Protein 2YG5 (pdb70)

B-factor: mean 17.53, std 7.72, range [2.0, 57.74]

Sequence (450 aa):
PTLQRDVAIVGAGPSGLAAATALRKAGLSVAVIEARDRVGGRTWTDTIDGAVLEIGGQWVSPDQTALISLLDELGLKTFERYREGESVYISSAGERTRYTGDSFPTNETTKKEMDRLIDEMDDLAAQIGAEEPWAHPLARDLDTVSFKQWLINQSDDAEARDNIGLFIAGGMLTKPAHSFSALQAVLMAASAGSFSHLVDEDFILDKRVIGGMQQVSIRMAEALGDDVFLNAPVRTVKWNESGATVLADGDIRVEASRVILAVPPNLYSRISYDPPLPRRQHQMHQHQSLGLVIKVHAVYETPFWREDGLSGTGFGASEVVQEVYDNTNHEDDRGTLVAFVSDEKADAMFELSAEERKATILASLARYLGPKAEEPVVYYESDWGSEEWTRGCCYAASFDLGGLHRYGADSRTPVGPIHFSCSDIAAEGYQHVDGAVRMGQRTAADIIARS

Solvent-accessible surface area: 17267 Å² total; per-residue (Å²): 95,85,19,122,62,59,0,0,0,9,9,0,13,14,5,0,0,3,0,0,31,25,0,95,152,52,64,24,44,0,0,0,1,9,22,28,105,36,12,0,10,48,4,63,35,58,80,34,117,58,4,73,5,9,2,9,31,5,37,3,1,64,34,4,80,17,0,76,72,9,4,103,99,31,51,9,140,51,29,98,4,52,69,122,42,58,12,0,4,4,19,55,98,51,118,99,47,87,24,98,58,134,47,24,42,15,82,99,88,4,52,141,36,12,71,107,0,26,86,60,1,34,76,16,5,91,106,13,26,9,84,93,0,46,63,46,126,68,4,157,106,15,0,72,31,18,0,111,80,18,5,73,95,52,6,142,23,58,28,0,56,63,1,0,9,4,12,0,9,4,8,16,1,1,21,25,23,97,36,0,0,1,0,5,0,1,10,0,0,15,3,6,51,20,0,44,53,6,26,50,31,52,34,8,17,14,75,8,3,66,53,6,1,13,45,1,1,52,78,3,12,120,81,8,49,138,21,25,38,74,93,1,14,8,95,26,0,85,39,87,157,91,9,7,19,0,45,7,54,66,130,15,84,0,60,10,48,51,0,0,0,10,20,14,2,41,9,5,102,85,12,71,29,78,64,89,9,60,194,92,11,94,74,4,23,134,49,15,51,22,7,42,5,0,14,1,1,0,1,8,111,62,22,10,0,76,124,72,37,3,3,0,2,0,4,0,20,64,19,39,0,13,13,0,4,2,6,16,31,80,160,48,117,55,0,4,1,0,0,4,0,2,25,98,68,0,75,47,18,72,154,50,72,68,150,101,30,82,59,35,0,8,28,0,1,21,126,0,6,19,106,110,0,73,135,26,72,10,43,55,28,1,61,12,31,89,63,91,53,1,112,0,7,65,1,0,2,12,56,69,14,2,7,45,140,2,1,70,40,12,52,66,29,12,40,4,0,3,7,0,4,7,5,10,4,6,98,4,13,12,45,18,1,0,6,0,44,6,0,71,101,8,1,61,51,1,58,85,124,97

Organism: Rhodococcus erythropolis (NCBI:txid1833)

InterPro domains:
  IPR001613 Flavin amine oxidase [PR00757] (7-26)
  IPR001613 Flavin amine oxidase [PR00757] (294-313)
  IPR001613 Flavin amine oxidase [PR00757] (377-396)
  IPR001613 Flavin amine oxidase [PR00757] (398-420)
  IPR001613 Flavin amine oxidase [PR00757] (429-446)
  IPR002937 Amine oxidase [PF01593] (16-448)
  IPR036188 FAD/NAD(P)-binding domain superfamily [G3DSA:3.50.50.60] (7-447)
  IPR036188 FAD/NAD(P)-binding domain superfamily [SSF51905] (6-449)
  IPR050703 Flavin Monoamine Oxidase [PTHR43563] (6-449)

Nearest PDB structures (foldseek):
  2yg5-assembly1_A-2  TM=1.002E+00  e=3.804E-103  Rhodococcus erythropolis
  2yg7-assembly2_B  TM=1.001E+00  e=3.278E-97  Rhodococcus erythropolis
  2yg4-assembly1_A  TM=1.001E+00  e=4.752E-96  Rhodococcus erythropolis
  2yg6-assembly1_A  TM=1.001E+00  e=9.695E-96  Rhodococcus erythropolis
  8p84-assembly1_A  TM=9.495E-01  e=1.027E-51  Thermoanaerobacterales bacterium

CATH classification: 3.50.50.60 (+2 more: 3.90.660.10, 1.10.405.10)

Secondary structure (DSSP, 8-state):
-EEEEEEEEE--SHHHHHHHHHHHHTT--EEEE-SSSSS-TT--EEEETTEEEE-S---B-TT-HHHHHHHHHTT--EEEPP--SEEEEE-TTS-EEEE-SSS-S--HHHHHHHHHHHHHHHHHHHHH-SS-GGGSTTHHHHHSSBHHHHHHHH-S-HHHHHHHHIIIIIIII-S-TTSSBHHHHHHHHHHTT-HHHHH-HHHHT-EEETT-THHHHHHHHHHHGGGEE-S--EEEEEEETTEEEEEETTTEEEEEEEEEE-S-GGGGGGSEEESPPPHHHHHHGGGEEE--EEEEEEEESS-GGGGGTEEEEEE-TTSSS-EEEE-PPTT-SSEEEEEEEEHHHHHHHHHS-HHHHHHHHHHHHHHHH-GGGG--SEEEE--TTT-TTT-SSS-EEE-TTHHHHHGGGTT--BTTEEE--GGG-STTTTSHHHHHHHHHHHHHHHHHH-

Radius of gyration: 21.84 Å; Cα contacts (8 Å, |Δi|>4): 1021; chains: 1; bounding box: 65×52×55 Å

Foldseek 3Di:
DEAEWAEEEEALALLSLLLCLLLVVVPGGYFYEHAAQAHHQQFDWDQFPNRTDGLGDWFDFPVLVLVVVLCVVLVWDKDWFFAFFWFWEQFPVGDIDTHDDQFDPDPPVLRVLLVVVQVVLQVLLVQQAQPASLPDPCNQVQQQAFLLRVLVVRDPDPRSSLLLCVLQCQNAQLADRRKGTRSSSSLRQNLQVGSSQSSDCCGGRTIGIQVGPSVSSVSSVVVNPPSYHYNWNWAEWEDDLQWIWIATPPRYIYTHRFYEHAAALLCPVNHHYVVDFDPLSVVLSVQKDGWAKKWKKFKAQALVLVVVRYQQWYAYSNAQWGTKGFPQRDPDRITMMITMGGHPSRVVLVVDPPVVSLQRVLVRSCSGRNDVSNVGPDIDINDQLVPVRRNHDDGMDGTRNSCSVRLVPPQDARNRYGYAYLCNFGNSRSHSSRSSVRSNVRSVVSVVVD

Structure (mmCIF, N/CA/C/O backbone):
data_2YG5
#
_entry.id   2YG5
#
_cell.length_a   102.003
_cell.length_b   102.003
_cell.length_c   130.361
_cell.angle_alpha   90.00
_cell.angle_beta   90.00
_cell.angle_gamma   90.00
#
_symmetry.space_group_name_H-M   'P 41 2 2'
#
loop_
_entity.id
_entity.type
_entity.pdbx_description
1 polymer 'PUTRESCINE OXIDASE'
2 non-polymer 'FLAVIN-ADENINE DINUCLEOTIDE'
3 non-polymer 'SULFATE ION'
4 non-polymer GLYCEROL
5 water water
#
loop_
_atom_site.group_PDB
_atom_site.id
_atom_site.type_symbol
_atom_site.label_atom_id
_atom_site.label_alt_id
_atom_site.label_comp_id
_atom_site.label_asym_id
_atom_site.label_entity_id
_atom_site.label_seq_id
_atom_site.pdbx_PDB_ins_code
_atom_site.Cartn_x
_atom_site.Cartn_y
_atom_site.Cartn_z
_atom_site.occupancy
_atom_site.B_iso_or_equiv
_atom_site.auth_seq_id
_atom_site.auth_comp_id
_atom_site.auth_asym_id
_atom_site.auth_atom_id
_atom_site.pdbx_PDB_model_num
ATOM 1 N N . PRO A 1 2 ? -17.078 42.268 23.305 1.00 34.14 2 PRO A N 1
ATOM 2 C CA . PRO A 1 2 ? -17.379 40.856 23.474 1.00 33.89 2 PRO A CA 1
ATOM 3 C C . PRO A 1 2 ? -16.584 40.277 24.629 1.00 34.36 2 PRO A C 1
ATOM 4 O O . PRO A 1 2 ? -15.679 40.959 25.129 1.00 34.42 2 PRO A O 1
ATOM 8 N N . THR A 1 3 ? -16.927 39.036 25.010 1.00 33.31 3 THR A N 1
ATOM 9 C CA . THR A 1 3 ? -16.045 38.160 25.763 1.00 33.07 3 THR A CA 1
ATOM 10 C C . THR A 1 3 ? -15.895 36.851 24.971 1.00 32.94 3 THR A C 1
AT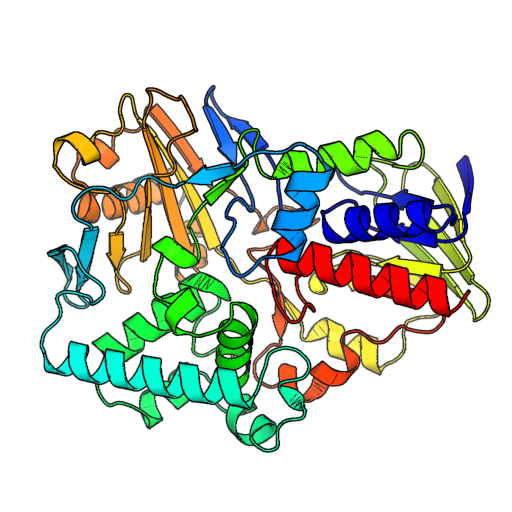OM 11 O O . THR A 1 3 ? -16.833 36.407 24.311 1.00 33.98 3 THR A O 1
ATOM 15 N N . LEU A 1 4 ? -14.718 36.238 24.977 1.00 31.40 4 LEU A N 1
ATOM 16 C CA . LEU A 1 4 ? -14.506 35.039 24.191 1.00 30.66 4 LEU A CA 1
ATOM 17 C C . LEU A 1 4 ? -13.563 34.117 24.933 1.00 30.32 4 LEU A C 1
ATOM 18 O O . LEU A 1 4 ? -12.855 34.571 25.828 1.00 30.39 4 LEU A O 1
ATOM 23 N N . GLN A 1 5 ? -13.531 32.845 24.576 1.00 29.16 5 GLN A N 1
ATOM 24 C CA . GLN A 1 5 ? -12.665 31.902 25.241 1.00 30.74 5 GLN A CA 1
ATOM 25 C C . GLN A 1 5 ? -11.687 31.368 24.202 1.00 31.38 5 GLN A C 1
ATOM 26 O O . GLN A 1 5 ? -12.115 30.974 23.091 1.00 31.45 5 GLN A O 1
ATOM 32 N N . ARG A 1 6 ? -10.390 31.363 24.522 1.00 27.79 6 ARG A N 1
ATOM 33 C CA . ARG A 1 6 ? -9.422 30.704 23.645 1.00 27.90 6 ARG A CA 1
ATOM 34 C C . ARG A 1 6 ? -8.382 29.864 24.414 1.00 27.14 6 ARG A C 1
ATOM 35 O O . ARG A 1 6 ? -8.290 29.978 25.635 1.00 26.73 6 ARG A O 1
ATOM 43 N N . ASP A 1 7 ? -7.620 29.032 23.714 1.00 25.92 7 ASP A N 1
ATOM 44 C CA . ASP A 1 7 ? -6.477 28.349 24.353 1.00 26.39 7 ASP A CA 1
ATOM 45 C C . ASP A 1 7 ? -5.369 29.379 24.793 1.00 25.84 7 ASP A C 1
ATOM 46 O O . ASP A 1 7 ? -4.822 29.294 25.934 1.00 25.06 7 ASP A O 1
ATOM 51 N N . VAL A 1 8 ? -5.104 30.388 23.946 1.00 25.18 8 VAL A N 1
ATOM 52 C CA . VAL A 1 8 ? -3.964 31.331 24.130 1.00 22.51 8 VAL A CA 1
ATOM 53 C C . VAL A 1 8 ? -4.482 32.709 23.745 1.00 21.96 8 VAL A C 1
ATOM 54 O O . VAL A 1 8 ? -5.028 32.869 22.617 1.00 21.32 8 VAL A O 1
ATOM 58 N N . ALA A 1 9 ? -4.414 33.686 24.671 1.00 19.23 9 ALA A N 1
ATOM 59 C CA . ALA A 1 9 ? -4.546 35.079 24.329 1.00 18.56 9 ALA A CA 1
ATOM 60 C C . ALA A 1 9 ? -3.122 35.630 23.986 1.00 20.20 9 ALA A C 1
ATOM 61 O O . ALA A 1 9 ? -2.133 35.322 24.706 1.00 19.64 9 ALA A O 1
ATOM 63 N N . ILE A 1 10 ? -2.987 36.336 22.866 1.00 19.94 10 ILE A N 1
ATOM 64 C CA . ILE A 1 10 ? -1.681 36.912 22.463 1.00 19.90 10 ILE A CA 1
ATOM 65 C C . ILE A 1 10 ? -1.796 38.410 22.477 1.00 19.85 10 ILE A C 1
ATOM 66 O O . ILE A 1 10 ? -2.546 38.984 21.693 1.00 21.96 10 ILE A O 1
ATOM 71 N N . VAL A 1 11 ? -1.028 39.090 23.348 1.00 17.06 11 VAL A N 1
ATOM 72 C CA . VAL A 1 11 ? -1.027 40.523 23.358 1.00 15.05 11 VAL A CA 1
ATOM 73 C C . VAL A 1 11 ? 0.041 41.075 22.333 1.00 17.02 11 VAL A C 1
ATOM 74 O O . VAL A 1 11 ? 1.271 40.828 22.516 1.00 15.99 11 VAL A O 1
ATOM 78 N N . GLY A 1 12 ? -0.395 41.860 21.330 1.00 15.80 12 GLY A N 1
ATOM 79 C CA . GLY A 1 12 ? 0.539 42.423 20.298 1.00 14.75 12 GLY A CA 1
ATOM 80 C C . GLY A 1 12 ? 0.508 41.615 19.029 1.00 16.56 12 GLY A C 1
ATOM 81 O O . GLY A 1 12 ? 0.760 40.368 19.008 1.00 15.60 12 GLY A O 1
ATOM 82 N N . ALA A 1 13 ? 0.219 42.332 17.919 1.00 17.84 13 ALA A N 1
ATOM 83 C CA . ALA A 1 13 ? 0.305 41.650 16.614 1.00 17.87 13 ALA A CA 1
ATOM 84 C C . ALA A 1 13 ? 1.530 42.231 15.806 1.00 19.27 13 ALA A C 1
ATOM 85 O O . ALA A 1 13 ? 1.345 42.645 14.614 1.00 18.68 13 ALA A O 1
ATOM 87 N N . GLY A 1 14 ? 2.751 42.227 16.396 1.00 17.17 14 GLY A N 1
ATOM 88 C CA . GLY A 1 14 ? 3.958 42.373 15.580 1.00 15.00 14 GLY A CA 1
ATOM 89 C C . GLY A 1 14 ? 4.293 41.000 15.080 1.00 13.47 14 GLY A C 1
ATOM 90 O O . GLY A 1 14 ? 3.568 40.050 15.356 1.00 15.90 14 GLY A O 1
ATOM 91 N N . PRO A 1 15 ? 5.450 40.819 14.395 1.00 14.53 15 PRO A N 1
ATOM 92 C CA . PRO A 1 15 ? 5.749 39.512 13.898 1.00 13.38 15 PRO A CA 1
ATOM 93 C C . PRO A 1 15 ? 5.947 38.420 14.975 1.00 15.33 15 PRO A C 1
ATOM 94 O O . PRO A 1 15 ? 5.756 37.228 14.680 1.00 14.53 15 PRO A O 1
ATOM 98 N N . SER A 1 16 ? 6.365 38.779 16.201 1.00 13.92 16 SER A N 1
ATOM 99 C CA . SER A 1 16 ? 6.566 37.632 17.143 1.00 14.07 16 SER A CA 1
ATOM 100 C C . SER A 1 16 ? 5.165 37.017 17.549 1.00 12.79 16 SER A C 1
ATOM 101 O O . SER A 1 16 ? 4.955 35.780 17.532 1.00 14.84 16 SER A O 1
ATOM 104 N N . GLY A 1 17 ? 4.265 37.884 17.913 1.00 13.92 17 GLY A N 1
ATOM 105 C CA . GLY A 1 17 ? 2.912 37.503 18.354 1.00 16.76 17 GLY A CA 1
ATOM 106 C C . GLY A 1 17 ? 2.190 36.749 17.238 1.00 17.37 17 GLY A C 1
ATOM 107 O O . GLY A 1 17 ? 1.564 35.719 17.497 1.00 16.46 17 GLY A O 1
ATOM 108 N N . LEU A 1 18 ? 2.282 37.270 15.996 1.00 16.66 18 LEU A N 1
ATOM 109 C CA . LEU A 1 18 ? 1.677 36.563 14.824 1.00 15.29 18 LEU A CA 1
ATOM 110 C C . LEU A 1 18 ? 2.349 35.269 14.515 1.00 16.97 18 LEU A C 1
ATOM 111 O O . LEU A 1 18 ? 1.643 34.336 14.147 1.00 19.60 18 LEU A O 1
ATOM 116 N N . ALA A 1 19 ? 3.696 35.151 14.630 1.00 16.15 19 ALA A N 1
ATOM 117 C CA . ALA A 1 19 ? 4.346 33.863 14.434 1.00 15.66 19 ALA A CA 1
ATOM 118 C C . ALA A 1 19 ? 3.883 32.828 15.433 1.00 15.76 19 ALA A C 1
ATOM 119 O O . ALA A 1 19 ? 3.730 31.619 15.091 1.00 14.02 19 ALA A O 1
ATOM 121 N N . ALA A 1 20 ? 3.759 33.269 16.678 1.00 15.24 20 ALA A N 1
ATOM 122 C CA . ALA A 1 20 ? 3.239 32.388 17.748 1.00 16.63 20 ALA A CA 1
ATOM 123 C C . ALA A 1 20 ? 1.784 31.953 17.430 1.00 16.13 20 ALA A C 1
ATOM 124 O O . ALA A 1 20 ? 1.497 30.802 17.483 1.00 17.80 20 ALA A O 1
ATOM 126 N N . ALA A 1 21 ? 0.898 32.920 17.198 1.00 17.03 21 ALA A N 1
ATOM 127 C CA . ALA A 1 21 ? -0.493 32.611 16.709 1.00 16.44 21 ALA A CA 1
ATOM 128 C C . ALA A 1 21 ? -0.506 31.590 15.566 1.00 18.82 21 ALA A C 1
ATOM 129 O O . ALA A 1 21 ? -1.191 30.564 15.662 1.00 18.99 21 ALA A O 1
ATOM 131 N N . THR A 1 22 ? 0.351 31.766 14.545 1.00 19.49 22 THR A N 1
ATOM 132 C CA . THR A 1 22 ? 0.409 30.852 13.413 1.00 20.32 22 THR A CA 1
ATOM 133 C C . THR A 1 22 ? 0.758 29.501 13.803 1.00 22.69 22 THR A C 1
ATOM 134 O O . THR A 1 22 ? 0.108 28.523 13.369 1.00 24.62 22 THR A O 1
ATOM 138 N N . ALA A 1 23 ? 1.806 29.372 14.626 1.00 22.39 23 ALA A N 1
ATOM 139 C CA . ALA A 1 23 ? 2.207 28.055 15.017 1.00 21.59 23 ALA A CA 1
ATOM 140 C C . ALA A 1 23 ? 1.126 27.379 15.909 1.00 21.49 23 ALA A C 1
ATOM 141 O O . ALA A 1 23 ? 0.967 26.131 15.866 1.00 23.31 23 ALA A O 1
ATOM 143 N N . LEU A 1 24 ? 0.505 28.166 16.771 1.00 22.24 24 LEU A N 1
ATOM 144 C CA . LEU A 1 24 ? -0.500 27.603 17.721 1.00 23.27 24 LEU A CA 1
ATOM 145 C C . LEU A 1 24 ? -1.672 26.974 16.951 1.00 25.25 24 LEU A C 1
ATOM 146 O O . LEU A 1 24 ? -1.942 25.769 17.134 1.00 25.42 24 LEU A O 1
ATOM 151 N N . ARG A 1 25 ? -2.266 27.752 16.034 1.00 26.54 25 ARG A N 1
ATOM 152 C CA . ARG A 1 25 ? -3.248 27.223 15.026 1.00 27.54 25 ARG A CA 1
ATOM 153 C C . ARG A 1 25 ? -2.839 25.993 14.302 1.00 27.67 25 ARG A C 1
ATOM 154 O O . ARG A 1 25 ? -3.644 25.054 14.203 1.00 27.39 25 ARG A O 1
ATOM 162 N N . LYS A 1 26 ? -1.622 25.965 13.753 1.00 27.04 26 LYS A N 1
ATOM 163 C CA . LYS A 1 26 ? -1.136 24.758 13.107 1.00 28.59 26 LYS A CA 1
ATOM 164 C C . LYS A 1 26 ? -1.256 23.523 14.032 1.00 29.13 26 LYS A C 1
ATOM 165 O O . LYS A 1 26 ? -1.462 22.398 13.561 1.00 29.36 26 LYS A O 1
ATOM 171 N N . ALA A 1 27 ? -1.071 23.689 15.340 1.00 28.95 27 ALA A N 1
ATOM 172 C CA . ALA A 1 27 ? -1.114 22.482 16.185 1.00 30.38 27 ALA A CA 1
ATOM 173 C C . ALA A 1 27 ? -2.495 22.276 16.800 1.00 30.31 27 ALA A C 1
ATOM 174 O O . ALA A 1 27 ? -2.638 21.397 17.654 1.00 30.46 27 ALA A O 1
ATOM 176 N N . GLY A 1 28 ? -3.473 23.099 16.375 1.00 29.36 28 GLY A N 1
ATOM 177 C CA . GLY A 1 28 ? -4.874 22.929 16.750 1.00 30.72 28 GLY A CA 1
ATOM 178 C C . GLY A 1 28 ? -5.296 23.666 18.004 1.00 30.57 28 GLY A C 1
ATOM 179 O O . GLY A 1 28 ? -6.291 23.305 18.636 1.00 30.57 28 GLY A O 1
ATOM 180 N N . LEU A 1 29 ? -4.549 24.699 18.388 1.00 29.17 29 LEU A N 1
ATOM 181 C CA . LEU A 1 29 ? -4.958 25.532 19.494 1.00 27.71 29 LEU A CA 1
ATOM 182 C C . LEU A 1 29 ? -5.652 26.786 19.003 1.00 26.54 29 LEU A C 1
ATOM 183 O O . LEU A 1 29 ? -5.265 27.322 17.986 1.00 27.42 29 LEU A O 1
ATOM 188 N N . SER A 1 30 ? -6.654 27.281 19.723 1.00 25.21 30 SER A N 1
ATOM 189 C CA . SER A 1 30 ? -7.309 28.529 19.394 1.00 24.63 30 SER A CA 1
ATOM 190 C C . SER A 1 30 ? -6.636 29.768 20.033 1.00 25.55 30 SER A C 1
ATOM 191 O O . SER A 1 30 ? -6.031 29.646 21.115 1.00 23.63 30 SER A O 1
ATOM 194 N N . VAL A 1 31 ? -6.747 30.921 19.359 1.00 23.00 31 VAL A N 1
ATOM 195 C CA . VAL A 1 31 ? -6.076 32.151 19.772 1.00 23.11 31 VAL A CA 1
ATOM 196 C C . VAL A 1 31 ? -6.961 33.354 19.551 1.00 22.79 31 VAL A C 1
ATOM 197 O O . VAL A 1 31 ? -7.937 33.328 18.720 1.00 23.52 31 VAL A O 1
ATOM 201 N N . ALA A 1 32 ? -6.683 34.403 20.309 1.00 20.67 32 ALA A N 1
ATOM 202 C CA . ALA A 1 32 ? -7.087 35.755 19.959 1.00 19.91 32 ALA A CA 1
ATOM 203 C C . ALA A 1 32 ? -5.795 36.524 19.957 1.00 20.41 32 ALA A C 1
ATOM 204 O O . ALA A 1 32 ? -4.888 36.197 20.782 1.00 23.44 32 ALA A O 1
ATOM 206 N N . VAL A 1 33 ? -5.672 37.512 19.075 1.00 19.67 33 VAL A N 1
ATOM 207 C CA . VAL A 1 33 ? -4.496 38.414 19.013 1.00 17.88 33 VAL A CA 1
ATOM 208 C C . VAL A 1 33 ? -5.010 39.794 19.197 1.00 18.67 33 VAL A C 1
ATOM 209 O O . VAL A 1 33 ? -5.799 40.316 18.378 1.00 20.12 33 VAL A O 1
ATOM 213 N N . ILE A 1 34 ? -4.597 40.442 20.267 1.00 16.50 34 ILE A N 1
ATOM 214 C CA . ILE A 1 34 ? -5.183 41.656 20.628 1.00 16.37 34 ILE A CA 1
ATOM 215 C C . ILE A 1 34 ? -4.115 42.679 20.471 1.00 18.10 34 ILE A C 1
ATOM 216 O O . ILE A 1 34 ? -3.118 42.604 21.204 1.00 18.02 34 ILE A O 1
ATOM 221 N N . GLU A 1 35 ? -4.361 43.658 19.607 1.00 16.12 35 GLU A N 1
ATOM 222 C CA . GLU A 1 35 ? -3.372 44.600 19.123 1.00 16.83 35 GLU A CA 1
ATOM 223 C C . GLU A 1 35 ? -3.838 46.023 19.385 1.00 16.25 35 GLU A C 1
ATOM 224 O O . GLU A 1 35 ? -5.006 46.443 19.053 1.00 19.28 35 GLU A O 1
ATOM 230 N N . ALA A 1 36 ? -2.947 46.846 19.928 1.00 14.96 36 ALA A N 1
ATOM 231 C CA . ALA A 1 36 ? -3.328 48.211 20.252 1.00 13.18 36 ALA A CA 1
ATOM 232 C C . ALA A 1 36 ? -3.583 49.218 19.104 1.00 16.67 36 ALA A C 1
ATOM 233 O O . ALA A 1 36 ? -4.358 50.228 19.265 1.00 16.29 36 ALA A O 1
ATOM 235 N N . ARG A 1 37 ? -2.766 49.103 18.056 1.00 16.79 37 ARG A N 1
ATOM 236 C CA . ARG A 1 37 ? -2.790 50.089 16.968 1.00 17.57 37 ARG A CA 1
ATOM 237 C C . ARG A 1 37 ? -3.909 49.707 15.958 1.00 18.71 37 ARG A C 1
ATOM 238 O O . ARG A 1 37 ? -4.502 48.588 16.013 1.00 17.09 37 ARG A O 1
ATOM 246 N N . ASP A 1 38 ? -4.107 50.601 14.991 1.00 19.60 38 ASP A N 1
ATOM 247 C CA . ASP A 1 38 ? -5.085 50.311 13.903 1.00 20.65 38 ASP A CA 1
ATOM 248 C C . ASP A 1 38 ? -4.537 49.388 12.825 1.00 21.74 38 ASP A C 1
ATOM 249 O O . ASP A 1 38 ? -5.142 49.253 11.784 1.00 22.17 38 ASP A O 1
ATOM 254 N N . ARG A 1 39 ? -3.367 48.745 13.046 1.00 21.14 39 ARG A N 1
ATOM 255 C CA . ARG A 1 39 ? -2.757 47.854 12.038 1.00 18.39 39 ARG A CA 1
ATOM 256 C C . ARG A 1 39 ? -1.865 46.781 12.749 1.00 18.09 39 ARG A C 1
ATOM 257 O O . ARG A 1 39 ? -1.524 46.962 13.944 1.00 16.82 39 ARG A O 1
ATOM 265 N N . VAL A 1 40 ? -1.500 45.705 12.055 1.00 17.05 40 VAL A N 1
ATOM 266 C CA . VAL A 1 40 ? -0.550 44.732 12.538 1.00 15.23 40 VAL A CA 1
ATOM 267 C C . VAL A 1 40 ? 0.877 45.203 12.009 1.00 17.82 40 VAL A C 1
ATOM 268 O O . VAL A 1 40 ? 1.007 46.189 11.182 1.00 15.30 40 VAL A O 1
ATOM 272 N N . GLY A 1 41 ? 1.885 44.463 12.462 1.00 15.47 41 GLY A N 1
ATOM 273 C CA . GLY A 1 41 ? 3.256 44.691 12.040 1.00 17.01 41 GLY A CA 1
ATOM 274 C C . GLY A 1 41 ? 4.170 45.240 13.101 1.00 16.14 41 GLY A C 1
ATOM 275 O O . GLY A 1 41 ? 5.319 44.879 13.046 1.00 17.70 41 GLY A O 1
ATOM 276 N N . GLY A 1 42 ? 3.651 46.112 13.991 1.00 15.50 42 GLY A N 1
ATOM 277 C CA . GLY A 1 42 ? 4.409 46.673 15.125 1.00 14.04 42 GLY A CA 1
ATOM 278 C C . GLY A 1 42 ? 5.602 47.503 14.597 1.00 15.38 42 GLY A C 1
ATOM 279 O O . GLY A 1 42 ? 5.415 48.562 13.969 1.00 13.33 42 GLY A O 1
ATOM 280 N N . ARG A 1 43 ? 6.815 47.049 14.902 1.00 14.63 43 ARG A N 1
ATOM 281 C CA . ARG A 1 43 ? 8.005 47.799 14.451 1.00 15.95 43 ARG A CA 1
ATOM 282 C C . ARG A 1 43 ? 8.304 47.587 12.908 1.00 16.70 43 ARG A C 1
ATOM 283 O O . ARG A 1 43 ? 9.340 48.044 12.425 1.00 16.23 43 ARG A O 1
ATOM 291 N N . THR A 1 44 ? 7.448 46.856 12.184 1.00 15.17 44 THR A N 1
ATOM 292 C CA . THR A 1 44 ? 7.514 46.733 10.694 1.00 16.35 44 THR A CA 1
ATOM 293 C C . THR A 1 44 ? 6.262 47.481 10.186 1.00 18.07 44 THR A C 1
ATOM 294 O O . THR A 1 44 ? 5.175 47.336 10.747 1.00 16.67 44 THR A O 1
ATOM 298 N N . TRP A 1 45 ? 6.445 48.353 9.194 1.00 18.08 45 TRP A N 1
ATOM 299 C CA . TRP A 1 45 ? 5.367 49.213 8.777 1.00 16.93 45 TRP A CA 1
ATOM 300 C C . TRP A 1 45 ? 5.744 49.786 7.398 1.00 17.95 45 TRP A C 1
ATOM 301 O O . TRP A 1 45 ? 6.750 50.474 7.285 1.00 16.29 45 TRP A O 1
ATOM 312 N N . THR A 1 46 ? 4.948 49.464 6.362 1.00 16.68 46 THR A N 1
ATOM 313 C CA . THR A 1 46 ? 5.121 50.086 5.016 1.00 16.67 46 THR A CA 1
ATOM 314 C C . THR A 1 46 ? 3.998 51.120 4.835 1.00 16.05 46 THR A C 1
ATOM 315 O O . THR A 1 46 ? 2.851 50.796 5.089 1.00 16.45 46 THR A O 1
ATOM 319 N N . ASP A 1 47 ? 4.323 52.342 4.424 1.00 17.11 47 ASP A N 1
ATOM 320 C CA . ASP A 1 47 ? 3.330 53.349 4.175 1.00 18.53 47 ASP A CA 1
ATOM 321 C C . ASP A 1 47 ? 3.776 54.219 3.001 1.00 21.11 47 ASP A C 1
ATOM 322 O O . ASP A 1 47 ? 4.928 54.145 2.582 1.00 18.84 47 ASP A O 1
ATOM 327 N N . THR A 1 48 ? 2.846 55.022 2.463 1.00 21.81 48 THR A N 1
ATOM 328 C CA . THR A 1 48 ? 3.107 55.844 1.292 1.00 21.92 48 THR A CA 1
ATOM 329 C C . THR A 1 48 ? 3.165 57.218 1.816 1.00 21.98 48 THR A C 1
ATOM 330 O O . THR A 1 48 ? 2.154 57.751 2.335 1.00 24.24 48 THR A O 1
ATOM 334 N N . ILE A 1 49 ? 4.321 57.829 1.737 1.00 20.34 49 ILE A N 1
ATOM 335 C CA . ILE A 1 49 ? 4.506 59.135 2.325 1.00 22.36 49 ILE A CA 1
ATOM 336 C C . ILE A 1 49 ? 4.811 60.101 1.187 1.00 23.95 49 ILE A C 1
ATOM 337 O O . ILE A 1 49 ? 5.719 59.854 0.360 1.00 23.02 49 ILE A O 1
ATOM 342 N N . ASP A 1 50 ? 4.060 61.209 1.145 1.00 24.03 50 ASP A N 1
ATOM 343 C CA . ASP A 1 50 ? 4.096 62.111 0.000 1.00 25.41 50 ASP A CA 1
ATOM 344 C C . ASP A 1 50 ? 4.242 61.421 -1.400 1.00 24.16 50 ASP A C 1
ATOM 345 O O . ASP A 1 50 ? 5.045 61.875 -2.247 1.00 24.11 50 ASP A O 1
ATOM 350 N N . GLY A 1 51 ? 3.555 60.306 -1.621 1.00 22.39 51 GLY A N 1
ATOM 351 C CA . GLY A 1 51 ? 3.638 59.593 -2.896 1.00 23.31 51 GLY A CA 1
ATOM 352 C C . GLY A 1 51 ? 4.785 58.613 -3.084 1.00 22.87 51 GLY A C 1
ATOM 353 O O . GLY A 1 51 ? 4.937 58.008 -4.149 1.00 24.13 51 GLY A O 1
ATOM 354 N N . ALA A 1 52 ? 5.563 58.383 -2.021 1.00 21.59 52 ALA A N 1
ATOM 355 C CA . ALA A 1 52 ? 6.671 57.426 -2.048 1.00 19.26 52 ALA A CA 1
ATOM 356 C C . ALA A 1 52 ? 6.424 56.283 -1.087 1.00 17.87 52 ALA A C 1
ATOM 357 O O . ALA A 1 52 ? 6.126 56.576 0.066 1.00 19.26 52 ALA A O 1
ATOM 359 N N . VAL A 1 53 ? 6.509 55.021 -1.530 1.00 16.40 53 VAL A N 1
ATOM 360 C CA . VAL A 1 53 ? 6.307 53.870 -0.653 1.00 16.81 53 VAL A CA 1
ATOM 361 C C . VAL A 1 53 ? 7.605 53.701 0.183 1.00 18.08 53 VAL A C 1
ATOM 362 O O . VAL A 1 53 ? 8.720 53.468 -0.398 1.00 16.04 53 VAL A O 1
ATOM 366 N N . LEU A 1 54 ? 7.484 53.856 1.507 1.00 16.69 54 LEU A N 1
ATOM 367 C CA . LEU A 1 54 ? 8.641 53.666 2.427 1.00 15.92 54 LEU A CA 1
ATOM 368 C C . LEU A 1 54 ? 8.450 52.543 3.447 1.00 16.52 54 LEU A C 1
ATOM 369 O O . LEU A 1 54 ? 7.293 52.303 3.923 1.00 16.90 54 LEU A O 1
ATOM 374 N N . GLU A 1 55 ? 9.569 51.885 3.813 1.00 14.82 55 GLU A N 1
ATOM 375 C CA . GLU A 1 55 ? 9.549 50.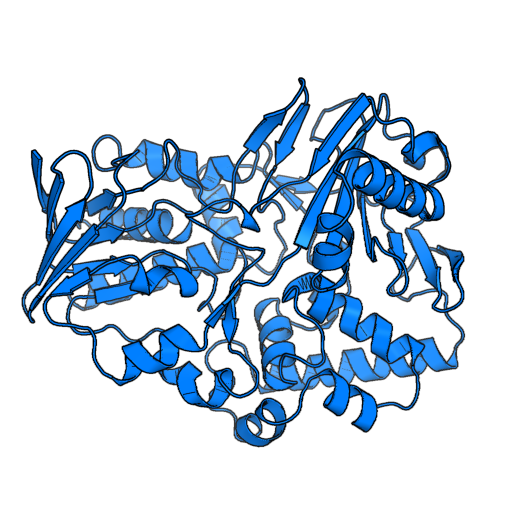875 4.924 1.00 13.32 55 GLU A CA 1
ATOM 376 C C . GLU A 1 55 ? 9.994 51.636 6.156 1.00 13.86 55 GLU A C 1
ATOM 377 O O . GLU A 1 55 ? 11.185 52.007 6.288 1.00 14.86 55 GLU A O 1
ATOM 383 N N . ILE A 1 56 ? 9.021 51.998 6.979 1.00 11.22 56 ILE A N 1
ATOM 384 C CA . ILE A 1 56 ? 9.212 52.949 8.065 1.00 14.12 56 ILE A CA 1
ATOM 385 C C . ILE A 1 56 ? 10.023 52.236 9.199 1.00 12.06 56 ILE A C 1
ATOM 386 O O . ILE A 1 56 ? 10.708 52.920 9.943 1.00 15.94 56 ILE A O 1
ATOM 391 N N . GLY A 1 57 ? 9.943 50.912 9.247 1.00 13.66 57 GLY A N 1
ATOM 392 C CA . GLY A 1 57 ? 10.480 50.053 10.346 1.00 13.51 57 GLY A CA 1
ATOM 393 C C . GLY A 1 57 ? 11.464 49.089 9.776 1.00 15.95 57 GLY A C 1
ATOM 394 O O . GLY A 1 57 ? 12.179 49.409 8.786 1.00 14.90 57 GLY A O 1
ATOM 395 N N . GLY A 1 58 ? 11.448 47.867 10.288 1.00 13.20 58 GLY A N 1
ATOM 396 C CA . GLY A 1 58 ? 12.393 46.894 9.808 1.00 15.41 58 GLY A CA 1
ATOM 397 C C . GLY A 1 58 ? 12.148 46.437 8.385 1.00 15.82 58 GLY A C 1
ATOM 398 O O . GLY A 1 58 ? 11.007 46.400 7.952 1.00 17.58 58 GLY A O 1
ATOM 399 N N . GLN A 1 59 ? 13.220 46.034 7.703 1.00 15.73 59 GLN A N 1
ATOM 400 C CA . GLN A 1 59 ? 13.177 45.756 6.274 1.00 14.33 59 GLN A CA 1
ATOM 401 C C . GLN A 1 59 ? 14.163 44.713 5.767 1.00 16.29 59 GLN A C 1
ATOM 402 O O . GLN A 1 59 ? 13.898 44.037 4.756 1.00 15.30 59 GLN A O 1
ATOM 408 N N . TRP A 1 60 ? 15.316 44.567 6.423 1.00 15.72 60 TRP A N 1
ATOM 409 C CA . TRP A 1 60 ? 16.379 43.767 5.844 1.00 14.87 60 TRP A CA 1
ATOM 410 C C . TRP A 1 60 ? 16.348 42.324 6.312 1.00 16.67 60 TRP A C 1
ATOM 411 O O . TRP A 1 60 ? 15.913 42.051 7.458 1.00 16.59 60 TRP A O 1
ATOM 422 N N . VAL A 1 61 ? 16.744 41.440 5.378 1.00 15.27 61 VAL A N 1
ATOM 423 C CA . VAL A 1 61 ? 16.928 40.029 5.556 1.00 16.42 61 VAL A CA 1
ATOM 424 C C . VAL A 1 61 ? 18.375 39.639 5.268 1.00 17.59 61 VAL A C 1
ATOM 425 O O . VAL A 1 61 ? 18.917 39.937 4.155 1.00 15.97 61 VAL A O 1
ATOM 429 N N . SER A 1 62 ? 19.007 38.873 6.200 1.00 16.57 62 SER A N 1
ATOM 430 C CA . SER A 1 62 ? 20.311 38.364 5.931 1.00 16.51 62 SER A CA 1
ATOM 431 C C . SER A 1 62 ? 20.313 36.855 5.809 1.00 16.84 62 SER A C 1
ATOM 432 O O . SER A 1 62 ? 19.380 36.198 6.264 1.00 18.25 62 SER A O 1
ATOM 435 N N . PRO A 1 63 ? 21.398 36.307 5.280 1.00 15.31 63 PRO A N 1
ATOM 436 C CA . PRO A 1 63 ? 21.445 34.918 5.046 1.00 16.48 63 PRO A CA 1
ATOM 437 C C . PRO A 1 63 ? 21.399 34.074 6.342 1.00 18.42 63 PRO A C 1
ATOM 438 O O . PRO A 1 63 ? 21.069 32.903 6.262 1.00 16.20 63 PRO A O 1
ATOM 442 N N . ASP A 1 64 ? 21.707 34.640 7.524 1.00 19.36 64 ASP A N 1
ATOM 443 C CA . ASP A 1 64 ? 21.750 33.786 8.758 1.00 22.07 64 ASP A CA 1
ATOM 444 C C . ASP A 1 64 ? 20.313 33.571 9.225 1.00 21.66 64 ASP A C 1
ATOM 445 O O . ASP A 1 64 ? 20.037 32.663 10.019 1.00 22.99 64 ASP A O 1
ATOM 450 N N . GLN A 1 65 ? 19.395 34.403 8.705 1.00 21.35 65 GLN A N 1
ATOM 451 C CA . GLN A 1 65 ? 18.032 34.540 9.240 1.00 19.16 65 GLN A CA 1
ATOM 452 C C . GLN A 1 65 ? 17.106 33.477 8.664 1.00 19.05 65 GLN A C 1
ATOM 453 O O . GLN A 1 65 ? 16.093 33.785 7.991 1.00 18.89 65 GLN A O 1
ATOM 459 N N . THR A 1 66 ? 17.466 32.232 8.939 1.00 18.86 66 THR A N 1
ATOM 460 C CA . THR A 1 66 ? 16.842 31.092 8.268 1.00 21.29 66 THR A CA 1
ATOM 461 C C . THR A 1 66 ? 15.359 30.890 8.680 1.00 22.07 66 THR A C 1
ATOM 462 O O . THR A 1 66 ? 14.606 30.307 7.919 1.00 22.76 66 THR A O 1
ATOM 466 N N . ALA A 1 67 ? 14.915 31.407 9.839 1.00 21.23 67 ALA A N 1
ATOM 467 C CA . ALA A 1 67 ? 13.554 31.133 10.246 1.00 20.33 67 ALA A CA 1
ATOM 468 C C . ALA A 1 67 ? 12.638 32.159 9.534 1.00 19.70 67 ALA A C 1
ATOM 469 O O . ALA A 1 67 ? 11.548 31.816 9.011 1.00 18.71 67 ALA A O 1
ATOM 471 N N . LEU A 1 68 ? 13.111 33.384 9.417 1.00 17.18 68 LEU A N 1
ATOM 472 C CA . LEU A 1 68 ? 12.405 34.368 8.569 1.00 17.28 68 LEU A CA 1
ATOM 473 C C . LEU A 1 68 ? 12.370 33.958 7.123 1.00 17.94 68 LEU A C 1
ATOM 474 O O . LEU A 1 68 ? 11.284 34.102 6.480 1.00 18.90 68 LEU A O 1
ATOM 479 N N . ILE A 1 69 ? 13.478 33.425 6.598 1.00 19.10 69 ILE A N 1
ATOM 480 C CA . ILE A 1 69 ? 13.539 33.014 5.168 1.00 19.19 69 ILE A CA 1
ATOM 481 C C . ILE A 1 69 ? 12.556 31.852 4.870 1.00 22.36 69 ILE A C 1
ATOM 482 O O . ILE A 1 69 ? 11.810 31.861 3.840 1.00 20.67 69 ILE A O 1
ATOM 487 N N . SER A 1 70 ? 12.537 30.852 5.760 1.00 22.02 70 SER A N 1
ATOM 488 C CA . SER A 1 70 ? 11.452 29.863 5.771 1.00 23.64 70 SER A CA 1
ATOM 489 C C . SER A 1 70 ? 10.062 30.439 5.801 1.00 23.14 70 SER A C 1
ATOM 490 O O . SER A 1 70 ? 9.171 29.967 5.057 1.00 25.97 70 SER A O 1
ATOM 493 N N . LEU A 1 71 ? 9.812 31.405 6.665 1.00 21.10 71 LEU A N 1
ATOM 494 C CA . LEU A 1 71 ? 8.503 31.943 6.784 1.00 20.64 71 LEU A CA 1
ATOM 495 C C . LEU A 1 71 ? 8.095 32.693 5.490 1.00 21.84 71 LEU A C 1
ATOM 496 O O . LEU A 1 71 ? 6.895 32.710 5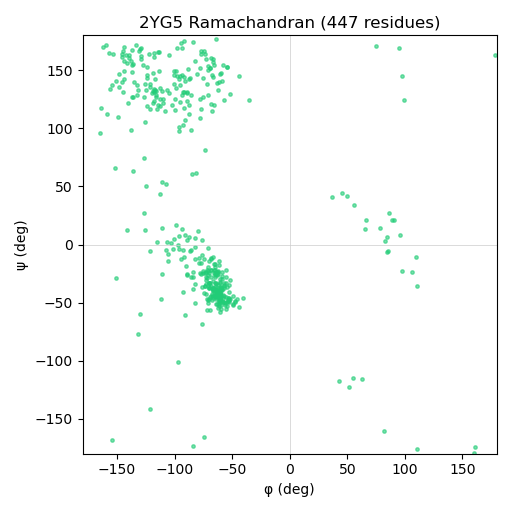.059 1.00 19.55 71 LEU A O 1
ATOM 501 N N . LEU A 1 72 ? 9.070 33.392 4.911 1.00 20.61 72 LEU A N 1
ATOM 502 C CA . LEU A 1 72 ? 8.785 34.228 3.723 1.00 22.02 72 LEU A CA 1
ATOM 503 C C . LEU A 1 72 ? 8.304 33.275 2.625 1.00 23.14 72 LEU A C 1
ATOM 504 O O . LEU A 1 72 ? 7.298 33.526 1.931 1.00 23.66 72 LEU A O 1
ATOM 509 N N . ASP A 1 73 ? 9.016 32.171 2.500 1.00 24.14 73 ASP A N 1
ATOM 510 C CA . ASP A 1 73 ? 8.642 31.119 1.594 1.00 26.84 73 ASP A CA 1
ATOM 511 C C . ASP A 1 73 ? 7.249 30.581 1.806 1.00 27.99 73 ASP A C 1
ATOM 512 O O . ASP A 1 73 ? 6.455 30.492 0.861 1.00 27.86 73 ASP A O 1
ATOM 517 N N . GLU A 1 74 ? 6.954 30.202 3.050 1.00 27.43 74 GLU A N 1
ATOM 518 C CA . GLU A 1 74 ? 5.656 29.707 3.415 1.00 26.89 74 GLU A CA 1
ATOM 519 C C . GLU A 1 74 ? 4.572 30.714 3.073 1.00 25.36 74 GLU A C 1
ATOM 520 O O . GLU A 1 74 ? 3.507 30.300 2.697 1.00 23.91 74 GLU A O 1
ATOM 526 N N . LEU A 1 75 ? 4.811 32.020 3.175 1.00 22.81 75 LEU A N 1
ATOM 527 C CA . LEU A 1 75 ? 3.808 33.020 2.865 1.00 22.46 75 LEU A CA 1
ATOM 528 C C . LEU A 1 75 ? 3.718 33.486 1.385 1.00 22.21 75 LEU A C 1
ATOM 529 O O . LEU A 1 75 ? 2.999 34.478 1.096 1.00 22.32 75 LEU A O 1
ATOM 534 N N . GLY A 1 76 ? 4.484 32.820 0.525 1.00 21.62 76 GLY A N 1
ATOM 535 C CA . GLY A 1 76 ? 4.700 33.216 -0.874 1.00 21.52 76 GLY A CA 1
ATOM 536 C C . GLY A 1 76 ? 5.444 34.515 -1.163 1.00 22.65 76 GLY A C 1
ATOM 537 O O . GLY A 1 76 ? 5.340 35.015 -2.276 1.00 22.76 76 GLY A O 1
ATOM 538 N N . LEU A 1 77 ? 6.243 35.039 -0.195 1.00 20.53 77 LEU A N 1
ATOM 539 C CA . LEU A 1 77 ? 6.897 36.320 -0.334 1.00 19.72 77 LEU A CA 1
ATOM 540 C C . LEU A 1 77 ? 8.225 36.120 -1.023 1.00 19.45 77 LEU A C 1
ATOM 541 O O . LEU A 1 77 ? 8.890 35.152 -0.787 1.00 19.05 77 LEU A O 1
ATOM 546 N N . LYS A 1 78 ? 8.624 37.042 -1.881 1.00 19.13 78 LYS A N 1
ATOM 547 C CA . LYS A 1 78 ? 9.922 36.889 -2.556 1.00 19.54 78 LYS A CA 1
ATOM 548 C C . LYS A 1 78 ? 10.851 38.012 -2.084 1.00 18.22 78 LYS A C 1
ATOM 549 O O . LYS A 1 78 ? 10.395 38.985 -1.542 1.00 17.80 78 LYS A O 1
ATOM 555 N N . THR A 1 79 ? 12.139 37.884 -2.339 1.00 17.60 79 THR A N 1
ATOM 556 C CA . THR A 1 79 ? 13.071 38.912 -1.880 1.00 18.36 79 THR A CA 1
ATOM 557 C C . THR A 1 79 ? 13.838 39.489 -3.099 1.00 18.38 79 THR A C 1
ATOM 558 O O . THR A 1 79 ? 13.908 38.849 -4.191 1.00 15.92 79 THR A O 1
ATOM 562 N N . PHE A 1 80 ? 14.448 40.639 -2.867 1.00 15.06 80 PHE A N 1
ATOM 563 C CA . PHE A 1 80 ? 15.424 41.250 -3.781 1.00 15.61 80 PHE A CA 1
ATOM 564 C C . PHE A 1 80 ? 16.630 41.844 -3.047 1.00 16.60 80 PHE A C 1
ATOM 565 O O . PHE A 1 80 ? 16.503 42.294 -1.898 1.00 17.36 80 PHE A O 1
ATOM 573 N N . GLU A 1 81 ? 17.741 42.006 -3.765 1.00 15.98 81 GLU A N 1
ATOM 574 C CA . GLU A 1 81 ? 18.963 42.439 -3.088 1.00 16.18 81 GLU A CA 1
ATOM 575 C C . GLU A 1 81 ? 19.210 43.913 -3.170 1.00 15.27 81 GLU A C 1
ATOM 576 O O . GLU A 1 81 ? 18.820 44.551 -4.163 1.00 15.16 81 GLU A O 1
ATOM 582 N N . ARG A 1 82 ? 19.732 44.525 -2.087 1.00 11.57 82 ARG A N 1
ATOM 583 C CA . ARG A 1 82 ? 20.096 45.971 -2.094 1.00 11.40 82 ARG A CA 1
ATOM 584 C C . ARG A 1 82 ? 21.156 46.172 -3.173 1.00 12.53 82 ARG A C 1
ATOM 585 O O . ARG A 1 82 ? 22.062 45.275 -3.374 1.00 13.59 82 ARG A O 1
ATOM 593 N N . TYR A 1 83 ? 21.139 47.317 -3.810 1.00 13.08 83 TYR A N 1
ATOM 594 C CA . TYR A 1 83 ? 22.109 47.579 -4.877 1.00 15.05 83 TYR A CA 1
ATOM 595 C C . TYR A 1 83 ? 23.507 47.795 -4.261 1.00 16.71 83 TYR A C 1
ATOM 596 O O . TYR A 1 83 ? 23.617 48.560 -3.289 1.00 15.50 83 TYR A O 1
ATOM 605 N N . ARG A 1 84 ? 24.532 47.225 -4.899 1.00 13.31 84 ARG A N 1
ATOM 606 C CA . ARG A 1 84 ? 25.882 47.224 -4.275 1.00 15.12 84 ARG A CA 1
ATOM 607 C C . ARG A 1 84 ? 27.000 47.452 -5.319 1.00 15.96 84 ARG A C 1
ATOM 608 O O . ARG A 1 84 ? 28.171 47.214 -5.044 1.00 17.85 84 ARG A O 1
ATOM 616 N N . GLU A 1 85 ? 26.628 47.871 -6.558 1.00 17.38 85 GLU A N 1
ATOM 617 C CA . GLU A 1 85 ? 27.658 48.002 -7.597 1.00 17.41 85 GLU A CA 1
ATOM 618 C C . GLU A 1 85 ? 28.393 49.299 -7.315 1.00 15.93 85 GLU A C 1
ATOM 619 O O . GLU A 1 85 ? 27.800 50.241 -6.798 1.00 15.65 85 GLU A O 1
ATOM 625 N N . GLY A 1 86 ? 29.663 49.329 -7.725 1.00 14.37 86 GLY A N 1
ATOM 626 C CA . GLY A 1 86 ? 30.490 50.499 -7.603 1.00 12.81 86 GLY A CA 1
ATOM 627 C C . GLY A 1 86 ? 31.136 50.722 -6.243 1.00 12.53 86 GLY A C 1
ATOM 628 O O . GLY A 1 86 ? 31.270 49.807 -5.446 1.00 11.53 86 GLY A O 1
ATOM 629 N N . GLU A 1 87 ? 31.539 51.962 -6.008 1.00 12.32 87 GLU A N 1
ATOM 630 C CA . GLU A 1 87 ? 32.405 52.271 -4.914 1.00 13.34 87 GLU A CA 1
ATOM 631 C C . GLU A 1 87 ? 31.648 52.720 -3.686 1.00 13.76 87 GLU A C 1
ATOM 632 O O . GLU A 1 87 ? 30.713 53.509 -3.795 1.00 13.64 87 GLU A O 1
ATOM 638 N N . SER A 1 88 ? 32.156 52.353 -2.509 1.00 12.66 88 SER A N 1
ATOM 639 C CA . SER A 1 88 ? 31.588 52.922 -1.263 1.00 10.42 88 SER A CA 1
ATOM 640 C C . SER A 1 88 ? 32.380 54.132 -0.861 1.00 11.31 88 SER A C 1
ATOM 641 O O . SER A 1 88 ? 33.509 54.345 -1.386 1.00 11.43 88 SER A O 1
ATOM 644 N N . VAL A 1 89 ? 31.843 54.871 0.103 1.00 8.24 89 VAL A N 1
ATOM 645 C CA . VAL A 1 89 ? 32.477 56.048 0.616 1.00 10.42 89 VAL A CA 1
ATOM 646 C C . VAL A 1 89 ? 32.798 55.894 2.120 1.00 11.89 89 VAL A C 1
ATOM 647 O O . VAL A 1 89 ? 31.886 55.511 2.933 1.00 12.24 89 VAL A O 1
ATOM 651 N N . TYR A 1 90 ? 34.037 56.241 2.490 1.00 11.14 90 TYR A N 1
ATOM 652 C CA . TYR A 1 90 ? 34.464 56.249 3.873 1.00 10.86 90 TYR A CA 1
ATOM 653 C C . TYR A 1 90 ? 34.806 57.686 4.283 1.00 12.27 90 TYR A C 1
ATOM 654 O O . TYR A 1 90 ? 35.541 58.380 3.543 1.00 11.44 90 TYR A O 1
ATOM 663 N N . ILE A 1 91 ? 34.303 58.154 5.425 1.00 9.48 91 ILE A N 1
ATOM 664 C CA . ILE A 1 91 ? 34.750 59.415 6.017 1.00 10.17 91 ILE A CA 1
ATOM 665 C C . ILE A 1 91 ? 35.535 59.143 7.294 1.00 12.58 91 ILE A C 1
ATOM 666 O O . ILE A 1 91 ? 35.034 58.405 8.215 1.00 12.04 91 ILE A O 1
ATOM 671 N N . SER A 1 92 ? 36.758 59.676 7.331 1.00 12.42 92 SER A N 1
ATOM 672 C CA . SER A 1 92 ? 37.723 59.347 8.367 1.00 16.42 92 SER A CA 1
ATOM 673 C C . SER A 1 92 ? 37.361 60.093 9.630 1.00 15.02 92 SER A C 1
ATOM 674 O O . SER A 1 92 ? 36.571 61.061 9.622 1.00 17.25 92 SER A O 1
ATOM 677 N N . SER A 1 93 ? 38.001 59.663 10.713 1.00 17.44 93 SER A N 1
ATOM 678 C CA . SER A 1 93 ? 37.997 60.411 11.982 1.00 20.60 93 SER A CA 1
ATOM 679 C C . SER A 1 93 ? 38.394 61.865 11.846 1.00 21.82 93 SER A C 1
ATOM 680 O O . SER A 1 93 ? 37.956 62.675 12.659 1.00 23.97 93 SER A O 1
ATOM 683 N N . ALA A 1 94 ? 39.256 62.176 10.868 1.00 21.88 94 ALA A N 1
ATOM 684 C CA . ALA A 1 94 ? 39.600 63.587 10.551 1.00 21.38 94 ALA A CA 1
ATOM 685 C C . ALA A 1 94 ? 38.647 64.253 9.595 1.00 20.82 94 ALA A C 1
ATOM 686 O O . ALA A 1 94 ? 38.844 65.397 9.330 1.00 20.32 94 ALA A O 1
ATOM 688 N N . GLY A 1 95 ? 37.659 63.558 9.041 1.00 18.81 95 GLY A N 1
ATOM 689 C CA . GLY A 1 95 ? 36.726 64.256 8.110 1.00 17.02 95 GLY A CA 1
ATOM 690 C C . GLY A 1 95 ? 37.064 64.128 6.641 1.00 16.41 95 GLY A C 1
ATOM 691 O O . GLY A 1 95 ? 36.376 64.720 5.790 1.00 19.82 95 GLY A O 1
ATOM 692 N N . GLU A 1 96 ? 38.026 63.298 6.306 1.00 14.53 96 GLU A N 1
ATOM 693 C CA . GLU A 1 96 ? 38.484 63.097 4.915 1.00 16.04 96 GLU A CA 1
ATOM 694 C C . GLU A 1 96 ? 37.661 61.985 4.240 1.00 13.47 96 GLU A C 1
ATOM 695 O O . GLU A 1 96 ? 37.451 60.905 4.827 1.00 12.05 96 GLU A O 1
ATOM 701 N N . ARG A 1 97 ? 37.157 62.277 3.053 1.00 12.58 97 ARG A N 1
ATOM 702 C CA . ARG A 1 97 ? 36.334 61.324 2.312 1.00 12.09 97 ARG A CA 1
ATOM 703 C C . ARG A 1 97 ? 37.183 60.467 1.364 1.00 13.02 97 ARG A C 1
ATOM 704 O O . ARG A 1 97 ? 38.025 61.029 0.647 1.00 14.45 97 ARG A O 1
ATOM 712 N N . THR A 1 98 ? 37.041 59.141 1.343 1.00 12.87 98 THR A N 1
ATOM 713 C CA . THR A 1 98 ? 37.757 58.337 0.367 1.00 14.88 98 THR A CA 1
ATOM 714 C C . THR A 1 98 ? 36.773 57.347 -0.277 1.00 16.34 98 THR A C 1
ATOM 715 O O . THR A 1 98 ? 36.042 56.613 0.456 1.00 14.74 98 THR A O 1
ATOM 719 N N . ARG A 1 99 ? 36.729 57.309 -1.611 1.00 14.86 99 ARG A N 1
ATOM 720 C CA . ARG A 1 99 ? 35.936 56.272 -2.250 1.00 17.69 99 ARG A CA 1
ATOM 721 C C . ARG A 1 99 ? 36.772 55.010 -2.243 1.00 18.62 99 ARG A C 1
ATOM 722 O O . ARG A 1 99 ? 38.002 55.112 -2.417 1.00 21.26 99 ARG A O 1
ATOM 730 N N . TYR A 1 100 ? 36.167 53.825 -2.114 1.00 18.07 100 TYR A N 1
ATOM 731 C CA . TYR A 1 100 ? 36.887 52.568 -2.011 1.00 17.70 100 TYR A CA 1
ATOM 732 C C . TYR A 1 100 ? 36.020 51.342 -2.446 1.00 20.76 100 TYR A C 1
ATOM 733 O O . TYR A 1 100 ? 34.798 51.426 -2.542 1.00 19.25 100 TYR A O 1
ATOM 742 N N . THR A 1 101 ? 36.659 50.193 -2.689 1.00 21.29 101 THR A N 1
ATOM 743 C CA . THR A 1 101 ? 35.941 48.927 -2.699 1.00 23.88 101 THR A CA 1
ATOM 744 C C . THR A 1 101 ? 36.697 47.976 -1.799 1.00 25.62 101 THR A C 1
ATOM 745 O O . THR A 1 101 ? 37.851 48.257 -1.378 1.00 24.61 101 THR A O 1
ATOM 749 N N . GLY A 1 102 ? 36.079 46.860 -1.507 1.00 25.81 102 GLY A N 1
ATOM 750 C CA . GLY A 1 102 ? 36.789 45.812 -0.822 1.00 27.94 102 GLY A CA 1
ATOM 751 C C . GLY A 1 102 ? 36.260 45.673 0.578 1.00 29.46 102 GLY A C 1
ATOM 752 O O . GLY A 1 102 ? 35.294 46.350 0.987 1.00 29.77 102 GLY A O 1
ATOM 753 N N . ASP A 1 103 ? 36.893 44.795 1.332 1.00 30.85 103 ASP A N 1
ATOM 754 C CA . ASP A 1 103 ? 36.326 44.448 2.611 1.00 32.12 103 ASP A CA 1
ATOM 755 C C . ASP A 1 103 ? 36.934 45.228 3.766 1.00 30.75 103 ASP A C 1
ATOM 756 O O . ASP A 1 103 ? 36.557 45.013 4.923 1.00 32.30 103 ASP A O 1
ATOM 761 N N . SER A 1 104 ? 37.886 46.102 3.490 1.00 25.17 104 SER A N 1
ATOM 762 C CA . SER A 1 104 ? 38.428 46.841 4.597 1.00 22.01 104 SER A CA 1
ATOM 763 C C . SER A 1 104 ? 38.281 48.361 4.328 1.00 19.97 104 SER A C 1
ATOM 764 O O . SER A 1 104 ? 38.180 48.788 3.157 1.00 19.13 104 SER A O 1
ATOM 767 N N . PHE A 1 105 ? 38.195 49.173 5.383 1.00 16.53 105 PHE A N 1
ATOM 768 C CA . PHE A 1 105 ? 38.110 50.619 5.165 1.00 15.31 105 PHE A CA 1
ATOM 769 C C . PHE A 1 105 ? 39.461 51.168 4.665 1.00 14.05 105 PHE A C 1
ATOM 770 O O . PHE A 1 105 ? 40.524 50.654 5.099 1.00 15.34 105 PHE A O 1
ATOM 778 N N . PRO A 1 106 ? 39.450 52.269 3.835 1.00 12.76 106 PRO A N 1
ATOM 779 C CA . PRO A 1 106 ? 40.734 52.829 3.346 1.00 11.65 106 PRO A CA 1
ATOM 780 C C . PRO A 1 106 ? 41.400 53.753 4.412 1.00 12.61 106 PRO A C 1
ATOM 781 O O . PRO A 1 106 ? 41.575 54.940 4.190 1.00 12.57 106 PRO A O 1
ATOM 785 N N . THR A 1 107 ? 41.742 53.193 5.572 1.00 11.79 107 THR A N 1
ATOM 786 C CA . THR A 1 107 ? 42.445 53.933 6.673 1.00 10.59 107 THR A CA 1
ATOM 787 C C . THR A 1 107 ? 43.963 53.696 6.514 1.00 9.58 107 THR A C 1
ATOM 788 O O . THR A 1 107 ? 44.367 52.871 5.722 1.00 9.59 107 THR A O 1
ATOM 792 N N . ASN A 1 108 ? 44.776 54.380 7.330 1.00 8.43 108 ASN A N 1
ATOM 793 C CA . ASN A 1 108 ? 46.139 54.100 7.516 1.00 9.41 108 ASN A CA 1
ATOM 794 C C . ASN A 1 108 ? 46.293 52.617 7.932 1.00 9.81 108 ASN A C 1
ATOM 795 O O . ASN A 1 108 ? 45.322 52.004 8.416 1.00 9.94 108 ASN A O 1
ATOM 800 N N . GLU A 1 109 ? 47.451 52.024 7.620 1.00 8.48 109 GLU A N 1
ATOM 801 C CA . GLU A 1 109 ? 47.711 50.567 7.834 1.00 11.01 109 GLU A CA 1
ATOM 802 C C . GLU A 1 109 ? 47.642 50.146 9.302 1.00 9.35 109 GLU A C 1
ATOM 803 O O . GLU A 1 109 ? 47.161 49.020 9.587 1.00 7.36 109 GLU A O 1
ATOM 809 N N . THR A 1 110 ? 48.123 51.013 10.234 1.00 8.95 110 THR A N 1
ATOM 810 C CA . THR A 1 110 ? 48.024 50.697 11.645 1.00 7.80 110 THR A CA 1
ATOM 811 C C . THR A 1 110 ? 46.583 50.481 12.060 1.00 8.81 110 THR A C 1
ATOM 812 O O . THR A 1 110 ? 46.315 49.481 12.736 1.00 8.91 110 THR A O 1
ATOM 816 N N . THR A 1 111 ? 45.690 51.403 11.703 1.00 8.07 111 THR A N 1
ATOM 817 C CA . THR A 1 111 ? 44.271 51.303 12.041 1.00 8.59 111 THR A CA 1
ATOM 818 C C . THR A 1 111 ? 43.723 50.044 11.350 1.00 8.61 111 THR A C 1
ATOM 819 O O . THR A 1 111 ? 42.967 49.247 11.976 1.00 8.98 111 THR A O 1
ATOM 823 N N . LYS A 1 112 ? 44.090 49.843 10.078 1.00 7.88 112 LYS A N 1
ATOM 824 C CA . LYS A 1 112 ? 43.545 48.682 9.326 1.00 11.26 112 LYS A CA 1
ATOM 825 C C . LYS A 1 112 ? 43.932 47.319 10.022 1.00 10.60 112 LYS A C 1
ATOM 826 O O . LYS A 1 112 ? 43.092 46.377 10.230 1.00 9.95 112 LYS A O 1
ATOM 832 N N . LYS A 1 113 ? 45.161 47.236 10.478 1.00 10.58 113 LYS A N 1
ATOM 833 C CA . LYS A 1 113 ? 45.672 46.005 11.207 1.00 10.60 113 LYS A CA 1
ATOM 834 C C . LYS A 1 113 ? 44.956 45.842 12.577 1.00 10.33 113 LYS A C 1
ATOM 835 O O . LYS A 1 113 ? 44.538 44.741 12.914 1.00 10.93 113 LYS A O 1
ATOM 841 N N . GLU A 1 114 ? 44.781 46.940 13.318 1.00 10.69 114 GLU A N 1
ATOM 842 C CA . GLU A 1 114 ? 44.054 46.908 14.623 1.00 9.83 114 GLU A CA 1
ATOM 843 C C . GLU A 1 114 ? 42.578 46.524 14.405 1.00 10.59 114 GLU A C 1
ATOM 844 O O . GLU A 1 114 ? 42.025 45.719 15.182 1.00 8.54 114 GLU A O 1
ATOM 850 N N . MET A 1 115 ? 41.927 47.124 13.403 1.00 9.19 115 MET A N 1
ATOM 851 C CA . MET A 1 115 ? 40.539 46.680 13.067 1.00 11.47 115 MET A CA 1
ATOM 852 C C . MET A 1 115 ? 40.450 45.167 12.822 1.00 11.49 115 MET A C 1
ATOM 853 O O . MET A 1 115 ? 39.579 44.466 13.425 1.00 11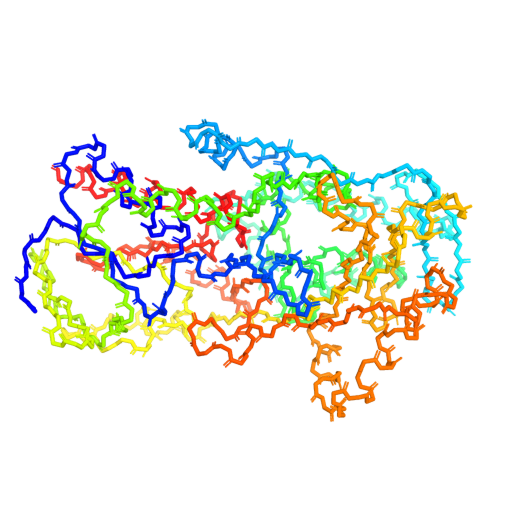.20 115 MET A O 1
ATOM 858 N N . ASP A 1 116 ? 41.369 44.609 12.009 1.00 11.41 116 ASP A N 1
ATOM 859 C CA . ASP A 1 116 ? 41.236 43.182 11.681 1.00 12.92 116 ASP A CA 1
ATOM 860 C C . ASP A 1 116 ? 41.404 42.321 12.955 1.00 13.65 116 ASP A C 1
ATOM 861 O O . ASP A 1 116 ? 40.689 41.344 13.176 1.00 12.10 116 ASP A O 1
ATOM 866 N N . ARG A 1 117 ? 42.333 42.736 13.807 1.00 11.35 117 ARG A N 1
ATOM 867 C CA . ARG A 1 117 ? 42.578 42.044 15.058 1.00 11.88 117 ARG A CA 1
ATOM 868 C C . ARG A 1 117 ? 41.327 42.052 15.994 1.00 11.39 117 ARG A C 1
ATOM 869 O O . ARG A 1 117 ? 40.952 40.978 16.558 1.00 11.84 117 ARG A O 1
ATOM 877 N N . LEU A 1 118 ? 40.735 43.253 16.176 1.00 10.25 118 LEU A N 1
ATOM 878 C CA . LEU A 1 118 ? 39.496 43.442 16.949 1.00 10.50 118 LEU A CA 1
ATOM 879 C C . LEU A 1 118 ? 38.340 42.586 16.413 1.00 10.42 118 LEU A C 1
ATOM 880 O O . LEU A 1 118 ? 37.611 41.951 17.232 1.00 10.21 118 LEU A O 1
ATOM 885 N N . ILE A 1 119 ? 38.195 42.576 15.082 1.00 11.40 119 ILE A N 1
ATOM 886 C CA . ILE A 1 119 ? 37.165 41.782 14.392 1.00 11.97 119 ILE A CA 1
ATOM 887 C C . ILE A 1 119 ? 37.399 40.292 14.750 1.00 11.44 119 ILE A C 1
ATOM 888 O O . ILE A 1 119 ? 36.463 39.661 15.197 1.00 11.68 119 ILE A O 1
ATOM 893 N N . ASP A 1 120 ? 38.623 39.761 14.580 1.00 11.58 120 ASP A N 1
ATOM 894 C CA . ASP A 1 120 ? 38.956 38.391 14.947 1.00 12.26 120 ASP A CA 1
ATOM 895 C C . ASP A 1 120 ? 38.681 38.003 16.398 1.00 12.28 120 ASP A C 1
ATOM 896 O O . ASP A 1 120 ? 38.132 36.930 16.654 1.00 11.38 120 ASP A O 1
ATOM 901 N N . GLU A 1 121 ? 39.069 38.876 17.333 1.00 10.93 121 GLU A N 1
ATOM 902 C CA . GLU A 1 121 ? 38.817 38.627 18.743 1.00 10.92 121 GLU A CA 1
ATOM 903 C C . GLU A 1 121 ? 37.318 38.564 19.031 1.00 11.56 121 GLU A C 1
ATOM 904 O O . GLU A 1 121 ? 36.892 37.728 19.850 1.00 10.85 121 GLU A O 1
ATOM 910 N N . MET A 1 122 ? 36.549 39.469 18.443 1.00 9.82 122 MET A N 1
ATOM 911 C CA . MET A 1 122 ? 35.086 39.477 18.605 1.00 11.24 122 MET A CA 1
ATOM 912 C C . MET A 1 122 ? 34.469 38.217 18.008 1.00 10.82 122 MET A C 1
ATOM 913 O O . MET A 1 122 ? 33.596 37.617 18.659 1.00 9.33 122 MET A O 1
ATOM 918 N N . ASP A 1 123 ? 34.908 37.798 16.806 1.00 11.12 123 ASP A N 1
ATOM 919 C CA . ASP A 1 123 ? 34.495 36.535 16.231 1.00 10.50 123 ASP A CA 1
ATOM 920 C C . ASP A 1 123 ? 34.782 35.389 17.198 1.00 10.25 123 ASP A C 1
ATOM 921 O O . ASP A 1 123 ? 33.900 34.574 17.406 1.00 10.96 123 ASP A O 1
ATOM 926 N N . ASP A 1 124 ? 36.009 35.304 17.760 1.00 11.32 124 ASP A N 1
ATOM 927 C CA . ASP A 1 124 ? 36.341 34.212 18.695 1.00 10.89 124 ASP A CA 1
ATOM 928 C C . ASP A 1 124 ? 35.402 34.208 19.914 1.00 11.01 124 ASP A C 1
ATOM 929 O O . ASP A 1 124 ? 34.868 33.153 20.287 1.00 9.73 124 ASP A O 1
ATOM 934 N N . LEU A 1 125 ? 35.206 35.398 20.549 1.00 11.24 125 LEU A N 1
ATOM 935 C CA . LEU A 1 125 ? 34.316 35.472 21.722 1.00 8.72 125 LEU A CA 1
ATOM 936 C C . LEU A 1 125 ? 32.903 35.061 21.354 1.00 10.78 125 LEU A C 1
ATOM 937 O O . LEU A 1 125 ? 32.226 34.325 22.120 1.00 9.76 125 LEU A O 1
ATOM 942 N N . ALA A 1 126 ? 32.419 35.575 20.247 1.00 8.22 126 ALA A N 1
ATOM 943 C CA . ALA A 1 126 ? 31.061 35.217 19.807 1.00 9.49 126 ALA A CA 1
ATOM 944 C C . ALA A 1 126 ? 30.873 33.725 19.598 1.00 10.33 126 ALA A C 1
ATOM 945 O O . ALA A 1 126 ? 29.828 33.172 20.057 1.00 8.79 126 ALA A O 1
ATOM 947 N N . ALA A 1 127 ? 31.802 33.090 18.923 1.00 9.49 127 ALA A N 1
ATOM 948 C CA . ALA A 1 127 ? 31.786 31.644 18.706 1.00 13.73 127 ALA A CA 1
ATOM 949 C C . ALA A 1 127 ? 31.819 30.853 20.053 1.00 14.39 127 ALA A C 1
ATOM 950 O O . ALA A 1 127 ? 31.122 29.862 20.205 1.00 13.58 127 ALA A O 1
ATOM 952 N N . GLN A 1 128 ? 32.570 31.335 21.043 1.00 12.64 128 GLN A N 1
ATOM 953 C CA . GLN A 1 128 ? 32.731 30.596 22.306 1.00 13.57 128 GLN A CA 1
ATOM 954 C C . GLN A 1 128 ? 31.551 30.861 23.212 1.00 11.59 128 GLN A C 1
ATOM 955 O O . GLN A 1 128 ? 31.095 29.994 23.896 1.00 9.80 128 GLN A O 1
ATOM 961 N N . ILE A 1 129 ? 31.005 32.051 23.162 1.00 9.15 129 ILE A N 1
ATOM 962 C CA . ILE A 1 129 ? 30.003 32.461 24.135 1.00 11.39 129 ILE A CA 1
ATOM 963 C C . ILE A 1 129 ? 28.505 32.179 23.633 1.00 12.59 129 ILE A C 1
ATOM 964 O O . ILE A 1 129 ? 27.617 31.762 24.413 1.00 11.10 129 ILE A O 1
ATOM 969 N N . GLY A 1 130 ? 28.257 32.451 22.349 1.00 12.34 130 GLY A N 1
ATOM 970 C CA . GLY A 1 130 ? 26.920 32.168 21.788 1.00 12.19 130 GLY A CA 1
ATOM 971 C C . GLY A 1 130 ? 25.859 33.140 22.204 1.00 12.64 130 GLY A C 1
ATOM 972 O O . GLY A 1 130 ? 26.048 34.064 23.057 1.00 13.04 130 GLY A O 1
ATOM 973 N N . ALA A 1 131 ? 24.702 33.006 21.548 1.00 11.75 131 ALA A N 1
ATOM 974 C CA . ALA A 1 131 ? 23.596 33.929 21.780 1.00 12.57 131 ALA A CA 1
ATOM 975 C C . ALA A 1 131 ? 22.444 33.323 22.620 1.00 12.25 131 ALA A C 1
ATOM 976 O O . ALA A 1 131 ? 21.635 34.077 23.106 1.00 13.82 131 ALA A O 1
ATOM 978 N N . GLU A 1 132 ? 22.436 31.991 22.782 1.00 13.13 132 GLU A N 1
ATOM 979 C CA . GLU A 1 132 ? 21.406 31.253 23.571 1.00 13.49 132 GLU A CA 1
ATOM 980 C C . GLU A 1 132 ? 21.441 31.670 25.055 1.00 14.71 132 GLU A C 1
ATOM 981 O O . GLU A 1 132 ? 20.413 32.023 25.651 1.00 14.16 132 GLU A O 1
ATOM 987 N N . GLU A 1 133 ? 22.637 31.627 25.665 1.00 15.61 133 GLU A N 1
ATOM 988 C CA . GLU A 1 133 ? 22.749 31.951 27.121 1.00 13.23 133 GLU A CA 1
ATOM 989 C C . GLU A 1 133 ? 24.164 32.516 27.395 1.00 13.50 133 GLU A C 1
ATOM 990 O O . GLU A 1 133 ? 24.960 31.871 28.089 1.00 13.84 133 GLU A O 1
ATOM 996 N N . PRO A 1 134 ? 24.474 33.692 26.842 1.00 13.99 134 PRO A N 1
ATOM 997 C CA . PRO A 1 134 ? 25.836 34.268 27.012 1.00 13.21 134 PRO A CA 1
ATOM 998 C C . PRO A 1 134 ? 26.139 34.464 28.536 1.00 13.51 134 PRO A C 1
ATOM 999 O O . PRO A 1 134 ? 27.300 34.368 28.937 1.00 12.80 134 PRO A O 1
ATOM 1003 N N . TRP A 1 135 ? 25.088 34.659 29.363 1.00 10.87 135 TRP A N 1
ATOM 1004 C CA . TRP A 1 135 ? 25.283 34.821 30.848 1.00 12.99 135 TRP A CA 1
ATOM 1005 C C . TRP A 1 135 ? 25.829 33.538 31.558 1.00 12.39 135 TRP A C 1
ATOM 1006 O O . TRP A 1 135 ? 26.339 33.628 32.668 1.00 10.60 135 TRP A O 1
ATOM 1017 N N . ALA A 1 136 ? 25.750 32.362 30.921 1.00 12.04 136 ALA A N 1
ATOM 1018 C CA . ALA A 1 136 ? 26.173 31.130 31.559 1.00 12.65 136 ALA A CA 1
ATOM 1019 C C . ALA A 1 136 ? 27.617 30.805 31.279 1.00 12.51 136 ALA A C 1
ATOM 1020 O O . ALA A 1 136 ? 28.135 29.941 31.906 1.00 11.33 136 ALA A O 1
ATOM 1022 N N . HIS A 1 137 ? 28.274 31.500 30.349 1.00 12.26 137 HIS A N 1
ATOM 1023 C CA . HIS A 1 137 ? 29.652 31.289 30.078 1.00 11.51 137 HIS A CA 1
ATOM 1024 C C . HIS A 1 137 ? 30.515 31.721 31.290 1.00 11.08 137 HIS A C 1
ATOM 1025 O O . HIS A 1 137 ? 30.210 32.669 31.957 1.00 12.85 137 HIS A O 1
ATOM 1032 N N . PRO A 1 138 ? 31.592 31.011 31.560 1.00 11.86 138 PRO A N 1
ATOM 1033 C CA . PRO A 1 138 ? 32.397 31.454 32.735 1.00 12.19 138 PRO A CA 1
ATOM 1034 C C . PRO A 1 138 ? 33.036 32.837 32.538 1.00 13.61 138 PRO A C 1
ATOM 1035 O O . PRO A 1 138 ? 33.276 33.516 33.528 1.00 15.36 138 PRO A O 1
ATOM 1039 N N . LEU A 1 139 ? 33.270 33.296 31.304 1.00 12.40 139 LEU A N 1
ATOM 1040 C CA . LEU A 1 139 ? 33.644 34.740 31.086 1.00 15.22 139 LEU A CA 1
ATOM 1041 C C . LEU A 1 139 ? 32.563 35.819 31.288 1.00 14.31 139 LEU A C 1
ATOM 1042 O O . LEU A 1 139 ? 32.856 36.988 31.163 1.00 13.96 139 LEU A O 1
ATOM 1047 N N . ALA A 1 140 ? 31.327 35.428 31.594 1.00 14.65 140 ALA A N 1
ATOM 1048 C CA . ALA A 1 140 ? 30.164 36.327 31.568 1.00 15.05 140 ALA A CA 1
ATOM 1049 C C . ALA A 1 140 ? 30.367 37.441 32.566 1.00 16.15 140 ALA A C 1
ATOM 1050 O O . ALA A 1 140 ? 30.251 38.585 32.187 1.00 14.44 140 ALA A O 1
ATOM 1052 N N . ARG A 1 141 ? 30.699 37.134 33.828 1.00 13.75 141 ARG A N 1
ATOM 1053 C CA . ARG A 1 141 ? 30.765 38.237 34.767 1.00 14.27 141 ARG A CA 1
ATOM 1054 C C . ARG A 1 141 ? 31.852 39.273 34.347 1.00 12.88 141 ARG A C 1
ATOM 1055 O O . ARG A 1 141 ? 31.598 40.461 34.386 1.00 12.40 141 ARG A O 1
ATOM 1063 N N . ASP A 1 142 ? 33.077 38.820 34.030 1.00 10.48 142 ASP A N 1
ATOM 1064 C CA . ASP A 1 142 ? 34.182 39.771 33.620 1.00 10.21 142 ASP A CA 1
ATOM 1065 C C . ASP A 1 142 ? 33.704 40.672 32.454 1.00 11.33 142 ASP A C 1
ATOM 1066 O O . ASP A 1 142 ? 33.919 41.895 32.454 1.00 11.31 142 ASP A O 1
ATOM 1071 N N . LEU A 1 143 ? 33.064 40.061 31.455 1.00 9.57 143 LEU A N 1
ATOM 1072 C CA . LEU A 1 143 ? 32.708 40.818 30.210 1.00 7.60 143 LEU A CA 1
ATOM 1073 C C . LEU A 1 143 ? 31.490 41.697 30.414 1.00 8.21 143 LEU A C 1
ATOM 1074 O O . LEU A 1 143 ? 31.305 42.669 29.704 1.00 5.45 143 LEU A O 1
ATOM 1079 N N . ASP A 1 144 ? 30.631 41.336 31.377 1.00 5.87 144 ASP A N 1
ATOM 1080 C CA . ASP A 1 144 ? 29.426 42.076 31.568 1.00 6.70 144 ASP A CA 1
ATOM 1081 C C . ASP A 1 144 ? 29.557 43.159 32.584 1.00 7.11 144 ASP A C 1
ATOM 1082 O O . ASP A 1 144 ? 28.629 43.913 32.775 1.00 7.89 144 ASP A O 1
ATOM 1087 N N . THR A 1 145 ? 30.710 43.294 33.275 1.00 6.29 145 THR A N 1
ATOM 1088 C CA . THR A 1 145 ? 30.848 44.371 34.222 1.00 7.25 145 THR A CA 1
ATOM 1089 C C . THR A 1 145 ? 31.891 45.426 33.709 1.00 9.30 145 THR A C 1
ATOM 1090 O O . THR A 1 145 ? 32.330 46.271 34.478 1.00 10.89 145 THR A O 1
ATOM 1094 N N . VAL A 1 146 ? 32.251 45.361 32.439 1.00 8.12 146 VAL A N 1
ATOM 1095 C CA . VAL A 1 146 ? 33.074 46.401 31.800 1.00 7.96 146 VAL A CA 1
ATOM 1096 C C . VAL A 1 146 ? 32.263 46.942 30.615 1.00 6.61 146 VAL A C 1
ATOM 1097 O O . VAL A 1 146 ? 31.686 46.133 29.881 1.00 7.74 146 VAL A O 1
ATOM 1101 N N . SER A 1 147 ? 32.207 48.273 30.423 1.00 6.42 147 SER A N 1
ATOM 1102 C CA . SER A 1 147 ? 31.538 48.797 29.242 1.00 7.74 147 SER A CA 1
ATOM 1103 C C . SER A 1 147 ? 32.323 48.384 27.945 1.00 9.16 147 SER A C 1
ATOM 1104 O O . SER A 1 147 ? 33.550 48.056 27.969 1.00 7.57 147 SER A O 1
ATOM 1107 N N . PHE A 1 148 ? 31.597 48.314 26.828 1.00 6.63 148 PHE A N 1
ATOM 1108 C CA . PHE A 1 148 ? 32.312 47.999 25.551 1.00 8.75 148 PHE A CA 1
ATOM 1109 C C . PHE A 1 148 ? 33.405 49.105 25.254 1.00 6.38 148 PHE A C 1
ATOM 1110 O O . PHE A 1 148 ? 34.487 48.767 24.768 1.00 7.62 148 PHE A O 1
ATOM 1118 N N . LYS A 1 149 ? 33.138 50.368 25.567 1.00 5.54 149 LYS A N 1
ATOM 1119 C CA . LYS A 1 149 ? 34.108 51.427 25.394 1.00 7.32 149 LYS A CA 1
ATOM 1120 C C . LYS A 1 149 ? 35.397 51.061 26.186 1.00 7.27 149 LYS A C 1
ATOM 1121 O O . LYS A 1 149 ? 36.477 51.164 25.655 1.00 8.74 149 LYS A O 1
ATOM 1127 N N . GLN A 1 150 ? 35.235 50.700 27.464 1.00 6.01 150 GLN A N 1
ATOM 1128 C CA . GLN A 1 150 ? 36.431 50.395 28.330 1.00 7.38 150 GLN A CA 1
ATOM 1129 C C . GLN A 1 150 ? 37.119 49.122 27.812 1.00 7.29 150 GLN A C 1
ATOM 1130 O O . GLN A 1 150 ? 38.349 49.077 27.698 1.00 7.57 150 GLN A O 1
ATOM 1136 N N . TRP A 1 151 ? 36.325 48.115 27.402 1.00 5.36 151 TRP A N 1
ATOM 1137 C CA . TRP A 1 151 ? 36.901 46.874 26.898 1.00 5.37 151 TRP A CA 1
ATOM 1138 C C . TRP A 1 151 ? 37.741 47.190 25.646 1.00 6.31 151 TRP A C 1
ATOM 1139 O O . TRP A 1 151 ? 38.894 46.687 25.481 1.00 5.57 151 TRP A O 1
ATOM 1150 N N . LEU A 1 152 ? 37.201 48.005 24.731 1.00 4.17 152 LEU A N 1
ATOM 1151 C CA . LEU A 1 152 ? 37.992 48.387 23.516 1.00 5.10 152 LEU A CA 1
ATOM 1152 C C . LEU A 1 152 ? 39.282 49.093 23.825 1.00 4.84 152 LEU A C 1
ATOM 1153 O O . LEU A 1 152 ? 40.356 48.798 23.191 1.00 7.20 152 LEU A O 1
ATOM 1158 N N . ILE A 1 153 ? 39.223 50.032 24.780 1.00 4.72 153 ILE A N 1
ATOM 1159 C CA . ILE A 1 153 ? 40.425 50.733 25.237 1.00 6.61 153 ILE A CA 1
ATOM 1160 C C . ILE A 1 153 ? 41.454 49.739 25.806 1.00 7.03 153 ILE A C 1
ATOM 1161 O O . ILE A 1 153 ? 42.665 49.888 25.569 1.00 6.99 153 ILE A O 1
ATOM 1166 N N . ASN A 1 154 ? 40.988 48.731 26.525 1.00 6.08 154 ASN A N 1
ATOM 1167 C CA . ASN A 1 154 ? 41.897 47.729 27.070 1.00 7.60 154 ASN A CA 1
ATOM 1168 C C . ASN A 1 154 ? 42.499 46.885 25.983 1.00 9.59 154 ASN A C 1
ATOM 1169 O O . ASN A 1 154 ? 43.595 46.322 26.207 1.00 10.13 154 ASN A O 1
ATOM 1174 N N . GLN A 1 155 ? 41.790 46.714 24.863 1.00 8.07 155 GLN A N 1
ATOM 1175 C CA . GLN A 1 155 ? 42.336 45.898 23.756 1.00 8.18 155 GLN A CA 1
ATOM 1176 C C . GLN A 1 155 ? 43.228 46.618 22.802 1.00 8.60 155 GLN A C 1
ATOM 1177 O O . GLN A 1 155 ? 44.108 45.941 22.211 1.00 8.01 155 GLN A O 1
ATOM 1183 N N . SER A 1 156 ? 43.064 47.951 22.614 1.00 8.14 156 SER A N 1
ATOM 1184 C CA . SER A 1 156 ? 43.726 48.611 21.442 1.00 7.89 156 SER A CA 1
ATOM 1185 C C . SER A 1 156 ? 43.946 50.089 21.769 1.00 9.07 156 SER A C 1
ATOM 1186 O O . SER A 1 156 ? 43.021 50.758 22.289 1.00 7.86 156 SER A O 1
ATOM 1189 N N . ASP A 1 157 ? 45.119 50.614 21.429 1.00 7.23 157 ASP A N 1
ATOM 1190 C CA . ASP A 1 157 ? 45.413 52.050 21.521 1.00 8.29 157 ASP A CA 1
ATOM 1191 C C . ASP A 1 157 ? 44.901 52.871 20.316 1.00 7.75 157 ASP A C 1
ATOM 1192 O O . ASP A 1 157 ? 45.108 54.101 20.269 1.00 10.27 157 ASP A O 1
ATOM 1197 N N . ASP A 1 158 ? 44.293 52.198 19.308 1.00 7.40 158 ASP A N 1
ATOM 1198 C CA . ASP A 1 158 ? 43.985 52.868 18.054 1.00 8.61 158 ASP A CA 1
ATOM 1199 C C . ASP A 1 158 ? 42.597 53.464 18.096 1.00 8.50 158 ASP A C 1
ATOM 1200 O O . ASP A 1 158 ? 41.627 52.715 17.957 1.00 9.05 158 ASP A O 1
ATOM 1205 N N . ALA A 1 159 ? 42.506 54.806 18.197 1.00 8.43 159 ALA A N 1
ATOM 1206 C CA . ALA A 1 159 ? 41.203 55.453 18.328 1.00 10.20 159 ALA A CA 1
ATOM 1207 C C . ALA A 1 159 ? 40.285 55.213 17.107 1.00 8.61 159 ALA A C 1
ATOM 1208 O O . ALA A 1 159 ? 39.091 54.957 17.262 1.00 7.67 159 ALA A O 1
ATOM 1210 N N . GLU A 1 160 ? 40.825 55.354 15.927 1.00 9.25 160 GLU A N 1
ATOM 1211 C CA . GLU A 1 160 ? 40.010 55.118 14.726 1.00 9.10 160 GLU A CA 1
ATOM 1212 C C . GLU A 1 160 ? 39.445 53.677 14.599 1.00 9.97 160 GLU A C 1
ATOM 1213 O O . GLU A 1 160 ? 38.237 53.484 14.322 1.00 9.40 160 GLU A O 1
ATOM 1219 N N . ALA A 1 161 ? 40.254 52.661 14.915 1.00 7.34 161 ALA A N 1
ATOM 1220 C CA . ALA A 1 161 ? 39.755 51.286 14.877 1.00 8.06 161 ALA A CA 1
ATOM 1221 C C . ALA A 1 161 ? 38.643 51.121 15.928 1.00 8.04 161 ALA A C 1
ATOM 1222 O O . ALA A 1 161 ? 37.630 50.478 15.663 1.00 8.56 161 ALA A O 1
ATOM 1224 N N . ARG A 1 162 ? 38.883 51.638 17.120 1.00 9.37 162 ARG A N 1
ATOM 1225 C CA . ARG A 1 162 ? 37.861 51.470 18.209 1.00 10.43 162 ARG A CA 1
ATOM 1226 C C . ARG A 1 162 ? 36.554 52.163 17.769 1.00 10.90 162 ARG A C 1
ATOM 1227 O O . ARG A 1 162 ? 35.489 51.675 18.068 1.00 9.49 162 ARG A O 1
ATOM 1235 N N . ASP A 1 163 ? 36.642 53.351 17.167 1.00 10.29 163 ASP A N 1
ATOM 1236 C CA . ASP A 1 163 ? 35.441 54.076 16.788 1.00 12.04 163 ASP A CA 1
ATOM 1237 C C . ASP A 1 163 ? 34.703 53.296 15.706 1.00 12.99 163 ASP A C 1
ATOM 1238 O O . ASP A 1 163 ? 33.477 53.309 15.681 1.00 11.28 163 ASP A O 1
ATOM 1243 N N . ASN A 1 164 ? 35.456 52.671 14.786 1.00 10.10 164 ASN A N 1
ATOM 1244 C CA . ASN A 1 164 ? 34.821 51.919 13.715 1.00 10.37 164 ASN A CA 1
ATOM 1245 C C . ASN A 1 164 ? 34.222 50.603 14.171 1.00 9.87 164 ASN A C 1
ATOM 1246 O O . ASN A 1 164 ? 33.192 50.193 13.642 1.00 11.89 164 ASN A O 1
ATOM 1251 N N . ILE A 1 165 ? 34.868 49.949 15.109 1.00 8.41 165 ILE A N 1
ATOM 1252 C CA . ILE A 1 165 ? 34.342 48.762 15.715 1.00 9.18 165 ILE A CA 1
ATOM 1253 C C . ILE A 1 165 ? 33.030 49.145 16.407 1.00 11.03 165 ILE A C 1
ATOM 1254 O O . ILE A 1 165 ? 32.045 48.427 16.197 1.00 10.81 165 ILE A O 1
ATOM 1259 N N . GLY A 1 166 ? 33.001 50.276 17.128 1.00 9.08 166 GLY A N 1
ATOM 1260 C CA . GLY A 1 166 ? 31.725 50.739 17.780 1.00 10.83 166 GLY A CA 1
ATOM 1261 C C . GLY A 1 166 ? 30.645 51.094 16.781 1.00 12.34 166 GLY A C 1
ATOM 1262 O O . GLY A 1 166 ? 29.412 50.856 16.996 1.00 13.59 166 GLY A O 1
ATOM 1263 N N . LEU A 1 167 ? 31.070 51.612 15.643 1.00 12.51 167 LEU A N 1
ATOM 1264 C CA . LEU A 1 167 ? 30.094 51.963 14.611 1.00 12.58 167 LEU A CA 1
ATOM 1265 C C . LEU A 1 167 ? 29.158 50.773 14.282 1.00 13.79 167 LEU A C 1
ATOM 1266 O O . LEU A 1 167 ? 27.942 50.993 14.160 1.00 13.40 167 LEU A O 1
ATOM 1271 N N . PHE A 1 168 ? 29.709 49.567 14.100 1.00 10.41 168 PHE A N 1
ATOM 1272 C CA . PHE A 1 168 ? 28.961 48.396 13.754 1.00 12.79 168 PHE A CA 1
ATOM 1273 C C . PHE A 1 168 ? 28.066 47.856 14.914 1.00 13.85 168 PHE A C 1
ATOM 1274 O O . PHE A 1 168 ? 27.071 47.159 14.636 1.00 14.90 168 PHE A O 1
ATOM 1282 N N . ILE A 1 169 ? 28.385 48.169 16.180 1.00 12.90 169 ILE A N 1
ATOM 1283 C CA . ILE A 1 169 ? 27.636 47.560 17.330 1.00 13.03 169 ILE A CA 1
ATOM 1284 C C . ILE A 1 169 ? 26.814 48.565 18.064 1.00 13.27 169 ILE A C 1
ATOM 1285 O O . ILE A 1 169 ? 25.627 48.291 18.335 1.00 14.91 169 ILE A O 1
ATOM 1290 N N . ALA A 1 170 ? 27.403 49.729 18.386 1.00 10.71 170 ALA A N 1
ATOM 1291 C CA . ALA A 1 170 ? 26.735 50.726 19.134 1.00 11.30 170 ALA A CA 1
ATOM 1292 C C . ALA A 1 170 ? 25.712 51.489 18.273 1.00 13.58 170 ALA A C 1
ATOM 1293 O O . ALA A 1 170 ? 24.496 51.366 18.536 1.00 15.18 170 ALA A O 1
ATOM 1295 N N . GLY A 1 171 ? 26.160 52.285 17.305 1.00 12.08 171 GLY A N 1
ATOM 1296 C CA . GLY A 1 171 ? 25.221 53.006 16.410 1.00 9.45 171 GLY A CA 1
AT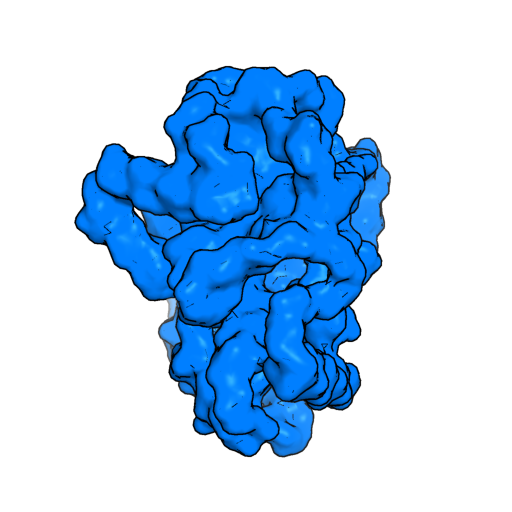OM 1297 C C . GLY A 1 171 ? 24.581 52.039 15.450 1.00 9.65 171 GLY A C 1
ATOM 1298 O O . GLY A 1 171 ? 23.442 52.244 15.017 1.00 9.35 171 GLY A O 1
ATOM 1299 N N . GLY A 1 172 ? 25.254 50.937 15.108 1.00 7.55 172 GLY A N 1
ATOM 1300 C CA . GLY A 1 172 ? 24.786 50.099 14.032 1.00 7.51 172 GLY A CA 1
ATOM 1301 C C . GLY A 1 172 ? 23.724 49.082 14.464 1.00 12.25 172 GLY A C 1
ATOM 1302 O O . GLY A 1 172 ? 22.898 48.624 13.638 1.00 10.40 172 GLY A O 1
ATOM 1303 N N . MET A 1 173 ? 23.770 48.672 15.736 1.00 10.32 173 MET A N 1
ATOM 1304 C CA . MET A 1 173 ? 22.869 47.593 16.172 1.00 10.09 173 MET A CA 1
ATOM 1305 C C . MET A 1 173 ? 22.093 47.947 17.478 1.00 10.61 173 MET A C 1
ATOM 1306 O O . MET A 1 173 ? 20.839 47.942 17.525 1.00 9.88 173 MET A O 1
ATOM 1311 N N . LEU A 1 174 ? 22.808 48.212 18.573 1.00 8.69 174 LEU A N 1
ATOM 1312 C CA . LEU A 1 174 ? 22.139 48.307 19.882 1.00 10.46 174 LEU A CA 1
ATOM 1313 C C . LEU A 1 174 ? 21.556 49.699 20.020 1.00 7.25 174 LEU A C 1
ATOM 1314 O O . LEU A 1 174 ? 20.704 50.014 20.933 1.00 8.75 174 LEU A O 1
ATOM 1319 N N . THR A 1 175 ? 21.994 50.562 19.102 1.00 6.98 175 THR A N 1
ATOM 1320 C CA . THR A 1 175 ? 21.620 52.005 19.065 1.00 8.22 175 THR A CA 1
ATOM 1321 C C . THR A 1 175 ? 21.672 52.729 20.429 1.00 9.47 175 THR A C 1
ATOM 1322 O O . THR A 1 175 ? 20.754 53.487 20.843 1.00 10.53 175 THR A O 1
ATOM 1326 N N . LYS A 1 176 ? 22.761 52.448 21.149 1.00 7.83 176 LYS A N 1
ATOM 1327 C CA . LYS A 1 176 ? 23.112 53.095 22.477 1.00 9.16 176 LYS A CA 1
ATOM 1328 C C . LYS A 1 176 ? 24.616 53.388 22.391 1.00 7.77 176 LYS A C 1
ATOM 1329 O O . LYS A 1 176 ? 25.274 52.697 21.670 1.00 9.54 176 LYS A O 1
ATOM 1335 N N . PRO A 1 177 ? 25.119 54.354 23.122 1.00 7.99 177 PRO A N 1
ATOM 1336 C CA . PRO A 1 177 ? 26.528 54.652 23.145 1.00 7.32 177 PRO A CA 1
ATOM 1337 C C . PRO A 1 177 ? 27.369 53.520 23.798 1.00 7.58 177 PRO A C 1
ATOM 1338 O O . PRO A 1 177 ? 26.898 52.792 24.676 1.00 7.96 177 PRO A O 1
ATOM 1342 N N . ALA A 1 178 ? 28.582 53.322 23.288 1.00 7.03 178 ALA A N 1
ATOM 1343 C CA . ALA A 1 178 ? 29.389 52.232 23.753 1.00 8.33 178 ALA A CA 1
ATOM 1344 C C . ALA A 1 178 ? 29.746 52.319 25.234 1.00 7.18 178 ALA A C 1
ATOM 1345 O O . ALA A 1 178 ? 30.164 51.295 25.754 1.00 8.53 178 ALA A O 1
ATOM 1347 N N . HIS A 1 179 ? 29.721 53.497 25.858 1.00 8.27 179 HIS A N 1
ATOM 1348 C CA . HIS A 1 179 ? 29.926 53.557 27.309 1.00 10.21 179 HIS A CA 1
ATOM 1349 C C . HIS A 1 179 ? 28.774 52.943 28.117 1.00 9.78 179 HIS A C 1
ATOM 1350 O O . HIS A 1 179 ? 28.927 52.727 29.315 1.00 8.63 179 HIS A O 1
ATOM 1357 N N . SER A 1 180 ? 27.658 52.670 27.435 1.00 6.82 180 SER A N 1
ATOM 1358 C CA . SER A 1 180 ? 26.397 52.369 28.213 1.00 7.81 180 SER A CA 1
ATOM 1359 C C . SER A 1 180 ? 25.985 50.944 28.182 1.00 9.29 180 SER A C 1
ATOM 1360 O O . SER A 1 180 ? 24.973 50.584 28.783 1.00 9.53 180 SER A O 1
ATOM 1363 N N . PHE A 1 181 ? 26.697 50.102 27.410 1.00 9.22 181 PHE A N 1
ATOM 1364 C CA . PHE A 1 181 ? 26.421 48.719 27.400 1.00 9.69 181 PHE A CA 1
ATOM 1365 C C . PHE A 1 181 ? 27.742 47.925 27.593 1.00 8.86 181 PHE A C 1
ATOM 1366 O O . PHE A 1 181 ? 28.829 48.475 27.393 1.00 9.89 181 PHE A O 1
ATOM 1374 N N . SER A 1 182 ? 27.671 46.621 27.884 1.00 9.56 182 SER A N 1
ATOM 1375 C CA . SER A 1 182 ? 28.894 45.922 28.325 1.00 8.63 182 SER A CA 1
ATOM 1376 C C . SER A 1 182 ? 29.543 45.183 27.126 1.00 8.71 182 SER A C 1
ATOM 1377 O O . SER A 1 182 ? 28.963 45.030 26.009 1.00 8.25 182 SER A O 1
ATOM 1380 N N . ALA A 1 183 ? 30.751 44.711 27.330 1.00 4.89 183 ALA A N 1
ATOM 1381 C CA . ALA A 1 183 ? 31.390 43.902 26.287 1.00 4.89 183 ALA A CA 1
ATOM 1382 C C . ALA A 1 183 ? 30.608 42.589 26.041 1.00 6.52 183 ALA A C 1
ATOM 1383 O O . ALA A 1 183 ? 30.527 42.114 24.868 1.00 6.46 183 ALA A O 1
ATOM 1385 N N . LEU A 1 184 ? 29.996 41.998 27.118 1.00 5.11 184 LEU A N 1
ATOM 1386 C CA . LEU A 1 184 ? 29.239 40.793 26.902 1.00 6.41 184 LEU A CA 1
ATOM 1387 C C . LEU A 1 184 ? 27.992 41.086 25.982 1.00 5.73 184 LEU A C 1
ATOM 1388 O O . LEU A 1 184 ? 27.684 40.211 25.145 1.00 8.41 184 LEU A O 1
ATOM 1393 N N . GLN A 1 185 ? 27.344 42.242 26.157 1.00 7.93 185 GLN A N 1
ATOM 1394 C CA . GLN A 1 185 ? 26.185 42.658 25.285 1.00 9.26 185 GLN A CA 1
ATOM 1395 C C . GLN A 1 185 ? 26.645 42.812 23.820 1.00 10.63 185 GLN A C 1
ATOM 1396 O O . GLN A 1 185 ? 25.897 42.416 22.894 1.00 11.63 185 GLN A O 1
ATOM 1402 N N . ALA A 1 186 ? 27.874 43.360 23.596 1.00 8.93 186 ALA A N 1
ATOM 1403 C CA . ALA A 1 186 ? 28.437 43.382 22.206 1.00 9.62 186 ALA A CA 1
ATOM 1404 C C . ALA A 1 186 ? 28.654 41.990 21.684 1.00 10.33 186 ALA A C 1
ATOM 1405 O O . ALA A 1 186 ? 28.378 41.661 20.479 1.00 9.45 186 ALA A O 1
ATOM 1407 N N . VAL A 1 187 ? 29.157 41.088 22.568 1.00 8.74 187 VAL A N 1
ATOM 1408 C CA . VAL A 1 187 ? 29.442 39.736 22.105 1.00 7.80 187 VAL A CA 1
ATOM 1409 C C . VAL A 1 187 ? 28.123 39.021 21.739 1.00 8.82 187 VAL A C 1
ATOM 1410 O O . VAL A 1 187 ? 28.060 38.288 20.688 1.00 7.16 187 VAL A O 1
ATOM 1414 N N . LEU A 1 188 ? 27.069 39.270 22.567 1.00 7.81 188 LEU A N 1
ATOM 1415 C CA . LEU A 1 188 ? 25.762 38.630 22.279 1.00 9.34 188 LEU A CA 1
ATOM 1416 C C . LEU A 1 188 ? 25.236 39.142 20.928 1.00 8.92 188 LEU A C 1
ATOM 1417 O O . LEU A 1 188 ? 24.692 38.345 20.099 1.00 10.36 188 LEU A O 1
ATOM 1422 N N . MET A 1 189 ? 25.405 40.420 20.701 1.00 9.02 189 MET A N 1
ATOM 1423 C CA . MET A 1 189 ? 24.894 41.058 19.407 1.00 10.46 189 MET A CA 1
ATOM 1424 C C . MET A 1 189 ? 25.587 40.387 18.193 1.00 11.27 189 MET A C 1
ATOM 1425 O O . MET A 1 189 ? 24.942 39.908 17.240 1.00 12.38 189 MET A O 1
ATOM 1430 N N . ALA A 1 190 ? 26.903 40.244 18.271 1.00 8.70 190 ALA A N 1
ATOM 1431 C CA . ALA A 1 190 ? 27.646 39.529 17.245 1.00 7.68 190 ALA A CA 1
ATOM 1432 C C . ALA A 1 190 ? 27.222 38.071 17.088 1.00 7.93 190 ALA A C 1
ATOM 1433 O O . ALA A 1 190 ? 27.024 37.596 15.968 1.00 9.63 190 ALA A O 1
ATOM 1435 N N . ALA A 1 191 ? 27.143 37.338 18.192 1.00 8.88 191 ALA A N 1
ATOM 1436 C CA . ALA A 1 191 ? 26.833 35.957 18.118 1.00 8.27 191 ALA A CA 1
ATOM 1437 C C . ALA A 1 191 ? 25.446 35.743 17.467 1.00 8.31 191 ALA A C 1
ATOM 1438 O O . ALA A 1 191 ? 25.258 34.732 16.815 1.00 10.46 191 ALA A O 1
ATOM 1440 N N . SER A 1 192 ? 24.536 36.607 17.782 1.00 9.55 192 SER A N 1
ATOM 1441 C CA . SER A 1 192 ? 23.091 36.551 17.330 1.00 11.85 192 SER A CA 1
ATOM 1442 C C . SER A 1 192 ? 22.970 36.668 15.812 1.00 12.62 192 SER A C 1
ATOM 1443 O O . SER A 1 192 ? 22.050 36.074 15.223 1.00 11.63 192 SER A O 1
ATOM 1446 N N . ALA A 1 193 ? 23.987 37.268 15.178 1.00 13.61 193 ALA A N 1
ATOM 1447 C CA . ALA A 1 193 ? 24.005 37.418 13.689 1.00 13.23 193 ALA A CA 1
ATOM 1448 C C . ALA A 1 193 ? 24.904 36.356 13.017 1.00 15.16 193 ALA A C 1
ATOM 1449 O O . ALA A 1 193 ? 25.105 36.375 11.802 1.00 15.34 193 ALA A O 1
ATOM 1451 N N . GLY A 1 194 ? 25.424 35.428 13.833 1.00 14.23 194 GLY A N 1
ATOM 1452 C CA . GLY A 1 194 ? 26.319 34.333 13.375 1.00 13.01 194 GLY A CA 1
ATOM 1453 C C . GLY A 1 194 ? 27.818 34.648 13.581 1.00 14.60 194 GLY A C 1
ATOM 1454 O O . GLY A 1 194 ? 28.631 33.780 13.578 1.00 17.48 194 GLY A O 1
ATOM 1455 N N . SER A 1 195 ? 28.201 35.918 13.677 1.00 12.97 195 SER A N 1
ATOM 1456 C CA . SER A 1 195 ? 29.631 36.339 13.900 1.00 12.39 195 SER A CA 1
ATOM 1457 C C . SER A 1 195 ? 29.660 37.867 13.913 1.00 11.94 195 SER A C 1
ATOM 1458 O O . SER A 1 195 ? 28.700 38.544 13.407 1.00 13.28 195 SER A O 1
ATOM 1461 N N . PHE A 1 196 ? 30.743 38.426 14.436 1.00 10.44 196 PHE A N 1
ATOM 1462 C CA . PHE A 1 196 ? 30.967 39.839 14.291 1.00 10.83 196 PHE A CA 1
ATOM 1463 C C . PHE A 1 196 ? 31.311 40.199 12.838 1.00 10.19 196 PHE A C 1
ATOM 1464 O O . PHE A 1 196 ? 30.872 41.263 12.321 1.00 12.41 196 PHE A O 1
ATOM 1472 N N . SER A 1 197 ? 31.995 39.300 12.131 1.00 11.71 197 SER A N 1
ATOM 1473 C CA . SER A 1 197 ? 32.324 39.645 10.720 1.00 12.81 197 SER A CA 1
ATOM 1474 C C . SER A 1 197 ? 30.971 39.861 9.940 1.00 13.82 197 SER A C 1
ATOM 1475 O O . SER A 1 197 ? 30.839 40.757 9.089 1.00 12.57 197 SER A O 1
ATOM 1478 N N . HIS A 1 198 ? 29.929 39.119 10.329 1.00 13.38 198 HIS A N 1
ATOM 1479 C CA . HIS A 1 198 ? 28.610 39.303 9.684 1.00 13.04 198 HIS A CA 1
ATOM 1480 C C . HIS A 1 198 ? 28.061 40.723 9.864 1.00 14.45 198 HIS A C 1
ATOM 1481 O O . HIS A 1 198 ? 27.450 41.233 8.917 1.00 16.01 198 HIS A O 1
ATOM 1488 N N . LEU A 1 199 ? 28.288 41.366 11.028 1.00 12.82 199 LEU A N 1
ATOM 1489 C CA . LEU A 1 199 ? 27.840 42.708 11.306 1.00 13.59 199 LEU A CA 1
ATOM 1490 C C . LEU A 1 199 ? 28.693 43.742 10.593 1.00 12.01 199 LEU A C 1
ATOM 1491 O O . LEU A 1 199 ? 28.195 44.862 10.311 1.00 13.67 199 LEU A O 1
ATOM 1496 N N . VAL A 1 200 ? 29.953 43.400 10.266 1.00 12.87 200 VAL A N 1
ATOM 1497 C CA . VAL A 1 200 ? 30.815 44.341 9.563 1.00 12.77 200 VAL A CA 1
ATOM 1498 C C . VAL A 1 200 ? 30.464 44.446 8.057 1.00 13.93 200 VAL A C 1
ATOM 1499 O O . VAL A 1 200 ? 30.556 45.521 7.460 1.00 12.80 200 VAL A O 1
ATOM 1503 N N . ASP A 1 201 ? 30.091 43.312 7.461 1.00 13.51 201 ASP A N 1
ATOM 1504 C CA . ASP A 1 201 ? 29.819 43.224 6.046 1.00 14.41 201 ASP A CA 1
ATOM 1505 C C . ASP A 1 201 ? 28.355 43.619 5.672 1.00 11.55 201 ASP A C 1
ATOM 1506 O O . ASP A 1 201 ? 27.447 42.797 5.863 1.00 9.12 201 ASP A O 1
ATOM 1511 N N . GLU A 1 202 ? 28.112 44.855 5.210 1.00 8.92 202 GLU A N 1
ATOM 1512 C CA . GLU A 1 202 ? 26.765 45.264 4.866 1.00 11.81 202 GLU A CA 1
ATOM 1513 C C . GLU A 1 202 ? 26.123 44.377 3.776 1.00 15.31 202 GLU A C 1
ATOM 1514 O O . GLU A 1 202 ? 24.881 44.309 3.693 1.00 15.20 202 GLU A O 1
ATOM 1520 N N . ASP A 1 203 ? 26.956 43.714 2.954 1.00 14.51 203 ASP A N 1
ATOM 1521 C CA . ASP A 1 203 ? 26.418 42.772 1.923 1.00 15.23 203 ASP A CA 1
ATOM 1522 C C . ASP A 1 203 ? 25.847 41.493 2.551 1.00 15.95 203 ASP A C 1
ATOM 1523 O O . ASP A 1 203 ? 25.017 40.754 1.909 1.00 15.86 203 ASP A O 1
ATOM 1528 N N . PHE A 1 204 ? 26.257 41.229 3.803 1.00 14.29 204 PHE A N 1
ATOM 1529 C CA . PHE A 1 204 ? 25.624 40.171 4.572 1.00 13.90 204 PHE A CA 1
ATOM 1530 C C . PHE A 1 204 ? 24.448 40.644 5.409 1.00 13.86 204 PHE A C 1
ATOM 1531 O O . PHE A 1 204 ? 23.285 40.274 5.151 1.00 12.22 204 PHE A O 1
ATOM 1539 N N . ILE A 1 205 ? 24.680 41.558 6.320 1.00 13.19 205 ILE A N 1
ATOM 1540 C CA . ILE A 1 205 ? 23.607 41.891 7.258 1.00 13.33 205 ILE A CA 1
ATOM 1541 C C . ILE A 1 205 ? 22.436 42.730 6.562 1.00 14.35 205 ILE A C 1
ATOM 1542 O O . ILE A 1 205 ? 21.288 42.630 6.981 1.00 12.34 205 ILE A O 1
ATOM 1547 N N . LEU A 1 206 ? 22.773 43.544 5.547 1.00 13.53 206 LEU A N 1
ATOM 1548 C CA . LEU A 1 206 ? 21.769 44.374 4.859 1.00 13.65 206 LEU A CA 1
ATOM 1549 C C . LEU A 1 206 ? 21.618 43.865 3.459 1.00 13.40 206 LEU A C 1
ATOM 1550 O O . LEU A 1 206 ? 21.624 44.662 2.490 1.00 14.39 206 LEU A O 1
ATOM 1555 N N . ASP A 1 207 ? 21.555 42.541 3.323 1.00 13.75 207 ASP A N 1
ATOM 1556 C CA . ASP A 1 207 ? 21.635 41.861 2.019 1.00 14.22 207 ASP A CA 1
ATOM 1557 C C . ASP A 1 207 ? 20.355 42.057 1.160 1.00 15.82 207 ASP A C 1
ATOM 1558 O O . ASP A 1 207 ? 20.414 42.550 -0.006 1.00 15.11 207 ASP A O 1
ATOM 1563 N N . LYS A 1 208 ? 19.214 41.672 1.725 1.00 14.21 208 LYS A N 1
ATOM 1564 C CA . LYS A 1 208 ? 17.993 41.649 0.891 1.00 13.40 208 LYS A CA 1
ATOM 1565 C C . LYS A 1 208 ? 16.857 42.354 1.562 1.00 14.06 208 LYS A C 1
ATOM 1566 O O . LYS A 1 208 ? 16.913 42.681 2.774 1.00 12.96 208 LYS A O 1
ATOM 1572 N N . ARG A 1 209 ? 15.789 42.598 0.764 1.00 12.45 209 ARG A N 1
ATOM 1573 C CA . ARG A 1 209 ? 14.581 43.177 1.287 1.00 12.69 209 ARG A CA 1
ATOM 1574 C C . ARG A 1 209 ? 13.374 42.326 0.732 1.00 11.98 209 ARG A C 1
ATOM 1575 O O . ARG A 1 209 ? 13.567 41.426 -0.085 1.00 11.99 209 ARG A O 1
ATOM 1583 N N . VAL A 1 210 ? 12.163 42.604 1.245 1.00 14.19 210 VAL A N 1
ATOM 1584 C CA . VAL A 1 210 ? 10.970 41.863 0.821 1.00 14.11 210 VAL A CA 1
ATOM 1585 C C . VAL A 1 210 ? 10.246 42.636 -0.309 1.00 13.39 210 VAL A C 1
ATOM 1586 O O . VAL A 1 210 ? 9.904 43.828 -0.173 1.00 14.48 210 VAL A O 1
ATOM 1590 N N . ILE A 1 211 ? 10.077 41.956 -1.442 1.00 15.55 211 ILE A N 1
ATOM 1591 C CA . ILE A 1 211 ? 9.233 42.525 -2.527 1.00 16.07 211 ILE A CA 1
ATOM 1592 C C . ILE A 1 211 ? 7.817 42.568 -1.954 1.00 15.65 211 ILE A C 1
ATOM 1593 O O . ILE A 1 211 ? 7.284 41.516 -1.511 1.00 19.03 211 ILE A O 1
ATOM 1598 N N . GLY A 1 212 ? 7.264 43.747 -1.882 1.00 16.26 212 GLY A N 1
ATOM 1599 C CA . GLY A 1 212 ? 6.035 43.932 -1.184 1.00 18.69 212 GLY A CA 1
ATOM 1600 C C . GLY A 1 212 ? 6.238 44.646 0.145 1.00 19.29 212 GLY A C 1
ATOM 1601 O O . GLY A 1 212 ? 5.333 45.288 0.658 1.00 16.80 212 GLY A O 1
ATOM 1602 N N . GLY A 1 213 ? 7.457 44.572 0.708 1.00 18.74 213 GLY A N 1
ATOM 1603 C CA . GLY A 1 213 ? 7.690 45.254 1.996 1.00 17.60 213 GLY A CA 1
ATOM 1604 C C . GLY A 1 213 ? 7.574 44.297 3.150 1.00 18.04 213 GLY A C 1
ATOM 1605 O O . GLY A 1 213 ? 6.868 43.256 3.063 1.00 17.73 213 GLY A O 1
ATOM 1606 N N . MET A 1 214 ? 8.403 44.527 4.176 1.00 15.14 214 MET A N 1
ATOM 1607 C CA . MET A 1 214 ? 8.492 43.551 5.278 1.00 14.08 214 MET A CA 1
ATOM 1608 C C . MET A 1 214 ? 7.160 43.442 6.052 1.00 14.36 214 MET A C 1
ATOM 1609 O O . MET A 1 214 ? 6.926 42.398 6.634 1.00 15.37 214 MET A O 1
ATOM 1614 N N . GLN A 1 215 ? 6.333 44.499 6.054 1.00 15.80 215 GLN A N 1
ATOM 1615 C CA . GLN A 1 215 ? 5.051 44.509 6.792 1.00 15.28 215 GLN A CA 1
ATOM 1616 C C . GLN A 1 215 ? 4.095 43.469 6.280 1.00 16.90 215 GLN A C 1
ATOM 1617 O O . GLN A 1 215 ? 3.248 42.941 7.051 1.00 16.10 215 GLN A O 1
ATOM 1623 N N . GLN A 1 216 ? 4.269 43.085 5.003 1.00 15.86 216 GLN A N 1
ATOM 1624 C CA . GLN A 1 216 ? 3.480 42.015 4.434 1.00 16.96 216 GLN A CA 1
ATOM 1625 C C . GLN A 1 216 ? 3.652 40.705 5.195 1.00 16.92 216 GLN A C 1
ATOM 1626 O O . GLN A 1 216 ? 2.739 39.870 5.236 1.00 16.10 216 GLN A O 1
ATOM 1632 N N . VAL A 1 217 ? 4.814 40.472 5.810 1.00 16.27 217 VAL A N 1
ATOM 1633 C CA . VAL A 1 217 ? 4.996 39.216 6.551 1.00 14.58 217 VAL A CA 1
ATOM 1634 C C . VAL A 1 217 ? 3.879 39.116 7.630 1.00 14.26 217 VAL A C 1
ATOM 1635 O O . VAL A 1 217 ? 3.259 38.038 7.818 1.00 15.29 217 VAL A O 1
ATOM 1639 N N . SER A 1 218 ? 3.715 40.187 8.381 1.00 14.05 218 SER A N 1
ATOM 1640 C CA . SER A 1 218 ? 2.727 40.217 9.502 1.00 15.70 218 SER A CA 1
ATOM 1641 C C . SER A 1 218 ? 1.291 40.267 8.903 1.00 16.55 218 SER A C 1
ATOM 1642 O O . SER A 1 218 ? 0.343 39.598 9.425 1.00 15.75 218 SER A O 1
ATOM 1645 N N . ILE A 1 219 ? 1.112 41.160 7.915 1.00 14.89 219 ILE A N 1
ATOM 1646 C CA . ILE A 1 219 ? -0.194 41.273 7.222 1.00 16.43 219 ILE A CA 1
ATOM 1647 C C . ILE A 1 219 ? -0.715 39.901 6.780 1.00 16.43 219 ILE A C 1
ATOM 1648 O O . ILE A 1 219 ? -1.917 39.539 7.101 1.00 19.02 219 ILE A O 1
ATOM 1653 N N . ARG A 1 220 ? 0.112 39.124 6.084 1.00 15.10 220 ARG A N 1
ATOM 1654 C CA . ARG A 1 220 ? -0.335 37.799 5.668 1.00 17.86 220 ARG A CA 1
ATOM 1655 C C . ARG A 1 220 ? -0.587 36.760 6.759 1.00 19.34 220 ARG A C 1
ATOM 1656 O O . ARG A 1 220 ? -1.440 35.849 6.619 1.00 17.30 220 ARG A O 1
ATOM 1664 N N . MET A 1 221 ? 0.154 36.830 7.863 1.00 18.37 221 MET A N 1
ATOM 1665 C CA . MET A 1 221 ? -0.142 35.894 8.940 1.00 18.28 221 MET A CA 1
ATOM 1666 C C . MET A 1 221 ? -1.460 36.371 9.582 1.00 17.95 221 MET A C 1
ATOM 1667 O O . MET A 1 221 ? -2.249 35.559 10.091 1.00 19.70 221 MET A O 1
ATOM 1672 N N . ALA A 1 222 ? -1.672 37.670 9.629 1.00 17.73 222 ALA A N 1
ATOM 1673 C CA . ALA A 1 222 ? -2.855 38.211 10.269 1.00 19.03 222 ALA A CA 1
ATOM 1674 C C . ALA A 1 222 ? -4.146 37.872 9.451 1.00 21.50 222 ALA A C 1
ATOM 1675 O O . ALA A 1 222 ? -5.188 37.514 10.037 1.00 20.55 222 ALA A O 1
ATOM 1677 N N . GLU A 1 223 ? -4.069 38.050 8.130 1.00 22.51 223 GLU A N 1
ATOM 1678 C CA . GLU A 1 223 ? -5.090 37.544 7.192 1.00 23.68 223 GLU A CA 1
ATOM 1679 C C . GLU A 1 223 ? -5.547 36.121 7.477 1.00 23.48 223 GLU A C 1
ATOM 1680 O O . GLU A 1 223 ? -6.769 35.894 7.565 1.00 22.47 223 GLU A O 1
ATOM 1686 N N . ALA A 1 224 ? -4.607 35.172 7.567 1.00 23.32 224 ALA A N 1
ATOM 1687 C CA . ALA A 1 224 ? -4.984 33.818 7.842 1.00 24.41 224 ALA A CA 1
ATOM 1688 C C . ALA A 1 224 ? -5.823 33.689 9.139 1.00 25.55 224 ALA A C 1
ATOM 1689 O O . ALA A 1 224 ? -6.590 32.743 9.275 1.00 27.27 224 ALA A O 1
ATOM 1691 N N . LEU A 1 225 ? -5.743 34.651 10.047 1.00 25.43 225 LEU A N 1
ATOM 1692 C CA . LEU A 1 225 ? -6.409 34.517 11.372 1.00 25.46 225 LEU A CA 1
ATOM 1693 C C . LEU A 1 225 ? -7.811 35.139 11.441 1.00 24.86 225 LEU A C 1
ATOM 1694 O O . LEU A 1 225 ? -8.554 34.951 12.436 1.00 23.08 225 LEU A O 1
ATOM 1699 N N . GLY A 1 226 ? -8.156 35.922 10.424 1.00 24.67 226 GLY A N 1
ATOM 1700 C CA . GLY A 1 226 ? -9.475 36.559 10.357 1.00 23.38 226 GLY A CA 1
ATOM 1701 C C . GLY A 1 226 ? -9.886 37.322 11.601 1.00 25.21 226 GLY A C 1
ATOM 1702 O O . GLY A 1 226 ? -9.174 38.265 12.101 1.00 23.20 226 GLY A O 1
ATOM 1703 N N . ASP A 1 227 ? -11.037 36.904 12.145 1.00 23.62 227 ASP A N 1
ATOM 1704 C CA . ASP A 1 227 ? -11.716 37.663 13.184 1.00 25.14 227 ASP A CA 1
ATOM 1705 C C . ASP A 1 227 ? -11.052 37.522 14.553 1.00 23.52 227 ASP A C 1
ATOM 1706 O O . ASP A 1 227 ? -11.440 38.220 15.506 1.00 23.26 227 ASP A O 1
ATOM 1711 N N . ASP A 1 228 ? -10.099 36.601 14.599 1.00 23.06 228 ASP A N 1
ATOM 1712 C CA . ASP A 1 228 ? -9.293 36.319 15.835 1.00 23.34 228 ASP A CA 1
ATOM 1713 C C . ASP A 1 228 ? -8.272 37.391 16.096 1.00 23.75 228 ASP A C 1
ATOM 1714 O O . ASP A 1 228 ? -7.664 37.444 17.195 1.00 25.91 228 ASP A O 1
ATOM 1719 N N . VAL A 1 229 ? -8.051 38.252 15.109 1.00 22.80 229 VAL A N 1
ATOM 1720 C CA . VAL A 1 229 ? -7.282 39.457 15.330 1.00 20.82 229 VAL A CA 1
ATOM 1721 C C . VAL A 1 229 ? -8.175 40.595 15.691 1.00 20.72 229 VAL A C 1
ATOM 1722 O O . VAL A 1 229 ? -9.166 40.891 14.967 1.00 21.73 229 VAL A O 1
ATOM 1726 N N . PHE A 1 230 ? -7.807 41.297 16.766 1.00 17.18 230 PHE A N 1
ATOM 1727 C CA . PHE A 1 230 ? -8.508 42.492 17.225 1.00 18.75 230 PHE A CA 1
ATOM 1728 C C . PHE A 1 230 ? -7.607 43.696 17.183 1.00 20.79 230 PHE A C 1
ATOM 1729 O O . PHE A 1 230 ? -6.586 43.670 17.863 1.00 21.37 230 PHE A O 1
ATOM 1737 N N . LEU A 1 231 ? -8.008 44.766 16.465 1.00 20.30 231 LEU A N 1
ATOM 1738 C CA . LEU A 1 231 ? -7.249 45.981 16.287 1.00 20.64 231 LEU A CA 1
ATOM 1739 C C . LEU A 1 231 ? -7.834 47.038 17.123 1.00 19.98 231 LEU A C 1
ATOM 1740 O O . LEU A 1 231 ? -8.945 46.899 17.600 1.00 20.77 231 LEU A O 1
ATOM 1745 N N . ASN A 1 232 ? -7.071 48.081 17.336 1.00 17.61 232 ASN A N 1
ATOM 1746 C CA . ASN A 1 232 ? -7.490 49.232 18.079 1.00 17.89 232 ASN A CA 1
ATOM 1747 C C . ASN A 1 232 ? -7.964 48.820 19.471 1.00 18.27 232 ASN A C 1
ATOM 1748 O O . ASN A 1 232 ? -8.815 49.492 20.045 1.00 17.80 232 ASN A O 1
ATOM 1753 N N . ALA A 1 233 ? -7.324 47.784 20.022 1.00 16.74 233 ALA A N 1
ATOM 1754 C CA . ALA A 1 233 ? -7.649 47.208 21.305 1.00 16.21 233 ALA A CA 1
ATOM 1755 C C . ALA A 1 233 ? -6.367 47.144 22.251 1.00 15.04 233 ALA A C 1
ATOM 1756 O O . ALA A 1 233 ? -5.829 46.067 22.441 1.00 16.17 233 ALA A O 1
ATOM 1758 N N . PRO A 1 234 ? -5.917 48.268 22.797 1.00 15.98 234 PRO A N 1
ATOM 1759 C CA . PRO A 1 234 ? -4.812 48.228 23.839 1.00 17.20 234 PRO A CA 1
ATOM 1760 C C . PRO A 1 234 ? -5.252 47.327 25.036 1.00 19.29 234 PRO A C 1
ATOM 1761 O O . PRO A 1 234 ? -6.376 47.514 25.576 1.00 19.25 234 PRO A O 1
ATOM 1765 N N . VAL A 1 235 ? -4.453 46.319 25.354 1.00 19.11 235 VAL A N 1
ATOM 1766 C CA . VAL A 1 235 ? -4.612 45.507 26.563 1.00 20.41 235 VAL A CA 1
ATOM 1767 C C . VAL A 1 235 ? -4.250 46.303 27.816 1.00 20.40 235 VAL A C 1
ATOM 1768 O O . VAL A 1 235 ? -3.168 46.954 27.881 1.00 21.59 235 VAL A O 1
ATOM 1772 N N . ARG A 1 236 ? -5.169 46.287 28.803 1.00 19.55 236 ARG A N 1
ATOM 1773 C CA . ARG A 1 236 ? -5.055 47.133 29.961 1.00 19.88 236 ARG A CA 1
ATOM 1774 C C . ARG A 1 236 ? -4.756 46.254 31.215 1.00 19.64 236 ARG A C 1
ATOM 1775 O O . ARG A 1 236 ? -4.160 46.745 32.191 1.00 19.98 236 ARG A O 1
ATOM 1783 N N . THR A 1 237 ? -5.162 44.989 31.166 1.00 18.24 237 THR A N 1
ATOM 1784 C CA . THR A 1 237 ? -5.256 44.176 32.397 1.00 17.17 237 THR A CA 1
ATOM 1785 C C . THR A 1 237 ? -5.162 42.725 32.105 1.00 17.40 237 THR A C 1
ATOM 1786 O O . THR A 1 237 ? -5.798 42.167 31.129 1.00 16.12 237 THR A O 1
ATOM 1790 N N . VAL A 1 238 ? -4.341 42.048 32.901 1.00 17.33 238 VAL A N 1
ATOM 1791 C CA . VAL A 1 238 ? -4.225 40.609 32.787 1.00 18.23 238 VAL A CA 1
ATOM 1792 C C . VAL A 1 238 ? -4.493 40.044 34.191 1.00 22.44 238 VAL A C 1
ATOM 1793 O O . VAL A 1 238 ? -3.662 40.214 35.102 1.00 20.38 238 VAL A O 1
ATOM 1797 N N . LYS A 1 239 ? -5.689 39.447 34.380 1.00 23.80 239 LYS A N 1
ATOM 1798 C CA . LYS A 1 239 ? -6.043 38.791 35.666 1.00 24.92 239 LYS A CA 1
ATOM 1799 C C . LYS A 1 239 ? -5.681 37.342 35.505 1.00 25.49 239 LYS A C 1
ATOM 1800 O O . LYS A 1 239 ? -6.090 36.694 34.525 1.00 25.46 239 LYS A O 1
ATOM 1806 N N . TRP A 1 240 ? -4.917 36.792 36.440 1.00 23.36 240 TRP A N 1
ATOM 1807 C CA . TRP A 1 240 ? -4.459 35.453 36.214 1.00 22.86 240 TRP A CA 1
ATOM 1808 C C . TRP A 1 240 ? -4.355 34.638 37.497 1.00 23.13 240 TRP A C 1
ATOM 1809 O O . TRP A 1 240 ? -4.327 35.192 38.560 1.00 22.87 240 TRP A O 1
ATOM 1820 N N . ASN A 1 241 ? -4.259 33.326 37.363 1.00 23.83 241 ASN A N 1
ATOM 1821 C CA . ASN A 1 241 ? -3.904 32.403 38.446 1.00 27.92 241 ASN A CA 1
ATOM 1822 C C . ASN A 1 241 ? -3.294 31.186 37.775 1.00 27.80 241 ASN A C 1
ATOM 1823 O O . ASN A 1 241 ? -3.061 31.272 36.596 1.00 27.38 241 ASN A O 1
ATOM 1828 N N . GLU A 1 242 ? -3.091 30.064 38.481 1.00 30.09 242 GLU A N 1
ATOM 1829 C CA . GLU A 1 242 ? -2.340 28.901 37.944 1.00 34.03 242 GLU A CA 1
ATOM 1830 C C . GLU A 1 242 ? -3.068 28.191 36.802 1.00 34.53 242 GLU A C 1
ATOM 1831 O O . GLU A 1 242 ? -2.510 27.312 36.147 1.00 34.91 242 GLU A O 1
ATOM 1837 N N . SER A 1 243 ? -4.342 28.531 36.622 1.00 34.00 243 SER A N 1
ATOM 1838 C CA . SER A 1 243 ? -5.162 27.762 35.719 1.00 35.11 243 SER A CA 1
ATOM 1839 C C . SER A 1 243 ? -5.391 28.536 34.427 1.00 33.82 243 SER A C 1
ATOM 1840 O O . SER A 1 243 ? -5.906 27.958 33.475 1.00 32.95 243 SER A O 1
ATOM 1843 N N . GLY A 1 244 ? -4.987 29.810 34.378 1.00 33.59 244 GLY A N 1
ATOM 1844 C CA . GLY A 1 244 ? -5.448 30.666 33.290 1.00 32.72 244 GLY A CA 1
ATOM 1845 C C . GLY A 1 244 ? -5.379 32.180 33.486 1.00 31.77 244 GLY A C 1
ATOM 1846 O O . GLY A 1 244 ? -4.985 32.698 34.546 1.00 31.63 244 GLY A O 1
ATOM 1847 N N . ALA A 1 245 ? -5.834 32.890 32.456 1.00 29.57 245 ALA A N 1
ATOM 1848 C CA . ALA A 1 245 ? -5.839 34.349 32.446 1.00 28.45 245 ALA A CA 1
ATOM 1849 C C . ALA A 1 245 ? -7.058 34.914 31.737 1.00 27.95 245 ALA A C 1
ATOM 1850 O O . ALA A 1 245 ? -7.587 34.299 30.796 1.00 27.91 245 ALA A O 1
ATOM 1852 N N . THR A 1 246 ? -7.477 36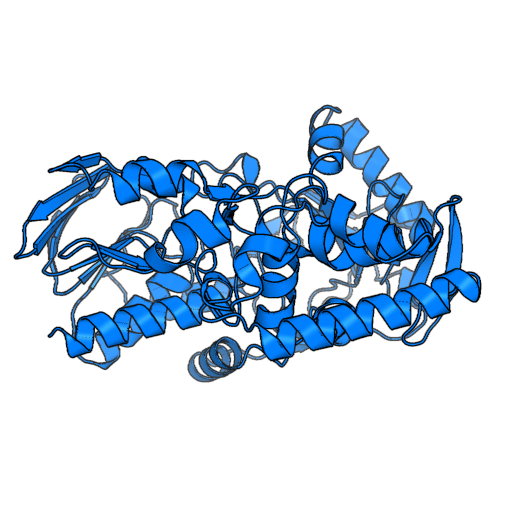.082 32.202 1.00 26.48 246 THR A N 1
ATOM 1853 C CA . THR A 1 246 ? -8.480 36.903 31.564 1.00 27.43 246 THR A CA 1
ATOM 1854 C C . THR A 1 246 ? -7.797 38.129 31.079 1.00 26.14 246 THR A C 1
ATOM 1855 O O . THR A 1 246 ? -7.290 38.873 31.879 1.00 27.25 246 THR A O 1
ATOM 1859 N N . VAL A 1 247 ? -7.809 38.377 29.775 1.00 24.87 247 VAL A N 1
ATOM 1860 C CA . VAL A 1 247 ? -7.215 39.619 29.243 1.00 23.24 247 VAL A CA 1
ATOM 1861 C C . VAL A 1 247 ? -8.286 40.659 28.953 1.00 23.05 247 VAL A C 1
ATOM 1862 O O . VAL A 1 247 ? -9.212 40.381 28.226 1.00 25.15 247 VAL A O 1
ATOM 1866 N N . LEU A 1 248 ? -8.179 41.845 29.508 1.00 22.62 248 LEU A N 1
ATOM 1867 C CA . LEU A 1 248 ? -9.068 42.947 29.198 1.00 23.59 248 LEU A CA 1
ATOM 1868 C C . LEU A 1 248 ? -8.408 44.045 28.333 1.00 24.32 248 LEU A C 1
ATOM 1869 O O . LEU A 1 248 ? -7.344 44.533 28.682 1.00 23.10 248 LEU A O 1
ATOM 1874 N N . ALA A 1 249 ? -9.112 44.493 27.274 1.00 22.64 249 ALA A N 1
ATOM 1875 C CA . ALA A 1 249 ? -8.632 45.491 26.338 1.00 22.23 249 ALA A CA 1
ATOM 1876 C C . ALA A 1 249 ? -9.749 46.480 26.066 1.00 24.03 249 ALA A C 1
ATOM 1877 O O . ALA A 1 249 ? -10.930 46.155 26.330 1.00 24.92 249 ALA A O 1
ATOM 1879 N N . ASP A 1 250 ? -9.377 47.701 25.669 1.00 23.40 250 ASP A N 1
ATOM 1880 C CA . ASP A 1 250 ? -10.256 48.717 25.158 1.00 24.25 250 ASP A CA 1
ATOM 1881 C C . ASP A 1 250 ? -11.283 48.151 24.138 1.00 24.50 250 ASP A C 1
ATOM 1882 O O . ASP A 1 250 ? -10.992 47.203 23.366 1.00 21.81 250 ASP A O 1
ATOM 1887 N N . GLY A 1 251 ? -12.474 48.746 24.196 1.00 26.90 251 GLY A N 1
ATOM 1888 C CA . GLY A 1 251 ? -13.655 48.364 23.380 1.00 27.63 251 GLY A CA 1
ATOM 1889 C C . GLY A 1 251 ? -14.391 47.259 24.115 1.00 28.25 251 GLY A C 1
ATOM 1890 O O . GLY A 1 251 ? -14.978 46.361 23.509 1.00 27.94 251 GLY A O 1
ATOM 1891 N N . ASP A 1 252 ? -14.250 47.263 25.435 1.00 28.53 252 ASP A N 1
ATOM 1892 C CA . ASP A 1 252 ? -14.851 46.246 26.283 1.00 29.07 252 ASP A CA 1
ATOM 1893 C C . ASP A 1 252 ? -14.598 44.805 25.849 1.00 28.12 252 ASP A C 1
ATOM 1894 O O . ASP A 1 252 ? -15.488 43.949 25.920 1.00 27.98 252 ASP A O 1
ATOM 1899 N N . ILE A 1 253 ? -13.360 44.506 25.424 1.00 26.60 253 ILE A N 1
ATOM 1900 C CA . ILE A 1 253 ? -12.960 43.157 25.076 1.00 25.27 253 ILE A CA 1
ATOM 1901 C C . ILE A 1 253 ? -12.460 42.316 26.273 1.00 25.29 253 ILE A C 1
ATOM 1902 O O . ILE A 1 253 ? -11.738 42.832 27.149 1.00 26.04 253 ILE A O 1
ATOM 1907 N N . ARG A 1 254 ? -12.776 41.033 26.269 1.00 24.31 254 ARG A N 1
ATOM 1908 C CA . ARG A 1 254 ? -12.509 40.206 27.397 1.00 25.44 254 ARG A CA 1
ATOM 1909 C C . ARG A 1 254 ? -12.246 38.834 26.886 1.00 24.51 254 ARG A C 1
ATOM 1910 O O . ARG A 1 254 ? -13.149 38.179 26.386 1.00 23.14 254 ARG A O 1
ATOM 1918 N N . VAL A 1 255 ? -10.983 38.385 26.967 1.00 22.54 255 VAL A N 1
ATOM 1919 C CA . VAL A 1 255 ? -10.621 37.070 26.482 1.00 21.80 255 VAL A CA 1
ATOM 1920 C C . VAL A 1 255 ? -10.237 36.214 27.655 1.00 23.74 255 VAL A C 1
ATOM 1921 O O . VAL A 1 255 ? -9.307 36.537 28.407 1.00 23.32 255 VAL A O 1
ATOM 1925 N N . GLU A 1 256 ? -10.885 35.078 27.774 1.00 25.25 256 GLU A N 1
ATOM 1926 C CA . GLU A 1 256 ? -10.590 34.108 28.802 1.00 27.01 256 GLU A CA 1
ATOM 1927 C C . GLU A 1 256 ? -9.787 33.020 28.153 1.00 27.14 256 GLU A C 1
ATOM 1928 O O . GLU A 1 256 ? -10.244 32.397 27.232 1.00 28.06 256 GLU A O 1
ATOM 1934 N N . ALA A 1 257 ? -8.560 32.784 28.623 1.00 26.38 257 ALA A N 1
ATOM 1935 C CA . ALA A 1 257 ? -7.692 31.831 27.957 1.00 26.26 257 ALA A CA 1
ATOM 1936 C C . ALA A 1 257 ? -6.938 30.996 28.975 1.00 25.55 257 ALA A C 1
ATOM 1937 O O . ALA A 1 257 ? -6.856 31.418 30.121 1.00 26.90 257 ALA A O 1
ATOM 1939 N N . SER A 1 258 ? -6.359 29.864 28.569 1.00 24.99 258 SER A N 1
ATOM 1940 C CA . SER A 1 258 ? -5.490 29.086 29.419 1.00 25.58 258 SER A CA 1
ATOM 1941 C C . SER A 1 258 ? -4.071 29.715 29.623 1.00 26.36 258 SER A C 1
ATOM 1942 O O . SER A 1 258 ? -3.557 29.656 30.737 1.00 25.48 258 SER A O 1
ATOM 1945 N N . ARG A 1 259 ? -3.467 30.251 28.547 1.00 24.68 259 ARG A N 1
ATOM 1946 C CA . ARG A 1 259 ? -2.159 30.957 28.605 1.00 24.51 259 ARG A CA 1
ATOM 1947 C C . ARG A 1 259 ? -2.222 32.320 27.919 1.00 24.71 259 ARG A C 1
ATOM 1948 O O . ARG A 1 259 ? -3.112 32.549 27.066 1.00 22.38 259 ARG A O 1
ATOM 1956 N N . VAL A 1 260 ? -1.274 33.231 28.257 1.00 22.07 260 VAL A N 1
ATOM 1957 C CA . VAL A 1 260 ? -1.199 34.584 27.657 1.00 22.19 260 VAL A CA 1
ATOM 1958 C C . VAL A 1 260 ? 0.243 34.669 27.118 1.00 21.70 260 VAL A C 1
ATOM 1959 O O . VAL A 1 260 ? 1.185 34.139 27.760 1.00 20.08 260 VAL A O 1
ATOM 1963 N N . ILE A 1 261 ? 0.415 35.222 25.923 1.00 19.47 261 ILE A N 1
ATOM 1964 C CA . ILE A 1 261 ? 1.790 35.585 25.402 1.00 17.87 261 ILE A CA 1
ATOM 1965 C C . ILE A 1 261 ? 1.824 37.069 25.392 1.00 17.79 261 ILE A C 1
ATOM 1966 O O . ILE A 1 261 ? 0.898 37.712 24.860 1.00 17.49 261 ILE A O 1
ATOM 1971 N N . LEU A 1 262 ? 2.785 37.663 26.106 1.00 15.43 262 LEU A N 1
ATOM 1972 C CA . LEU A 1 262 ? 2.967 39.083 26.054 1.00 14.98 262 LEU A CA 1
ATOM 1973 C C . LEU A 1 262 ? 4.027 39.249 24.929 1.00 18.24 262 LEU A C 1
ATOM 1974 O O . LEU A 1 262 ? 5.249 38.997 25.140 1.00 17.69 262 LEU A O 1
ATOM 1979 N N . ALA A 1 263 ? 3.571 39.664 23.745 1.00 17.64 263 ALA A N 1
ATOM 1980 C CA . ALA A 1 263 ? 4.439 39.663 22.533 1.00 14.86 263 ALA A CA 1
ATOM 1981 C C . ALA A 1 263 ? 4.773 41.115 22.234 1.00 15.77 263 ALA A C 1
ATOM 1982 O O . ALA A 1 263 ? 4.576 41.597 21.122 1.00 14.98 263 ALA A O 1
ATOM 1984 N N . VAL A 1 264 ? 5.264 41.818 23.255 1.00 13.73 264 VAL A N 1
ATOM 1985 C CA . VAL A 1 264 ? 5.577 43.256 23.228 1.00 13.52 264 VAL A CA 1
ATOM 1986 C C . VAL A 1 264 ? 7.017 43.424 23.718 1.00 13.23 264 VAL A C 1
ATOM 1987 O O . VAL A 1 264 ? 7.505 42.487 24.406 1.00 12.34 264 VAL A O 1
ATOM 1991 N N . PRO A 1 265 ? 7.690 44.506 23.297 1.00 14.43 265 PRO A N 1
ATOM 1992 C CA . PRO A 1 265 ? 9.090 44.711 23.774 1.00 14.99 265 PRO A CA 1
ATOM 1993 C C . PRO A 1 265 ? 9.043 44.976 25.292 1.00 15.01 265 PRO A C 1
ATOM 1994 O O . PRO A 1 265 ? 8.044 45.548 25.820 1.00 16.62 265 PRO A O 1
ATOM 1998 N N . PRO A 1 266 ? 10.182 44.721 25.992 1.00 14.80 266 PRO A N 1
ATOM 1999 C CA . PRO A 1 266 ? 10.065 44.629 27.472 1.00 13.02 266 PRO A CA 1
ATOM 2000 C C . PRO A 1 266 ? 9.842 45.944 28.202 1.00 12.42 266 PRO A C 1
ATOM 2001 O O . PRO A 1 266 ? 9.238 45.938 29.277 1.00 13.30 266 PRO A O 1
ATOM 2005 N N . ASN A 1 267 ? 10.229 47.107 27.627 1.00 9.69 267 ASN A N 1
ATOM 2006 C CA . ASN A 1 267 ? 9.932 48.365 28.202 1.00 10.43 267 ASN A CA 1
ATOM 2007 C C . ASN A 1 267 ? 8.410 48.639 28.313 1.00 10.27 267 ASN A C 1
ATOM 2008 O O . ASN A 1 267 ? 7.981 49.632 28.962 1.00 12.63 267 ASN A O 1
ATOM 2013 N N . LEU A 1 268 ? 7.614 47.860 27.624 1.00 12.30 268 LEU A N 1
ATOM 2014 C CA . LEU A 1 268 ? 6.159 48.104 27.626 1.00 12.89 268 LEU A CA 1
ATOM 2015 C C . LEU A 1 268 ? 5.396 47.110 28.536 1.00 13.71 268 LEU A C 1
ATOM 2016 O O . LEU A 1 268 ? 4.181 47.235 28.656 1.00 13.14 268 LEU A O 1
ATOM 2021 N N . TYR A 1 269 ? 6.069 46.193 29.210 1.00 14.41 269 TYR A N 1
ATOM 2022 C CA . TYR A 1 269 ? 5.333 45.176 30.029 1.00 16.57 269 TYR A CA 1
ATOM 2023 C C . TYR A 1 269 ? 4.519 45.844 31.115 1.00 15.36 269 TYR A C 1
ATOM 2024 O O . TYR A 1 269 ? 3.411 45.411 31.458 1.00 16.99 269 TYR A O 1
ATOM 2033 N N . SER A 1 270 ? 5.015 46.947 31.645 1.00 15.66 270 SER A N 1
ATOM 2034 C CA . SER A 1 270 ? 4.404 47.531 32.803 1.00 16.68 270 SER A CA 1
ATOM 2035 C C . SER A 1 270 ? 3.296 48.539 32.409 1.00 18.41 270 SER A C 1
ATOM 2036 O O . SER A 1 270 ? 2.665 49.170 33.292 1.00 19.51 270 SER A O 1
ATOM 2039 N N . ARG A 1 271 ? 3.032 48.654 31.102 1.00 16.07 271 ARG A N 1
ATOM 2040 C CA . ARG A 1 271 ? 1.817 49.290 30.632 1.00 17.07 271 ARG A CA 1
ATOM 2041 C C . ARG A 1 271 ? 0.507 48.533 31.047 1.00 16.32 271 ARG A C 1
ATOM 2042 O O . ARG A 1 271 ? -0.559 49.124 31.021 1.00 17.98 271 ARG A O 1
ATOM 2050 N N . ILE A 1 272 ? 0.605 47.247 31.277 1.00 15.67 272 ILE A N 1
ATOM 2051 C CA . ILE A 1 272 ? -0.513 46.409 31.586 1.00 17.20 272 ILE A CA 1
ATOM 2052 C C . ILE A 1 272 ? -0.595 46.198 33.136 1.00 21.08 272 ILE A C 1
ATOM 2053 O O . ILE A 1 272 ? 0.463 45.992 33.751 1.00 21.65 272 ILE A O 1
ATOM 2058 N N . SER A 1 273 ? -1.798 46.312 33.758 1.00 19.75 273 SER A N 1
ATOM 2059 C CA . SER A 1 273 ? -1.966 45.910 35.173 1.00 19.89 273 SER A CA 1
ATOM 2060 C C . SER A 1 273 ? -2.073 44.439 35.335 1.00 21.02 273 SER A C 1
ATOM 2061 O O . SER A 1 273 ? -2.854 43.812 34.618 1.00 21.92 273 SER A O 1
ATOM 2064 N N . TYR A 1 274 ? -1.214 43.839 36.173 1.00 19.07 274 TYR A N 1
ATOM 2065 C CA . TYR A 1 274 ? -1.298 42.425 36.418 1.00 18.17 274 TYR A CA 1
ATOM 2066 C C . TYR A 1 274 ? -2.014 42.213 37.770 1.00 19.16 274 TYR A C 1
ATOM 2067 O O . TYR A 1 274 ? -1.741 42.965 38.724 1.00 20.74 274 TYR A O 1
ATOM 2076 N N . ASP A 1 275 ? -2.906 41.215 37.805 1.00 18.46 275 ASP A N 1
ATOM 2077 C CA . ASP A 1 275 ? -3.786 41.004 39.008 1.00 20.34 275 ASP A CA 1
ATOM 2078 C C . ASP A 1 275 ? -3.792 39.517 39.225 1.00 18.70 275 ASP A C 1
ATOM 2079 O O . ASP A 1 275 ? -4.465 38.834 38.483 1.00 20.88 275 ASP A O 1
ATOM 2084 N N . PRO A 1 276 ? -2.968 38.965 40.171 1.00 19.46 276 PRO A N 1
ATOM 2085 C CA . PRO A 1 276 ? -2.074 39.636 41.093 1.00 18.88 276 PRO A CA 1
ATOM 2086 C C . PRO A 1 276 ? -0.799 40.171 40.359 1.00 19.67 276 PRO A C 1
ATOM 2087 O O . PRO A 1 276 ? -0.535 39.734 39.222 1.00 19.33 276 PRO A O 1
ATOM 2091 N N . PRO A 1 277 ? -0.021 41.047 41.024 1.00 19.09 277 PRO A N 1
ATOM 2092 C CA . PRO A 1 277 ? 1.257 41.585 40.479 1.00 19.12 277 PRO A CA 1
ATOM 2093 C C . PRO A 1 277 ? 2.182 40.472 40.090 1.00 18.13 277 PRO A C 1
ATOM 2094 O O . PRO A 1 277 ? 2.072 39.353 40.618 1.00 18.40 277 PRO A O 1
ATOM 2098 N N . LEU A 1 278 ? 3.064 40.749 39.113 1.00 16.08 278 LEU A N 1
ATOM 2099 C CA . LEU A 1 278 ? 4.087 39.807 38.762 1.00 14.03 278 LEU A CA 1
ATOM 2100 C C . LEU A 1 278 ? 5.063 39.760 39.982 1.00 11.94 278 LEU A C 1
ATOM 2101 O O . LEU A 1 278 ? 5.029 40.680 40.787 1.00 11.59 278 LEU A O 1
ATOM 2106 N N . PRO A 1 279 ? 5.862 38.703 40.083 1.00 13.29 279 PRO A N 1
ATOM 2107 C CA . PRO A 1 279 ? 6.898 38.531 41.159 1.00 13.35 279 PRO A CA 1
ATOM 2108 C C . PRO A 1 279 ? 7.919 39.666 41.197 1.00 16.09 279 PRO A C 1
ATOM 2109 O O . PRO A 1 279 ? 8.147 40.373 40.193 1.00 15.57 279 PRO A O 1
ATOM 2113 N N . ARG A 1 280 ? 8.520 39.884 42.373 1.00 14.27 280 ARG A N 1
ATOM 2114 C CA . ARG A 1 280 ? 9.673 40.767 42.489 1.00 14.57 280 ARG A CA 1
ATOM 2115 C C . ARG A 1 280 ? 10.696 40.639 41.339 1.00 13.42 280 ARG A C 1
ATOM 2116 O O . ARG A 1 280 ? 11.157 41.632 40.836 1.00 12.64 280 ARG A O 1
ATOM 2124 N N . ARG A 1 281 ? 11.038 39.418 40.983 1.00 12.47 281 ARG A N 1
ATOM 2125 C CA . ARG A 1 281 ? 12.086 39.168 39.982 1.00 14.51 281 ARG A CA 1
ATOM 2126 C C . ARG A 1 281 ? 11.772 39.928 38.658 1.00 14.67 281 ARG A C 1
ATOM 2127 O O . ARG A 1 281 ? 12.584 40.718 38.157 1.00 13.41 281 ARG A O 1
ATOM 2135 N N . GLN A 1 282 ? 10.552 39.713 38.137 1.00 13.25 282 GLN A N 1
ATOM 2136 C CA . GLN A 1 282 ? 10.044 40.464 37.011 1.00 12.86 282 GLN A CA 1
ATOM 2137 C C . GLN A 1 282 ? 9.907 41.977 37.279 1.00 13.73 282 GLN A C 1
ATOM 2138 O O . GLN A 1 282 ? 10.275 42.802 36.417 1.00 13.58 282 GLN A O 1
ATOM 2144 N N . HIS A 1 283 ? 9.397 42.390 38.449 1.00 12.18 283 HIS A N 1
ATOM 2145 C CA . HIS A 1 283 ? 9.239 43.812 38.708 1.00 11.84 283 HIS A CA 1
ATOM 2146 C C . HIS A 1 283 ? 10.624 44.532 38.584 1.00 11.40 283 HIS A C 1
ATOM 2147 O O . HIS A 1 283 ? 10.725 45.669 38.109 1.00 10.57 283 HIS A O 1
ATOM 2154 N N . GLN A 1 284 ? 11.678 43.912 39.142 1.00 11.63 284 GLN A N 1
ATOM 2155 C CA . GLN A 1 284 ? 13.045 44.442 39.010 1.00 10.94 284 GLN A CA 1
ATOM 2156 C C . GLN A 1 284 ? 13.640 44.339 37.576 1.00 9.94 284 GLN A C 1
ATOM 2157 O O . GLN A 1 284 ? 14.092 45.349 37.013 1.00 14.05 284 GLN A O 1
ATOM 2163 N N . MET A 1 285 ? 13.674 43.144 37.035 1.00 10.71 285 MET A N 1
ATOM 2164 C CA . MET A 1 285 ? 14.312 42.846 35.742 1.00 12.66 285 MET A CA 1
ATOM 2165 C C . MET A 1 285 ? 13.762 43.817 34.663 1.00 13.75 285 MET A C 1
ATOM 2166 O O . MET A 1 285 ? 14.558 44.428 33.913 1.00 12.66 285 MET A O 1
ATOM 2171 N N . HIS A 1 286 ? 12.413 43.971 34.617 1.00 14.35 286 HIS A N 1
ATOM 2172 C CA . HIS A 1 286 ? 11.754 44.791 33.548 1.00 13.70 286 HIS A CA 1
ATOM 2173 C C . HIS A 1 286 ? 12.197 46.254 33.629 1.00 14.08 286 HIS A C 1
ATOM 2174 O O . HIS A 1 286 ? 12.231 46.930 32.622 1.00 14.63 286 HIS A O 1
ATOM 2181 N N . GLN A 1 287 ? 12.646 46.723 34.799 1.00 11.70 287 GLN A N 1
ATOM 2182 C CA . GLN A 1 287 ? 13.026 48.096 34.913 1.00 10.47 287 GLN A CA 1
ATOM 2183 C C . GLN A 1 287 ? 14.406 48.306 34.273 1.00 9.44 287 GLN A C 1
ATOM 2184 O O . GLN A 1 287 ? 14.803 49.463 34.036 1.00 9.41 287 GLN A O 1
ATOM 2190 N N . HIS A 1 288 ? 15.118 47.196 34.054 1.00 7.86 288 HIS A N 1
ATOM 2191 C CA . HIS A 1 288 ? 16.536 47.300 33.561 1.00 9.82 288 HIS A CA 1
ATOM 2192 C C . HIS A 1 288 ? 16.588 47.092 32.053 1.00 9.64 288 HIS A C 1
ATOM 2193 O O . HIS A 1 288 ? 17.694 46.934 31.501 1.00 10.65 288 HIS A O 1
ATOM 2200 N N . GLN A 1 289 ? 15.426 47.211 31.377 1.00 10.67 289 GLN A N 1
ATOM 2201 C CA . GLN A 1 289 ? 15.381 46.953 29.906 1.00 11.38 289 GLN A CA 1
ATOM 2202 C C . GLN A 1 289 ? 14.982 48.251 29.290 1.00 12.12 289 GLN A C 1
ATOM 2203 O O . GLN A 1 289 ? 14.167 48.902 29.838 1.00 9.15 289 GLN A O 1
ATOM 2209 N N . SER A 1 290 ? 15.659 48.707 28.229 1.00 12.51 290 SER A N 1
ATOM 2210 C CA . SER A 1 290 ? 15.326 50.020 27.589 1.00 9.50 290 SER A CA 1
ATOM 2211 C C . SER A 1 290 ? 15.647 49.896 26.075 1.00 10.08 290 SER A C 1
ATOM 2212 O O . SER A 1 290 ? 16.693 49.365 25.664 1.00 7.88 290 SER A O 1
ATOM 2215 N N . LEU A 1 291 ? 14.750 50.384 25.209 1.00 8.93 291 LEU A N 1
ATOM 2216 C CA . LEU A 1 291 ? 15.070 50.467 23.797 1.00 9.49 291 LEU A CA 1
ATOM 2217 C C . LEU A 1 291 ? 16.168 51.560 23.518 1.00 7.44 291 LEU A C 1
ATOM 2218 O O . LEU A 1 291 ? 16.359 52.570 24.283 1.00 7.82 291 LEU A O 1
ATOM 2223 N N . GLY A 1 292 ? 16.911 51.302 22.445 1.00 8.16 292 GLY A N 1
ATOM 2224 C CA . GLY A 1 292 ? 17.797 52.334 21.901 1.00 9.58 292 GLY A CA 1
ATOM 2225 C C . GLY A 1 292 ? 17.055 53.427 21.160 1.00 10.17 292 GLY A C 1
ATOM 2226 O O . GLY A 1 292 ? 15.839 53.588 21.311 1.00 8.90 292 GLY A O 1
ATOM 2227 N N . LEU A 1 293 ? 17.768 54.254 20.388 1.00 9.34 293 LEU A N 1
ATOM 2228 C CA . LEU A 1 293 ? 17.091 55.365 19.629 1.00 9.62 293 LEU A CA 1
ATOM 2229 C C . LEU A 1 293 ? 17.872 55.470 18.333 1.00 10.93 293 LEU A C 1
ATOM 2230 O O . LEU A 1 293 ? 19.083 55.556 18.401 1.00 10.16 293 LEU A O 1
ATOM 2235 N N . VAL A 1 294 ? 17.187 55.498 17.169 1.00 11.59 294 VAL A N 1
ATOM 2236 C CA . VAL A 1 294 ? 17.933 55.794 15.911 1.00 11.42 294 VAL A CA 1
ATOM 2237 C C . VAL A 1 294 ? 16.903 56.463 15.027 1.00 12.06 294 VAL A C 1
ATOM 2238 O O . VAL A 1 294 ? 15.690 56.113 15.126 1.00 9.88 294 VAL A O 1
ATOM 2242 N N . ILE A 1 295 ? 17.340 57.485 14.286 1.00 11.20 295 ILE A N 1
ATOM 2243 C CA . ILE A 1 295 ? 16.444 58.081 13.232 1.00 11.67 295 ILE A CA 1
ATOM 2244 C C . ILE A 1 295 ? 16.720 57.362 11.925 1.00 13.61 295 ILE A C 1
ATOM 2245 O O . ILE A 1 295 ? 17.871 57.344 11.488 1.00 11.90 295 ILE A O 1
ATOM 2250 N N . LYS A 1 296 ? 15.722 56.664 11.350 1.00 11.68 296 LYS A N 1
ATOM 2251 C CA . LYS A 1 296 ? 15.891 56.104 10.013 1.00 12.48 296 LYS A CA 1
ATOM 2252 C C . LYS A 1 296 ? 15.487 57.180 9.006 1.00 13.97 296 LYS A C 1
ATOM 2253 O O . LYS A 1 296 ? 14.317 57.648 9.027 1.00 12.87 296 LYS A O 1
ATOM 2259 N N . VAL A 1 297 ? 16.476 57.671 8.248 1.00 13.21 297 VAL A N 1
ATOM 2260 C CA . VAL A 1 297 ? 16.236 58.814 7.296 1.00 12.10 297 VAL A CA 1
ATOM 2261 C C . VAL A 1 297 ? 15.953 58.255 5.927 1.00 12.14 297 VAL A C 1
ATOM 2262 O O . VAL A 1 297 ? 16.626 57.280 5.473 1.00 10.72 297 VAL A O 1
ATOM 2266 N N . HIS A 1 298 ? 14.943 58.838 5.257 1.00 12.77 298 HIS A N 1
ATOM 2267 C CA . HIS A 1 298 ? 14.509 58.345 3.905 1.00 11.84 298 HIS A CA 1
ATOM 2268 C C . HIS A 1 298 ? 14.546 59.577 3.026 1.00 11.45 298 HIS A C 1
ATOM 2269 O O . HIS A 1 298 ? 13.986 60.625 3.391 1.00 13.48 298 HIS A O 1
ATOM 2276 N N . ALA A 1 299 ? 15.261 59.493 1.891 1.00 12.44 299 ALA A N 1
ATOM 2277 C CA . ALA A 1 299 ? 15.328 60.614 0.954 1.00 12.43 299 ALA A CA 1
ATOM 2278 C C . ALA A 1 299 ? 15.153 60.035 -0.464 1.00 13.92 299 ALA A C 1
ATOM 2279 O O . ALA A 1 299 ? 15.836 59.090 -0.821 1.00 12.53 299 ALA A O 1
ATOM 2281 N N . VAL A 1 300 ? 14.183 60.597 -1.211 1.00 13.14 300 VAL A N 1
ATOM 2282 C CA . VAL A 1 300 ? 13.761 60.086 -2.508 1.00 14.66 300 VAL A CA 1
ATOM 2283 C C . VAL A 1 300 ? 14.162 61.123 -3.545 1.00 14.47 300 VAL A C 1
ATOM 2284 O O . VAL A 1 300 ? 13.957 62.332 -3.342 1.00 13.83 300 VAL A O 1
ATOM 2288 N N . TYR A 1 301 ? 14.750 60.631 -4.634 1.00 15.41 301 TYR A N 1
ATOM 2289 C CA . TYR A 1 301 ? 15.266 61.552 -5.688 1.00 14.80 301 TYR A CA 1
ATOM 2290 C C . TYR A 1 301 ? 14.758 61.125 -7.033 1.00 15.57 301 TYR A C 1
ATOM 2291 O O . TYR A 1 301 ? 14.379 59.981 -7.194 1.00 15.80 301 TYR A O 1
ATOM 2300 N N . GLU A 1 302 ? 14.823 62.040 -8.026 1.00 18.18 302 GLU A N 1
ATOM 2301 C CA . GLU A 1 302 ? 14.324 61.678 -9.381 1.00 19.24 302 GLU A CA 1
ATOM 2302 C C . GLU A 1 302 ? 14.998 60.478 -9.940 1.00 18.14 302 GLU A C 1
ATOM 2303 O O . GLU A 1 302 ? 14.336 59.680 -10.599 1.00 16.26 302 GLU A O 1
ATOM 2309 N N . THR A 1 303 ? 16.292 60.266 -9.626 1.00 16.65 303 THR A N 1
ATOM 2310 C CA . THR A 1 303 ? 16.987 59.072 -10.077 1.00 15.50 303 THR A CA 1
ATOM 2311 C C . THR A 1 303 ? 17.904 58.636 -8.947 1.00 14.60 303 THR A C 1
ATOM 2312 O O . THR A 1 303 ? 18.199 59.436 -8.102 1.00 13.79 303 THR A O 1
ATOM 2316 N N . PRO A 1 304 ? 18.390 57.390 -8.973 1.00 15.29 304 PRO A N 1
ATOM 2317 C CA . PRO A 1 304 ? 19.515 57.066 -8.008 1.00 14.68 304 PRO A CA 1
ATOM 2318 C C . PRO A 1 304 ? 20.804 57.751 -8.532 1.00 14.22 304 PRO A C 1
ATOM 2319 O O . PRO A 1 304 ? 21.601 57.122 -9.190 1.00 12.99 304 PRO A O 1
ATOM 2323 N N . PHE A 1 305 ? 20.955 59.024 -8.260 1.00 12.91 305 PHE A N 1
ATOM 2324 C CA . PHE A 1 305 ? 21.959 59.827 -8.929 1.00 15.15 305 PHE A CA 1
ATOM 2325 C C . PHE A 1 305 ? 23.388 59.389 -8.645 1.00 16.31 305 PHE A C 1
ATOM 2326 O O . PHE A 1 305 ? 24.301 59.681 -9.447 1.00 14.90 305 PHE A O 1
ATOM 2334 N N . TRP A 1 306 ? 23.588 58.703 -7.509 1.00 15.30 306 TRP A N 1
ATOM 2335 C CA . TRP A 1 306 ? 24.916 58.358 -7.077 1.00 13.82 306 TRP A CA 1
ATOM 2336 C C . TRP A 1 306 ? 25.460 57.259 -8.004 1.00 15.69 306 TRP A C 1
ATOM 2337 O O . TRP A 1 306 ? 26.650 57.187 -8.245 1.00 15.04 306 TRP A O 1
ATOM 2348 N N . ARG A 1 307 ? 24.598 56.426 -8.571 1.00 15.12 307 ARG A N 1
ATOM 2349 C CA . ARG A 1 307 ? 25.044 55.401 -9.501 1.00 17.26 307 ARG A CA 1
ATOM 2350 C C . ARG A 1 307 ? 25.751 55.960 -10.776 1.00 18.35 307 ARG A C 1
ATOM 2351 O O . ARG A 1 307 ? 26.654 55.291 -11.285 1.00 19.75 307 ARG A O 1
ATOM 2359 N N . GLU A 1 308 ? 25.360 57.171 -11.191 1.00 19.02 308 GLU A N 1
ATOM 2360 C CA . GLU A 1 308 ? 25.936 57.905 -12.354 1.00 21.61 308 GLU A CA 1
ATOM 2361 C C . GLU A 1 308 ? 27.342 58.356 -12.018 1.00 21.97 308 GLU A C 1
ATOM 2362 O O . GLU A 1 308 ? 28.133 58.587 -12.940 1.00 20.33 308 GLU A O 1
ATOM 2368 N N . ASP A 1 309 ? 27.637 58.513 -10.718 1.00 19.44 309 ASP A N 1
ATOM 2369 C CA . ASP A 1 309 ? 28.984 58.813 -10.243 1.00 20.44 309 ASP A CA 1
ATOM 2370 C C . ASP A 1 309 ? 29.834 57.520 -9.914 1.00 18.16 309 ASP A C 1
ATOM 2371 O O . ASP A 1 309 ? 30.931 57.631 -9.420 1.00 18.81 309 ASP A O 1
ATOM 2376 N N . GLY A 1 310 ? 29.377 56.320 -10.233 1.00 14.96 310 GLY A N 1
ATOM 2377 C CA . GLY A 1 310 ? 30.152 55.103 -9.997 1.00 15.91 310 GLY A CA 1
ATOM 2378 C C . GLY A 1 310 ? 30.105 54.650 -8.496 1.00 15.61 310 GLY A C 1
ATOM 2379 O O . GLY A 1 310 ? 30.966 53.883 -8.066 1.00 12.82 310 GLY A O 1
ATOM 2380 N N . LEU A 1 311 ? 29.164 55.214 -7.696 1.00 14.58 311 LEU A N 1
ATOM 2381 C CA . LEU A 1 311 ? 28.969 54.862 -6.252 1.00 14.30 311 LEU A CA 1
ATOM 2382 C C . LEU A 1 311 ? 27.811 53.904 -5.974 1.00 14.92 311 LEU A C 1
ATOM 2383 O O . LEU A 1 311 ? 26.775 53.882 -6.713 1.00 15.45 311 LEU A O 1
ATOM 2388 N N . SER A 1 312 ? 27.983 53.035 -4.967 1.00 13.24 312 SER A N 1
ATOM 2389 C CA . SER A 1 312 ? 26.917 52.093 -4.601 1.00 12.00 312 SER A CA 1
ATOM 2390 C C . SER A 1 312 ? 25.850 52.768 -3.779 1.00 12.90 312 SER A C 1
ATOM 2391 O O . SER A 1 312 ? 24.758 52.146 -3.533 1.00 13.41 312 SER A O 1
ATOM 2394 N N . GLY A 1 313 ? 26.147 53.993 -3.310 1.00 10.36 313 GLY A N 1
ATOM 2395 C CA . GLY A 1 313 ? 25.334 54.625 -2.294 1.00 10.60 313 GLY A CA 1
ATOM 2396 C C . GLY A 1 313 ? 25.647 54.285 -0.804 1.00 11.88 313 GLY A C 1
ATOM 2397 O O . GLY A 1 313 ? 25.074 54.918 0.114 1.00 10.34 313 GLY A O 1
ATOM 2398 N N . THR A 1 314 ? 26.576 53.343 -0.598 1.00 9.77 314 THR A N 1
ATOM 2399 C CA . THR A 1 314 ? 26.926 52.909 0.778 1.00 9.79 314 THR A CA 1
ATOM 2400 C C . THR A 1 314 ? 28.000 53.911 1.269 1.00 10.56 314 THR A C 1
ATOM 2401 O O . THR A 1 314 ? 28.985 54.192 0.516 1.00 9.90 314 THR A O 1
ATOM 2405 N N . GLY A 1 315 ? 27.792 54.480 2.450 1.00 7.96 315 GLY A N 1
ATOM 2406 C CA . GLY A 1 315 ? 28.807 55.288 3.124 1.00 10.87 315 GLY A CA 1
ATOM 2407 C C . GLY A 1 315 ? 28.894 54.991 4.633 1.00 10.45 315 GLY A C 1
ATOM 2408 O O . GLY A 1 315 ? 27.864 54.686 5.282 1.00 9.90 315 GLY A O 1
ATOM 2409 N N . PHE A 1 316 ? 30.090 55.116 5.192 1.00 10.33 316 PHE A N 1
ATOM 2410 C CA . PHE A 1 316 ? 30.327 54.871 6.659 1.00 10.00 316 PHE A CA 1
ATOM 2411 C C . PHE A 1 316 ? 31.195 56.020 7.117 1.00 10.56 316 PHE A C 1
ATOM 2412 O O . PHE A 1 316 ? 32.208 56.356 6.417 1.00 11.10 316 PHE A O 1
ATOM 2420 N N . GLY A 1 317 ? 30.905 56.539 8.312 1.00 9.53 317 GLY A N 1
ATOM 2421 C CA . GLY A 1 317 ? 31.657 57.656 8.867 1.00 10.92 317 GLY A CA 1
ATOM 2422 C C . GLY A 1 317 ? 31.339 57.739 10.352 1.00 12.20 317 GLY A C 1
ATOM 2423 O O . GLY A 1 317 ? 30.290 58.270 10.732 1.00 11.86 317 GLY A O 1
ATOM 2424 N N . ALA A 1 318 ? 32.195 57.149 11.215 1.00 11.25 318 ALA A N 1
ATOM 2425 C CA . ALA A 1 318 ? 31.830 57.071 12.630 1.00 10.27 318 ALA A CA 1
ATOM 2426 C C . ALA A 1 318 ? 31.774 58.473 13.273 1.00 12.29 318 ALA A C 1
ATOM 2427 O O . ALA A 1 318 ? 31.109 58.652 14.302 1.00 10.74 318 ALA A O 1
ATOM 2429 N N . SER A 1 319 ? 32.464 59.452 12.673 1.00 11.95 319 SER A N 1
ATOM 2430 C CA . SER A 1 319 ? 32.537 60.800 13.233 1.00 11.43 319 SER A CA 1
ATOM 2431 C C . SER A 1 319 ? 31.509 61.765 12.623 1.00 12.37 319 SER A C 1
ATOM 2432 O O . SER A 1 319 ? 31.353 62.885 13.109 1.00 12.68 319 SER A O 1
ATOM 2435 N N . GLU A 1 320 ? 30.747 61.300 11.636 1.00 11.97 320 GLU A N 1
ATOM 2436 C CA . GLU A 1 320 ? 29.676 62.132 11.005 1.00 11.56 320 GLU A CA 1
ATOM 2437 C C . GLU A 1 320 ? 28.360 62.095 11.850 1.00 13.47 320 GLU A C 1
ATOM 2438 O O . GLU A 1 320 ? 28.185 61.205 12.687 1.00 13.32 320 GLU A O 1
ATOM 2444 N N . VAL A 1 321 ? 27.479 63.089 11.698 1.00 11.99 321 VAL A N 1
ATOM 2445 C CA . VAL A 1 321 ? 26.139 63.008 12.352 1.00 14.37 321 VAL A CA 1
ATOM 2446 C C . VAL A 1 321 ? 25.390 61.827 11.783 1.00 12.94 321 VAL A C 1
ATOM 2447 O O . VAL A 1 321 ? 24.755 61.022 12.475 1.00 12.69 321 VAL A O 1
ATOM 2451 N N . VAL A 1 322 ? 25.539 61.628 10.501 1.00 11.92 322 VAL A N 1
ATOM 2452 C CA . VAL A 1 322 ? 24.972 60.482 9.931 1.00 10.77 322 VAL A CA 1
ATOM 2453 C C . VAL A 1 322 ? 26.075 59.425 9.776 1.00 10.05 322 VAL A C 1
ATOM 2454 O O . VAL A 1 322 ? 27.027 59.621 9.002 1.00 11.80 322 VAL A O 1
ATOM 2458 N N . GLN A 1 323 ? 25.973 58.312 10.476 1.00 8.93 323 GLN A N 1
ATOM 2459 C CA . GLN A 1 323 ? 27.138 57.388 10.436 1.00 10.02 323 GLN A CA 1
ATOM 2460 C C . GLN A 1 323 ? 27.032 56.377 9.317 1.00 9.05 323 GLN A C 1
ATOM 2461 O O . GLN A 1 323 ? 28.047 55.743 8.937 1.00 8.70 323 GLN A O 1
ATOM 2467 N N . GLU A 1 324 ? 25.816 56.166 8.764 1.00 8.01 324 GLU A N 1
ATOM 2468 C CA . GLU A 1 324 ? 25.646 55.126 7.722 1.00 9.36 324 GLU A CA 1
ATOM 2469 C C . GLU A 1 324 ? 24.600 55.602 6.720 1.00 9.45 324 GLU A C 1
ATOM 2470 O O . GLU A 1 324 ? 23.565 56.205 7.144 1.00 9.41 324 GLU A O 1
ATOM 2476 N N . VAL A 1 325 ? 24.879 55.325 5.455 1.00 8.64 325 VAL A N 1
ATOM 2477 C CA . VAL A 1 325 ? 23.934 55.625 4.335 1.00 9.07 325 VAL A CA 1
ATOM 2478 C C . VAL A 1 325 ? 24.060 54.517 3.336 1.00 9.69 325 VAL A C 1
ATOM 2479 O O . VAL A 1 325 ? 25.213 53.978 3.186 1.00 9.04 325 VAL A O 1
ATOM 2483 N N . TYR A 1 326 ? 22.899 54.110 2.723 1.00 7.23 326 TYR A N 1
ATOM 2484 C CA . TYR A 1 326 ? 22.846 52.982 1.773 1.00 8.31 326 TYR A CA 1
ATOM 2485 C C . TYR A 1 326 ? 21.832 53.336 0.686 1.00 7.38 326 TYR A C 1
ATOM 2486 O O . TYR A 1 326 ? 20.998 54.186 0.899 1.00 7.84 326 TYR A O 1
ATOM 2495 N N . ASP A 1 327 ? 21.979 52.675 -0.459 1.00 9.21 327 ASP A N 1
ATOM 2496 C CA . ASP A 1 327 ? 20.963 52.634 -1.524 1.00 10.03 327 ASP A CA 1
ATOM 2497 C C . ASP A 1 327 ? 19.752 51.831 -0.993 1.00 10.63 327 ASP A C 1
ATOM 2498 O O . ASP A 1 327 ? 19.907 50.682 -0.516 1.00 11.48 327 ASP A O 1
ATOM 2503 N N . ASN A 1 328 ? 18.577 52.469 -0.953 1.00 11.19 328 ASN A N 1
ATOM 2504 C CA . ASN A 1 328 ? 17.348 51.778 -0.480 1.00 12.27 328 ASN A CA 1
ATOM 2505 C C . ASN A 1 328 ? 16.208 51.915 -1.568 1.00 14.46 328 ASN A C 1
ATOM 2506 O O . ASN A 1 328 ? 14.982 52.034 -1.256 1.00 12.96 328 ASN A O 1
ATOM 2511 N N . THR A 1 329 ? 16.658 52.058 -2.802 1.00 15.55 329 THR A N 1
ATOM 2512 C CA . THR A 1 329 ? 15.761 52.160 -3.965 1.00 14.89 329 THR A CA 1
ATOM 2513 C C . THR A 1 329 ? 14.769 50.998 -3.958 1.00 14.51 329 THR A C 1
ATOM 2514 O O . THR A 1 329 ? 15.136 49.845 -3.859 1.00 12.75 329 THR A O 1
ATOM 2518 N N . ASN A 1 330 ? 13.485 51.336 -4.097 1.00 17.49 330 ASN A N 1
ATOM 2519 C CA . ASN A 1 330 ? 12.417 50.329 -4.186 1.00 16.79 330 ASN A CA 1
ATOM 2520 C C . ASN A 1 330 ? 12.607 49.398 -5.357 1.00 18.24 330 ASN A C 1
ATOM 2521 O O . ASN A 1 330 ? 13.172 49.784 -6.405 1.00 17.57 330 ASN A O 1
ATOM 2526 N N . HIS A 1 331 ? 12.178 48.165 -5.196 1.00 16.76 331 HIS A N 1
ATOM 2527 C CA . HIS A 1 331 ? 12.326 47.197 -6.282 1.00 20.54 331 HIS A CA 1
ATOM 2528 C C . HIS A 1 331 ? 11.506 47.693 -7.501 1.00 22.42 331 HIS A C 1
ATOM 2529 O O . HIS A 1 331 ? 10.386 48.186 -7.331 1.00 21.41 331 HIS A O 1
ATOM 2536 N N . GLU A 1 332 ? 12.096 47.675 -8.685 1.00 24.66 332 GLU A N 1
ATOM 2537 C CA . GLU A 1 332 ? 11.361 48.181 -9.892 1.00 28.10 332 GLU A CA 1
ATOM 2538 C C . GLU A 1 332 ? 11.044 49.650 -9.882 1.00 27.09 332 GLU A C 1
ATOM 2539 O O . GLU A 1 332 ? 10.209 50.066 -10.674 1.00 28.29 332 GLU A O 1
ATOM 2545 N N . ASP A 1 333 ? 11.626 50.451 -8.993 1.00 23.49 333 ASP A N 1
ATOM 2546 C CA . ASP A 1 333 ? 11.362 51.862 -9.016 1.00 22.13 333 ASP A CA 1
ATOM 2547 C C . ASP A 1 333 ? 12.446 52.513 -9.914 1.00 21.82 333 ASP A C 1
ATOM 2548 O O . ASP A 1 333 ? 13.630 52.122 -9.846 1.00 22.38 333 ASP A O 1
ATOM 2553 N N . ASP A 1 334 ? 12.072 53.555 -10.673 1.00 21.53 334 ASP A N 1
ATOM 2554 C CA . ASP A 1 334 ? 13.028 54.341 -11.483 1.00 22.47 334 ASP A CA 1
ATOM 2555 C C . ASP A 1 334 ? 13.572 55.488 -10.582 1.00 20.99 334 ASP A C 1
ATOM 2556 O O . ASP A 1 334 ? 14.676 55.950 -10.762 1.00 19.79 334 ASP A O 1
ATOM 2561 N N . ARG A 1 335 ? 12.797 55.915 -9.585 1.00 19.11 335 ARG A N 1
ATOM 2562 C CA . ARG A 1 335 ? 13.291 56.959 -8.648 1.00 18.04 335 ARG A CA 1
ATOM 2563 C C . ARG A 1 335 ? 14.312 56.349 -7.641 1.00 16.88 335 ARG A C 1
ATOM 2564 O O . ARG A 1 335 ? 14.146 55.216 -7.247 1.00 16.86 335 ARG A O 1
ATOM 2572 N N . GLY A 1 336 ? 15.341 57.091 -7.273 1.00 15.44 336 GLY A N 1
ATOM 2573 C CA . GLY A 1 336 ? 16.330 56.489 -6.332 1.00 14.42 336 GLY A CA 1
ATOM 2574 C C . GLY A 1 336 ? 15.874 56.826 -4.894 1.00 13.53 336 GLY A C 1
ATOM 2575 O O . GLY A 1 336 ? 15.395 57.935 -4.627 1.00 12.59 336 GLY A O 1
ATOM 2576 N N . THR A 1 337 ? 16.005 55.876 -3.956 1.00 12.35 337 THR A N 1
ATOM 2577 C CA . THR A 1 337 ? 15.799 56.284 -2.555 1.00 11.98 337 THR A CA 1
ATOM 2578 C C . THR A 1 337 ? 17.087 55.991 -1.684 1.00 8.66 337 THR A C 1
ATOM 2579 O O . THR A 1 337 ? 17.717 54.982 -1.902 1.00 9.46 337 THR A O 1
ATOM 2583 N N . LEU A 1 338 ? 17.465 56.899 -0.801 1.00 9.50 338 LEU A N 1
ATOM 2584 C CA . LEU A 1 338 ? 18.582 56.563 0.203 1.00 7.64 338 LEU A CA 1
ATOM 2585 C C . LEU A 1 338 ? 17.909 56.211 1.541 1.00 9.76 338 LEU A C 1
ATOM 2586 O O . LEU A 1 338 ? 16.859 56.759 1.863 1.00 10.00 338 LEU A O 1
ATOM 2591 N N . VAL A 1 339 ? 18.540 55.335 2.322 1.00 10.55 339 VAL A N 1
ATOM 2592 C CA . VAL A 1 339 ? 18.241 55.239 3.708 1.00 10.53 339 VAL A CA 1
ATOM 2593 C C . VAL A 1 339 ? 19.564 55.640 4.466 1.00 11.27 339 VAL A C 1
ATOM 2594 O O . VAL A 1 339 ? 20.622 55.234 4.026 1.00 12.33 339 VAL A O 1
ATOM 2598 N N . ALA A 1 340 ? 19.433 56.342 5.583 1.00 9.71 340 ALA A N 1
ATOM 2599 C CA . ALA A 1 340 ? 20.563 56.757 6.438 1.00 12.80 340 ALA A CA 1
ATOM 2600 C C . ALA A 1 340 ? 20.178 56.599 7.945 1.00 12.52 340 ALA A C 1
ATOM 2601 O O . ALA A 1 340 ? 18.955 56.582 8.299 1.00 11.40 340 ALA A O 1
ATOM 2603 N N . PHE A 1 341 ? 21.192 56.542 8.844 1.00 11.62 341 PHE A N 1
ATOM 2604 C CA . PHE A 1 341 ? 20.897 56.384 10.258 1.00 11.84 341 PHE A CA 1
ATOM 2605 C C . PHE A 1 341 ? 21.687 57.371 11.122 1.00 11.60 341 PHE A C 1
ATOM 2606 O O . PHE A 1 341 ? 22.847 57.664 10.839 1.00 8.30 341 PHE A O 1
ATOM 2614 N N . VAL A 1 342 ? 21.000 57.937 12.102 1.00 10.32 342 VAL A N 1
ATOM 2615 C CA . VAL A 1 342 ? 21.569 58.818 13.083 1.00 10.12 342 VAL A CA 1
ATOM 2616 C C . VAL A 1 342 ? 21.215 58.150 14.465 1.00 12.79 342 VAL A C 1
ATOM 2617 O O . VAL A 1 342 ? 19.987 58.006 14.821 1.00 10.04 342 VAL A O 1
ATOM 2621 N N . SER A 1 343 ? 22.245 57.798 15.232 1.00 10.59 343 SER A N 1
ATOM 2622 C CA . SER A 1 343 ? 22.058 56.876 16.365 1.00 10.51 343 SER A CA 1
ATOM 2623 C C . SER A 1 343 ? 22.291 57.554 17.753 1.00 10.98 343 SER A C 1
ATOM 2624 O O . SER A 1 343 ? 23.099 58.474 17.905 1.00 10.23 343 SER A O 1
ATOM 2627 N N . ASP A 1 344 ? 21.558 57.040 18.752 1.00 11.04 344 ASP A N 1
ATOM 2628 C CA . ASP A 1 344 ? 21.719 57.419 20.144 1.00 10.30 344 ASP A CA 1
ATOM 2629 C C . ASP A 1 344 ? 21.892 58.867 20.465 1.00 9.59 344 ASP A C 1
ATOM 2630 O O . ASP A 1 344 ? 20.989 59.667 20.149 1.00 9.94 344 ASP A O 1
ATOM 2635 N N . GLU A 1 345 ? 23.040 59.265 21.047 1.00 10.05 345 GLU A N 1
ATOM 2636 C CA . GLU A 1 345 ? 23.168 60.611 21.499 1.00 9.83 345 GLU A CA 1
ATOM 2637 C C . GLU A 1 345 ? 23.129 61.625 20.332 1.00 10.86 345 GLU A C 1
ATOM 2638 O O . GLU A 1 345 ? 22.763 62.776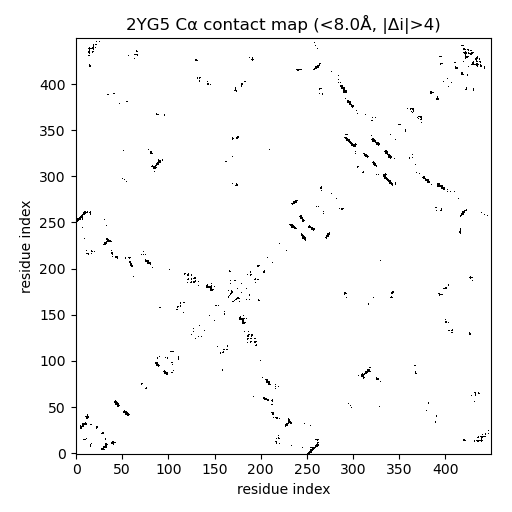 20.534 1.00 9.53 345 GLU A O 1
ATOM 2644 N N . LYS A 1 346 ? 23.561 61.175 19.149 1.00 11.94 346 LYS A N 1
ATOM 2645 C CA . LYS A 1 346 ? 23.439 62.044 17.950 1.00 10.99 346 LYS A CA 1
ATOM 2646 C C . LYS A 1 346 ? 21.982 62.218 17.493 1.00 11.22 346 LYS A C 1
ATOM 2647 O O . LYS A 1 346 ? 21.630 63.355 16.998 1.00 11.35 346 LYS A O 1
ATOM 2653 N N . ALA A 1 347 ? 21.149 61.188 17.677 1.00 9.52 347 ALA A N 1
ATOM 2654 C CA . ALA A 1 347 ? 19.665 61.276 17.455 1.00 10.04 347 ALA A CA 1
ATOM 2655 C C . ALA A 1 347 ? 19.126 62.297 18.501 1.00 13.19 347 ALA A C 1
ATOM 2656 O O . ALA A 1 347 ? 18.398 63.282 18.132 1.00 12.61 347 ALA A O 1
ATOM 2658 N N . ASP A 1 348 ? 19.469 62.124 19.796 1.00 10.46 348 ASP A N 1
ATOM 2659 C CA . ASP A 1 348 ? 19.058 63.168 20.783 1.00 12.06 348 ASP A CA 1
ATOM 2660 C C . ASP A 1 348 ? 19.394 64.554 20.267 1.00 13.01 348 ASP A C 1
ATOM 2661 O O . ASP A 1 348 ? 18.567 65.487 20.355 1.00 15.10 348 ASP A O 1
ATOM 2666 N N . ALA A 1 349 ? 20.635 64.738 19.790 1.00 13.87 349 ALA A N 1
ATOM 2667 C CA . ALA A 1 349 ? 21.115 66.068 19.434 1.00 12.55 349 ALA A CA 1
ATOM 2668 C C . ALA A 1 349 ? 20.244 66.613 18.232 1.00 12.20 349 ALA A C 1
ATOM 2669 O O . ALA A 1 349 ? 19.865 67.776 18.213 1.00 14.89 349 ALA A O 1
ATOM 2671 N N . MET A 1 350 ? 19.909 65.763 17.269 1.00 11.63 350 MET A N 1
ATOM 2672 C CA . MET A 1 350 ? 19.130 66.217 16.097 1.00 11.05 350 MET A CA 1
ATOM 2673 C C . MET A 1 350 ? 17.669 66.555 16.528 1.00 14.27 350 MET A C 1
ATOM 2674 O O . MET A 1 350 ? 17.052 67.526 15.984 1.00 13.65 350 MET A O 1
ATOM 2679 N N . PHE A 1 351 ? 17.118 65.767 17.463 1.00 13.88 351 PHE A N 1
ATOM 2680 C CA . PHE A 1 351 ? 15.763 66.073 17.933 1.00 16.14 351 PHE A CA 1
ATOM 2681 C C . PHE A 1 351 ? 15.664 67.349 18.775 1.00 17.64 351 PHE A C 1
ATOM 2682 O O . PHE A 1 351 ? 14.522 67.871 18.974 1.00 19.34 351 PHE A O 1
ATOM 2690 N N . GLU A 1 352 ? 16.792 67.898 19.247 1.00 17.98 352 GLU A N 1
ATOM 2691 C CA . GLU A 1 352 ? 16.802 69.198 19.905 1.00 21.15 352 GLU A CA 1
ATOM 2692 C C . GLU A 1 352 ? 16.696 70.378 18.913 1.00 21.12 352 GLU A C 1
ATOM 2693 O O . GLU A 1 352 ? 16.324 71.510 19.320 1.00 20.21 352 GLU A O 1
ATOM 2699 N N . LEU A 1 353 ? 17.125 70.148 17.664 1.00 19.06 353 LEU A N 1
ATOM 2700 C CA . LEU A 1 353 ? 16.989 71.188 16.602 1.00 19.06 353 LEU A CA 1
ATOM 2701 C C . LEU A 1 353 ? 15.545 71.243 16.114 1.00 18.89 353 LEU A C 1
ATOM 2702 O O . LEU A 1 353 ? 14.784 70.314 16.354 1.00 21.23 353 LEU A O 1
ATOM 2707 N N . SER A 1 354 ? 15.142 72.321 15.408 1.00 19.60 354 SER A N 1
ATOM 2708 C CA . SER A 1 354 ? 13.835 72.289 14.734 1.00 19.17 354 SER A CA 1
ATOM 2709 C C . SER A 1 354 ? 13.822 71.255 13.601 1.00 20.20 354 SER A C 1
ATOM 2710 O O . SER A 1 354 ? 14.916 70.821 13.125 1.00 19.91 354 SER A O 1
ATOM 2713 N N . ALA A 1 355 ? 12.636 70.806 13.165 1.00 19.91 355 ALA A N 1
ATOM 2714 C CA . ALA A 1 355 ? 12.579 69.799 12.094 1.00 20.83 355 ALA A CA 1
ATOM 2715 C C . ALA A 1 355 ? 13.313 70.299 10.849 1.00 21.88 355 ALA A C 1
ATOM 2716 O O . ALA A 1 355 ? 13.902 69.502 10.123 1.00 20.25 355 ALA A O 1
ATOM 2718 N N . GLU A 1 356 ? 13.215 71.599 10.597 1.00 23.43 356 GLU A N 1
ATOM 2719 C CA . GLU A 1 356 ? 13.886 72.229 9.451 1.00 25.65 356 GLU A CA 1
ATOM 2720 C C . GLU A 1 356 ? 15.432 72.303 9.627 1.00 25.15 356 GLU A C 1
ATOM 2721 O O . GLU A 1 356 ? 16.175 71.914 8.717 1.00 26.36 356 GLU A O 1
ATOM 2727 N N . GLU A 1 357 ? 15.939 72.810 10.750 1.00 23.81 357 GLU A N 1
ATOM 2728 C CA . GLU A 1 357 ? 17.399 72.714 10.965 1.00 22.80 357 GLU A CA 1
ATOM 2729 C C . GLU A 1 357 ? 17.871 71.250 10.947 1.00 21.02 357 GLU A C 1
ATOM 2730 O O . GLU A 1 357 ? 18.936 70.933 10.395 1.00 20.88 357 GLU A O 1
ATOM 2736 N N . ARG A 1 358 ? 17.079 70.354 11.519 1.00 18.13 358 ARG A N 1
ATOM 2737 C CA . ARG A 1 358 ? 17.462 68.936 11.602 1.00 16.74 358 ARG A CA 1
ATOM 2738 C C . ARG A 1 358 ? 17.549 68.334 10.177 1.00 17.18 358 ARG A C 1
ATOM 2739 O O . ARG A 1 358 ? 18.503 67.575 9.800 1.00 13.44 358 ARG A O 1
ATOM 2747 N N . LYS A 1 359 ? 16.568 68.664 9.341 1.00 14.11 359 LYS A N 1
ATOM 2748 C CA . LYS A 1 359 ? 16.606 68.144 7.965 1.00 15.25 359 LYS A CA 1
ATOM 2749 C C . LYS A 1 359 ? 17.874 68.640 7.221 1.00 14.06 359 LYS A C 1
ATOM 2750 O O . LYS A 1 359 ? 18.566 67.837 6.492 1.00 14.90 359 LYS A O 1
ATOM 2756 N N . ALA A 1 360 ? 18.205 69.907 7.429 1.00 13.93 360 ALA A N 1
ATOM 2757 C CA . ALA A 1 360 ? 19.267 70.560 6.666 1.00 14.82 360 ALA A CA 1
ATOM 2758 C C . ALA A 1 360 ? 20.600 69.946 7.125 1.00 15.29 360 ALA A C 1
ATOM 2759 O O . ALA A 1 360 ? 21.528 69.807 6.329 1.00 14.27 360 ALA A O 1
ATOM 2761 N N . THR A 1 361 ? 20.653 69.571 8.414 1.00 13.25 361 THR A N 1
ATOM 2762 C CA . THR A 1 361 ? 21.857 69.053 9.067 1.00 12.86 361 THR A CA 1
ATOM 2763 C C . THR A 1 361 ? 22.193 67.668 8.550 1.00 12.78 361 THR A C 1
ATOM 2764 O O . THR A 1 361 ? 23.334 67.377 8.212 1.00 11.21 361 THR A O 1
ATOM 2768 N N . ILE A 1 362 ? 21.149 66.855 8.501 1.00 10.10 362 ILE A N 1
ATOM 2769 C CA . ILE A 1 362 ? 21.224 65.536 8.036 1.00 11.41 362 ILE A CA 1
ATOM 2770 C C . ILE A 1 362 ? 21.541 65.475 6.545 1.00 12.00 362 ILE A C 1
ATOM 2771 O O . ILE A 1 362 ? 22.411 64.702 6.118 1.00 14.36 362 ILE A O 1
ATOM 2776 N N . LEU A 1 363 ? 20.875 66.316 5.742 1.00 13.83 363 LEU A N 1
ATOM 2777 C CA . LEU A 1 363 ? 21.129 66.359 4.299 1.00 14.30 363 LEU A CA 1
ATOM 2778 C C . LEU A 1 363 ? 22.580 66.861 4.034 1.00 13.11 363 LEU A C 1
ATOM 2779 O O . LEU A 1 363 ? 23.224 66.383 3.086 1.00 14.90 363 LEU A O 1
ATOM 2784 N N . ALA A 1 364 ? 23.078 67.809 4.850 1.00 15.37 364 ALA A N 1
ATOM 2785 C CA . ALA A 1 364 ? 24.482 68.307 4.718 1.00 14.82 364 ALA A CA 1
ATOM 2786 C C . ALA A 1 364 ? 25.501 67.150 4.916 1.00 15.45 364 ALA A C 1
ATOM 2787 O O . ALA A 1 364 ? 26.500 67.017 4.198 1.00 14.65 364 ALA A O 1
ATOM 2789 N N . SER A 1 365 ? 25.212 66.304 5.910 1.00 13.47 365 SER A N 1
ATOM 2790 C CA . SER A 1 365 ? 25.961 65.110 6.128 1.00 13.12 365 SER A CA 1
ATOM 2791 C C . SER A 1 365 ? 25.823 64.127 4.956 1.00 10.39 365 SER A C 1
ATOM 2792 O O . SER A 1 365 ? 26.820 63.631 4.481 1.00 11.53 365 SER A O 1
ATOM 2795 N N . LEU A 1 366 ? 24.614 63.847 4.446 1.00 10.81 366 LEU A N 1
ATOM 2796 C CA . LEU A 1 366 ? 24.453 63.009 3.248 1.00 9.79 366 LEU A CA 1
ATOM 2797 C C . LEU A 1 366 ? 25.279 63.548 2.050 1.00 9.21 366 LEU A C 1
ATOM 2798 O O . LEU A 1 366 ? 25.854 62.722 1.264 1.00 9.56 366 LEU A O 1
ATOM 2803 N N . ALA A 1 367 ? 25.353 64.871 1.940 1.00 10.03 367 ALA A N 1
ATOM 2804 C CA . ALA A 1 367 ? 26.143 65.567 0.844 1.00 10.28 367 ALA A CA 1
ATOM 2805 C C . ALA A 1 367 ? 27.671 65.366 0.989 1.00 12.37 367 ALA A C 1
ATOM 2806 O O . ALA A 1 367 ? 28.388 65.183 -0.061 1.00 12.46 367 ALA A O 1
ATOM 2808 N N . ARG A 1 368 ? 28.164 65.362 2.243 1.00 10.82 368 ARG A N 1
ATOM 2809 C CA . ARG A 1 368 ? 29.580 64.883 2.492 1.00 12.68 368 ARG A CA 1
ATOM 2810 C C . ARG A 1 368 ? 29.854 63.468 1.959 1.00 11.57 368 ARG A C 1
ATOM 2811 O O . ARG A 1 368 ? 30.935 63.201 1.424 1.00 13.69 368 ARG A O 1
ATOM 2819 N N . TYR A 1 369 ? 28.875 62.559 1.972 1.00 10.98 369 TYR A N 1
ATOM 2820 C CA . TYR A 1 369 ? 29.145 61.233 1.373 1.00 10.39 369 TYR A CA 1
ATOM 2821 C C . TYR A 1 369 ? 28.968 61.229 -0.154 1.00 12.00 369 TYR A C 1
ATOM 2822 O O . TYR A 1 369 ? 29.815 60.693 -0.896 1.00 13.28 369 TYR A O 1
ATOM 2831 N N . LEU A 1 370 ? 27.810 61.753 -0.590 1.00 11.39 370 LEU A N 1
ATOM 2832 C CA . LEU A 1 370 ? 27.338 61.556 -1.988 1.00 11.66 370 LEU A CA 1
ATOM 2833 C C . LEU A 1 370 ? 27.247 62.821 -2.856 1.00 13.89 370 LEU A C 1
ATOM 2834 O O . LEU A 1 370 ? 26.834 62.748 -4.015 1.00 15.37 370 LEU A O 1
ATOM 2839 N N . GLY A 1 371 ? 27.627 63.962 -2.320 1.00 13.51 371 GLY A N 1
ATOM 2840 C CA . GLY A 1 371 ? 27.631 65.188 -3.108 1.00 13.47 371 GLY A CA 1
ATOM 2841 C C . GLY A 1 371 ? 26.376 66.019 -2.954 1.00 14.24 371 GLY A C 1
ATOM 2842 O O . GLY A 1 371 ? 25.380 65.556 -2.392 1.00 14.14 371 GLY A O 1
ATOM 2843 N N . PRO A 1 372 ? 26.403 67.247 -3.460 1.00 14.93 372 PRO A N 1
ATOM 2844 C CA . PRO A 1 372 ? 25.378 68.219 -3.214 1.00 15.54 372 PRO A CA 1
ATOM 2845 C C . PRO A 1 372 ? 23.969 67.851 -3.710 1.00 16.73 372 PRO A C 1
ATOM 2846 O O . PRO A 1 372 ? 23.023 68.475 -3.238 1.00 17.69 372 PRO A O 1
ATOM 2850 N N . LYS A 1 373 ? 23.827 66.883 -4.615 1.00 15.62 373 LYS A N 1
ATOM 2851 C CA . LYS A 1 373 ? 22.509 66.491 -5.123 1.00 15.51 373 LYS A CA 1
ATOM 2852 C C . LYS A 1 373 ? 21.688 65.805 -4.029 1.00 17.45 373 LYS A C 1
ATOM 2853 O O . LYS A 1 373 ? 20.437 65.703 -4.127 1.00 16.25 373 LYS A O 1
ATOM 2859 N N . ALA A 1 374 ? 22.388 65.270 -3.009 1.00 15.66 374 ALA A N 1
ATOM 2860 C CA . ALA A 1 374 ? 21.689 64.660 -1.868 1.00 15.11 374 ALA A CA 1
AT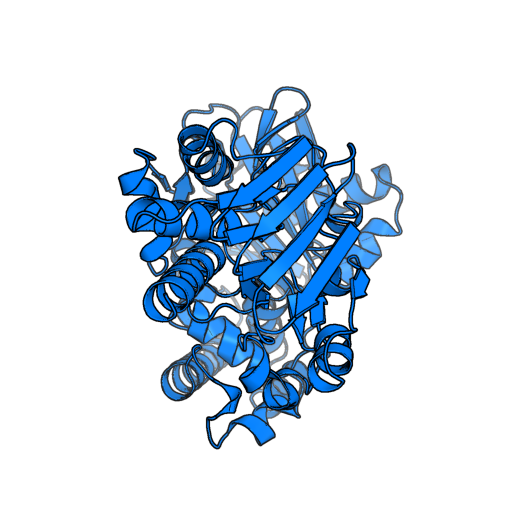OM 2861 C C . ALA A 1 374 ? 20.897 65.709 -1.096 1.00 15.74 374 ALA A C 1
ATOM 2862 O O . ALA A 1 374 ? 19.983 65.350 -0.297 1.00 17.45 374 ALA A O 1
ATOM 2864 N N . GLU A 1 375 ? 21.265 66.975 -1.229 1.00 15.98 375 GLU A N 1
ATOM 2865 C CA . GLU A 1 375 ? 20.478 68.031 -0.554 1.00 17.92 375 GLU A CA 1
ATOM 2866 C C . GLU A 1 375 ? 19.201 68.483 -1.304 1.00 18.52 375 GLU A C 1
ATOM 2867 O O . GLU A 1 375 ? 18.549 69.423 -0.890 1.00 18.56 375 GLU A O 1
ATOM 2873 N N . GLU A 1 376 ? 18.872 67.830 -2.395 1.00 18.16 376 GLU A N 1
ATOM 2874 C CA . GLU A 1 376 ? 17.714 68.286 -3.192 1.00 19.69 376 GLU A CA 1
ATOM 2875 C C . GLU A 1 376 ? 16.737 67.123 -3.358 1.00 16.31 376 GLU A C 1
ATOM 2876 O O . GLU A 1 376 ? 16.428 66.779 -4.484 1.00 14.54 376 GLU A O 1
ATOM 2882 N N . PRO A 1 377 ? 16.328 66.411 -2.241 1.00 15.55 377 PRO A N 1
ATOM 2883 C CA . PRO A 1 377 ? 15.433 65.259 -2.483 1.00 15.67 377 PRO A CA 1
ATOM 2884 C C . PRO A 1 377 ? 13.984 65.689 -2.888 1.00 16.65 377 PRO A C 1
ATOM 2885 O O . PRO A 1 377 ? 13.574 66.766 -2.498 1.00 17.59 377 PRO A O 1
ATOM 2889 N N . VAL A 1 378 ? 13.192 64.810 -3.530 1.00 17.34 378 VAL A N 1
ATOM 2890 C CA . VAL A 1 378 ? 11.803 65.192 -3.854 1.00 17.89 378 VAL A CA 1
ATOM 2891 C C . VAL A 1 378 ? 10.844 64.820 -2.668 1.00 18.30 378 VAL A C 1
ATOM 2892 O O . VAL A 1 378 ? 9.833 65.440 -2.502 1.00 17.16 378 VAL A O 1
ATOM 2896 N N . VAL A 1 379 ? 11.205 63.828 -1.839 1.00 17.23 379 VAL A N 1
ATOM 2897 C CA . VAL A 1 379 ? 10.432 63.432 -0.645 1.00 15.79 379 VAL A CA 1
ATOM 2898 C C . VAL A 1 379 ? 11.544 63.228 0.458 1.00 17.06 379 VAL A C 1
ATOM 2899 O O . VAL A 1 379 ? 12.586 62.601 0.159 1.00 15.45 379 VAL A O 1
ATOM 2903 N N . TYR A 1 380 ? 11.391 63.893 1.612 1.00 15.65 380 TYR A N 1
ATOM 2904 C CA . TYR A 1 380 ? 12.284 63.626 2.821 1.00 14.99 380 TYR A CA 1
ATOM 2905 C C . TYR A 1 380 ? 11.385 63.109 3.966 1.00 16.67 380 TYR A C 1
ATOM 2906 O O . TYR A 1 380 ? 10.333 63.732 4.212 1.00 13.90 380 TYR A O 1
ATOM 2915 N N . TYR A 1 381 ? 11.759 62.041 4.672 1.00 15.26 381 TYR A N 1
ATOM 2916 C CA . TYR A 1 381 ? 10.914 61.624 5.818 1.00 14.79 381 TYR A CA 1
ATOM 2917 C C . TYR A 1 381 ? 11.849 61.004 6.869 1.00 15.53 381 TYR A C 1
ATOM 2918 O O . TYR A 1 381 ? 12.830 60.346 6.487 1.00 14.36 381 TYR A O 1
ATOM 2927 N N . GLU A 1 382 ? 11.521 61.177 8.166 1.00 13.75 382 GLU A N 1
ATOM 2928 C CA . GLU A 1 382 ? 12.327 60.535 9.250 1.00 13.89 382 GLU A CA 1
ATOM 2929 C C . GLU A 1 382 ? 11.374 59.582 9.998 1.00 14.32 382 GLU A C 1
ATOM 2930 O O . GLU A 1 382 ? 10.289 59.991 10.426 1.00 13.34 382 GLU A O 1
ATOM 2936 N N . SER A 1 383 ? 11.687 58.306 10.059 1.00 15.57 383 SER A N 1
ATOM 2937 C CA . SER A 1 383 ? 10.937 57.403 10.966 1.00 15.82 383 SER A CA 1
ATOM 2938 C C . SER A 1 383 ? 11.072 57.918 12.382 1.00 18.34 383 SER A C 1
ATOM 2939 O O . SER A 1 383 ? 12.171 58.340 12.777 1.00 16.96 383 SER A O 1
ATOM 2942 N N . ASP A 1 384 ? 9.993 57.850 13.171 1.00 18.65 384 ASP A N 1
ATOM 2943 C CA . ASP A 1 384 ? 10.014 58.473 14.500 1.00 19.70 384 ASP A CA 1
ATOM 2944 C C . ASP A 1 384 ? 9.394 57.536 15.568 1.00 19.24 384 ASP A C 1
ATOM 2945 O O . ASP A 1 384 ? 8.421 57.905 16.241 1.00 21.50 384 ASP A O 1
ATOM 2950 N N . TRP A 1 385 ? 10.021 56.379 15.777 1.00 17.06 385 TRP A N 1
ATOM 2951 C CA . TRP A 1 385 ? 9.535 55.348 16.659 1.00 14.30 385 TRP A CA 1
ATOM 2952 C C . TRP A 1 385 ? 9.480 55.694 18.159 1.00 14.83 385 TRP A C 1
ATOM 2953 O O . TRP A 1 385 ? 8.722 55.046 18.926 1.00 15.61 385 TRP A O 1
ATOM 2964 N N . GLY A 1 386 ? 10.317 56.657 18.572 1.00 13.90 386 GLY A N 1
ATOM 2965 C CA . GLY A 1 386 ? 10.377 57.185 19.920 1.00 13.81 386 GLY A CA 1
ATOM 2966 C C . GLY A 1 386 ? 9.072 57.861 20.364 1.00 15.57 386 GLY A C 1
ATOM 2967 O O . GLY A 1 386 ? 8.734 57.804 21.533 1.00 13.28 386 GLY A O 1
ATOM 2968 N N . SER A 1 387 ? 8.374 58.516 19.425 1.00 14.02 387 SER A N 1
ATOM 2969 C CA . SER A 1 387 ? 7.124 59.216 19.711 1.00 14.78 387 SER A CA 1
ATOM 2970 C C . SER A 1 387 ? 5.965 58.229 19.881 1.00 15.69 387 SER A C 1
ATOM 2971 O O . SER A 1 387 ? 4.990 58.570 20.544 1.00 19.09 387 SER A O 1
ATOM 2974 N N . GLU A 1 388 ? 6.082 57.036 19.334 1.00 17.00 388 GLU A N 1
ATOM 2975 C CA . GLU A 1 388 ? 5.015 56.053 19.221 1.00 17.34 388 GLU A CA 1
ATOM 2976 C C . GLU A 1 388 ? 4.843 55.378 20.625 1.00 17.85 388 GLU A C 1
ATOM 2977 O O . GLU A 1 388 ? 5.734 54.623 21.061 1.00 17.26 388 GLU A O 1
ATOM 2983 N N . GLU A 1 389 ? 3.742 55.667 21.338 1.00 16.63 389 GLU A N 1
ATOM 2984 C CA . GLU A 1 389 ? 3.539 55.061 22.655 1.00 16.34 389 GLU A CA 1
ATOM 2985 C C . GLU A 1 389 ? 3.599 53.552 22.642 1.00 14.64 389 GLU A C 1
ATOM 2986 O O . GLU A 1 389 ? 4.009 52.957 23.686 1.00 16.39 389 GLU A O 1
ATOM 2992 N N . TRP A 1 390 ? 3.269 52.870 21.531 1.00 11.74 390 TRP A N 1
ATOM 2993 C CA . TRP A 1 390 ? 3.322 51.431 21.530 1.00 12.13 390 TRP A CA 1
ATOM 2994 C C . TRP A 1 390 ? 4.647 50.835 21.014 1.00 11.94 390 TRP A C 1
ATOM 2995 O O . TRP A 1 390 ? 4.727 49.648 20.751 1.00 12.90 390 TRP A O 1
ATOM 3006 N N . THR A 1 391 ? 5.670 51.682 20.899 1.00 14.36 391 THR A N 1
ATOM 3007 C CA . THR A 1 391 ? 7.036 51.234 20.664 1.00 13.23 391 THR A CA 1
ATOM 3008 C C . THR A 1 391 ? 7.944 51.976 21.665 1.00 12.77 391 THR A C 1
ATOM 3009 O O . THR A 1 391 ? 8.395 51.293 22.603 1.00 14.51 391 THR A O 1
ATOM 3013 N N . ARG A 1 392 ? 8.251 53.262 21.415 1.00 10.62 392 ARG A N 1
ATOM 3014 C CA . ARG A 1 392 ? 8.985 54.236 22.231 1.00 12.03 392 ARG A CA 1
ATOM 3015 C C . ARG A 1 392 ? 10.526 54.212 21.973 1.00 13.81 392 ARG A C 1
ATOM 3016 O O . ARG A 1 392 ? 11.314 54.668 22.844 1.00 13.74 392 ARG A O 1
ATOM 3024 N N . GLY A 1 393 ? 10.955 53.693 20.813 1.00 13.62 393 GLY A N 1
ATOM 3025 C CA . GLY A 1 393 ? 12.384 53.725 20.543 1.00 14.93 393 GLY A CA 1
ATOM 3026 C C . GLY A 1 393 ? 12.640 52.707 19.464 1.00 15.03 393 GLY A C 1
ATOM 3027 O O . GLY A 1 393 ? 11.719 52.074 18.994 1.00 15.27 393 GLY A O 1
ATOM 3028 N N . CYS A 1 394 ? 13.906 52.467 19.136 1.00 13.62 394 CYS A N 1
ATOM 3029 C CA A CYS A 1 394 ? 14.260 51.604 18.015 0.50 12.41 394 CYS A CA 1
ATOM 3030 C CA B CYS A 1 394 ? 14.251 51.645 18.000 0.50 13.57 394 CYS A CA 1
ATOM 3031 C C . CYS A 1 394 ? 15.758 51.396 17.962 1.00 11.57 394 CYS A C 1
ATOM 3032 O O . CYS A 1 394 ? 16.492 52.268 18.397 1.00 11.28 394 CYS A O 1
ATOM 3037 N N . TYR A 1 395 ? 16.273 50.291 17.412 1.00 10.49 395 TYR A N 1
ATOM 3038 C CA . TYR A 1 395 ? 15.632 49.147 16.807 1.00 11.34 395 TYR A CA 1
ATOM 3039 C C . TYR A 1 395 ? 14.883 48.330 17.869 1.00 12.89 395 TYR A C 1
ATOM 3040 O O . TYR A 1 395 ? 13.746 47.832 17.646 1.00 12.04 395 TYR A O 1
ATOM 3049 N N . ALA A 1 396 ? 15.565 48.142 19.001 1.00 9.47 396 ALA A N 1
ATOM 3050 C CA . ALA A 1 396 ? 15.194 47.104 19.949 1.00 8.65 396 ALA A CA 1
ATOM 3051 C C . ALA A 1 396 ? 15.755 47.378 21.378 1.00 10.19 396 ALA A C 1
ATOM 3052 O O . ALA A 1 396 ? 16.440 48.393 21.595 1.00 10.03 396 ALA A O 1
ATOM 3054 N N . ALA A 1 397 ? 15.307 46.556 22.345 1.00 10.66 397 ALA A N 1
ATOM 3055 C CA . ALA A 1 397 ? 15.592 46.827 23.744 1.00 10.46 397 ALA A CA 1
ATOM 3056 C C . ALA A 1 397 ? 16.805 45.938 24.128 1.00 9.00 397 ALA A C 1
ATOM 3057 O O . ALA A 1 397 ? 17.026 44.846 23.594 1.00 10.43 397 ALA A O 1
ATOM 3059 N N . SER A 1 398 ? 17.583 46.467 25.064 1.00 10.26 398 SER A N 1
ATOM 3060 C CA . SER A 1 398 ? 18.610 45.677 25.712 1.00 8.00 398 SER A CA 1
ATOM 3061 C C . SER A 1 398 ? 18.752 46.064 27.206 1.00 7.16 398 SER A C 1
ATOM 3062 O O . SER A 1 398 ? 18.317 47.129 27.648 1.00 8.03 398 SER A O 1
ATOM 3065 N N . PHE A 1 399 ? 19.514 45.278 27.966 1.00 10.03 399 PHE A N 1
ATOM 3066 C CA . PHE A 1 399 ? 19.737 45.565 29.405 1.00 9.62 399 PHE A CA 1
ATOM 3067 C C . PHE A 1 399 ? 20.590 46.740 29.535 1.00 10.88 399 PHE A C 1
ATOM 3068 O O . PHE A 1 399 ? 21.317 47.081 28.592 1.00 11.61 399 PHE A O 1
ATOM 3076 N N . ASP A 1 400 ? 20.454 47.452 30.652 1.00 8.61 400 ASP A N 1
ATOM 3077 C CA . ASP A 1 400 ? 21.487 48.414 31.044 1.00 9.86 400 ASP A CA 1
ATOM 3078 C C . ASP A 1 400 ? 22.836 47.718 31.358 1.00 9.83 400 ASP A C 1
ATOM 3079 O O . ASP A 1 400 ? 22.934 46.485 31.346 1.00 9.69 400 ASP A O 1
ATOM 3084 N N . LEU A 1 401 ? 23.884 48.487 31.670 1.00 9.91 401 LEU A N 1
ATOM 3085 C CA . LEU A 1 401 ? 25.194 47.873 31.886 1.00 9.91 401 LEU A CA 1
ATOM 3086 C C . LEU A 1 401 ? 25.143 47.006 33.193 1.00 9.29 401 LEU A C 1
ATOM 3087 O O . LEU A 1 401 ? 24.930 47.541 34.295 1.00 8.39 401 LEU A O 1
ATOM 3092 N N . GLY A 1 402 ? 25.303 45.702 33.020 1.00 9.11 402 GLY A N 1
ATOM 3093 C CA . GLY A 1 402 ? 25.337 44.765 34.183 1.00 11.40 402 GLY A CA 1
ATOM 3094 C C . GLY A 1 402 ? 24.068 43.915 34.192 1.00 10.49 402 GLY A C 1
ATOM 3095 O O . GLY A 1 402 ? 23.955 42.989 34.974 1.00 9.10 402 GLY A O 1
ATOM 3096 N N . GLY A 1 403 ? 23.084 44.262 33.374 1.00 10.55 403 GLY A N 1
ATOM 3097 C CA . GLY A 1 403 ? 21.771 43.618 33.529 1.00 9.86 403 GLY A CA 1
ATOM 3098 C C . GLY A 1 403 ? 21.781 42.307 32.794 1.00 9.52 403 GLY A C 1
ATOM 3099 O O . GLY A 1 403 ? 21.040 41.370 33.177 1.00 9.35 403 GLY A O 1
ATOM 3100 N N . LEU A 1 404 ? 22.639 42.132 31.786 1.00 7.51 404 LEU A N 1
ATOM 3101 C CA . LEU A 1 404 ? 22.531 40.929 31.001 1.00 7.73 404 LEU A CA 1
ATOM 3102 C C . LEU A 1 404 ? 22.916 39.676 31.820 1.00 8.58 404 LEU A C 1
ATOM 3103 O O . LEU A 1 404 ? 22.243 38.610 31.756 1.00 10.28 404 LEU A O 1
ATOM 3108 N N . HIS A 1 405 ? 24.076 39.741 32.540 1.00 8.50 405 HIS A N 1
ATOM 3109 C CA . HIS A 1 405 ? 24.490 38.626 33.369 1.00 8.97 405 HIS A CA 1
ATOM 3110 C C . HIS A 1 405 ? 23.534 38.484 34.604 1.00 9.48 405 HIS A C 1
ATOM 3111 O O . HIS A 1 405 ? 23.298 37.367 35.093 1.00 8.59 405 HIS A O 1
ATOM 3118 N N . ARG A 1 406 ? 23.034 39.601 35.095 1.00 9.70 406 ARG A N 1
ATOM 3119 C CA . ARG A 1 406 ? 22.269 39.656 36.393 1.00 10.79 406 ARG A CA 1
ATOM 3120 C C . ARG A 1 406 ? 20.904 39.018 36.157 1.00 12.45 406 ARG A C 1
ATOM 3121 O O . ARG A 1 406 ? 20.432 38.164 36.965 1.00 11.72 406 ARG A O 1
ATOM 3129 N N . TYR A 1 407 ? 20.302 39.364 34.996 1.00 11.43 407 TYR A N 1
ATOM 3130 C CA . TYR A 1 407 ? 18.915 38.957 34.718 1.00 11.59 407 TYR A CA 1
ATOM 3131 C C . TYR A 1 407 ? 18.712 38.120 33.485 1.00 14.82 407 TYR A C 1
ATOM 3132 O O . TYR A 1 407 ? 17.603 37.667 33.258 1.00 15.72 407 TYR A O 1
ATOM 3141 N N . GLY A 1 408 ? 19.733 37.888 32.667 1.00 14.16 408 GLY A N 1
ATOM 3142 C CA . GLY A 1 408 ? 19.481 37.239 31.396 1.00 13.05 408 GLY A CA 1
ATOM 3143 C C . GLY A 1 408 ? 18.836 35.869 31.484 1.00 15.39 408 GLY A C 1
ATOM 3144 O O . GLY A 1 408 ? 18.004 35.543 30.650 1.00 13.95 408 GLY A O 1
ATOM 3145 N N . ALA A 1 409 ? 19.236 35.054 32.446 1.00 14.05 409 ALA A N 1
ATOM 3146 C CA . ALA A 1 409 ? 18.699 33.677 32.553 1.00 15.06 409 ALA A CA 1
ATOM 3147 C C . ALA A 1 409 ? 17.200 33.635 32.857 1.00 15.22 409 ALA A C 1
ATOM 3148 O O . ALA A 1 409 ? 16.545 32.631 32.628 1.00 14.61 409 ALA A O 1
ATOM 3150 N N . ASP A 1 410 ? 16.651 34.745 33.315 1.00 14.95 410 ASP A N 1
ATOM 3151 C CA . ASP A 1 410 ? 15.225 34.833 33.682 1.00 14.65 410 ASP A CA 1
ATOM 3152 C C . ASP A 1 410 ? 14.365 35.525 32.592 1.00 14.10 410 ASP A C 1
ATOM 3153 O O . ASP A 1 410 ? 13.182 35.722 32.779 1.00 13.88 410 ASP A O 1
ATOM 3158 N N . SER A 1 411 ? 15.000 36.005 31.534 1.00 13.17 411 SER A N 1
ATOM 3159 C CA . SER A 1 411 ? 14.313 36.887 30.582 1.00 11.78 411 SER A CA 1
ATOM 3160 C C . SER A 1 411 ? 13.276 36.165 29.696 1.00 13.42 411 SER A C 1
ATOM 3161 O O . SER A 1 411 ? 12.414 36.832 29.147 1.00 16.78 411 SER A O 1
ATOM 3164 N N . ARG A 1 412 ? 13.381 34.835 29.524 1.00 14.19 412 ARG A N 1
ATOM 3165 C CA . ARG A 1 412 ? 12.379 34.084 28.756 1.00 15.70 412 ARG A CA 1
ATOM 3166 C C . ARG A 1 412 ? 11.424 33.200 29.597 1.00 16.78 412 ARG A C 1
ATOM 3167 O O . ARG A 1 412 ? 10.555 32.513 28.991 1.00 15.84 412 ARG A O 1
ATOM 3175 N N . THR A 1 413 ? 11.577 33.240 30.942 1.00 15.62 413 THR A N 1
ATOM 3176 C CA . THR A 1 413 ? 10.823 32.334 31.861 1.00 15.72 413 THR A CA 1
ATOM 3177 C C . THR A 1 413 ? 9.379 32.742 32.017 1.00 13.73 413 THR A C 1
ATOM 3178 O O . THR A 1 413 ? 9.093 33.899 32.331 1.00 15.40 413 THR A O 1
ATOM 3182 N N . PRO A 1 414 ? 8.447 31.788 31.777 1.00 15.86 414 PRO A N 1
ATOM 3183 C CA . PRO A 1 414 ? 6.996 32.027 31.981 1.00 17.23 414 PRO A CA 1
ATOM 3184 C C . PRO A 1 414 ? 6.732 32.302 33.449 1.00 17.46 414 PRO A C 1
ATOM 3185 O O . PRO A 1 414 ? 7.437 31.743 34.278 1.00 16.55 414 PRO A O 1
ATOM 3189 N N . VAL A 1 415 ? 5.859 33.263 33.772 1.00 17.40 415 VAL A N 1
ATOM 3190 C CA . VAL A 1 415 ? 5.325 33.453 35.122 1.00 18.50 415 VAL A CA 1
ATOM 3191 C C . VAL A 1 415 ? 3.962 32.708 35.146 1.00 20.01 415 VAL A C 1
ATOM 3192 O O . VAL A 1 415 ? 2.949 33.258 34.646 1.00 19.98 415 VAL A O 1
ATOM 3196 N N . GLY A 1 416 ? 3.939 31.469 35.661 1.00 19.37 416 GLY A N 1
ATOM 3197 C CA . GLY A 1 416 ? 2.670 30.677 35.659 1.00 21.98 416 GLY A CA 1
ATOM 3198 C C . GLY A 1 416 ? 2.083 30.563 34.240 1.00 21.00 416 GLY A C 1
ATOM 3199 O O . GLY A 1 416 ? 2.754 29.933 33.400 1.00 21.72 416 GLY A O 1
ATOM 3200 N N . PRO A 1 417 ? 0.867 31.160 33.962 1.00 19.62 417 PRO A N 1
ATOM 3201 C CA . PRO A 1 417 ? 0.258 30.995 32.612 1.00 18.69 417 PRO A CA 1
ATOM 3202 C C . PRO A 1 417 ? 0.787 32.084 31.597 1.00 18.89 417 PRO A C 1
ATOM 3203 O O . PRO A 1 417 ? 0.403 32.048 30.396 1.00 17.37 417 PRO A O 1
ATOM 3207 N N . ILE A 1 418 ? 1.587 33.052 32.091 1.00 18.36 418 ILE A N 1
ATOM 3208 C CA . ILE A 1 418 ? 2.093 34.244 31.313 1.00 18.96 418 ILE A CA 1
ATOM 3209 C C . ILE A 1 418 ? 3.418 33.935 30.612 1.00 20.07 418 ILE A C 1
ATOM 3210 O O . ILE A 1 418 ? 4.408 33.524 31.270 1.00 22.14 418 ILE A O 1
ATOM 3215 N N . HIS A 1 419 ? 3.465 34.103 29.293 1.00 17.51 419 HIS A N 1
ATOM 3216 C CA . HIS A 1 419 ? 4.653 33.763 28.490 1.00 15.65 419 HIS A CA 1
ATOM 3217 C C . HIS A 1 419 ? 5.162 35.097 27.831 1.00 13.73 419 HIS A C 1
ATOM 3218 O O . HIS A 1 419 ? 4.451 36.119 27.801 1.00 15.78 419 HIS A O 1
ATOM 3225 N N . PHE A 1 420 ? 6.421 35.117 27.385 1.00 15.05 420 PHE A N 1
ATOM 3226 C CA . PHE A 1 420 ? 7.039 36.369 26.932 1.00 14.92 420 PHE A CA 1
ATOM 3227 C C . PHE A 1 420 ? 7.692 36.065 25.575 1.00 15.20 420 PHE A C 1
ATOM 3228 O O . PHE A 1 420 ? 8.511 35.107 25.472 1.00 15.34 420 PHE A O 1
ATOM 3236 N N . SER A 1 421 ? 7.474 36.936 24.568 1.00 15.87 421 SER A N 1
ATOM 3237 C CA . SER A 1 421 ? 7.938 36.619 23.192 1.00 15.44 421 SER A CA 1
ATOM 3238 C C . SER A 1 421 ? 8.060 37.877 22.414 1.00 16.13 421 SER A C 1
ATOM 3239 O O . SER A 1 421 ? 7.031 38.546 22.167 1.00 15.66 421 SER A O 1
ATOM 3242 N N . CYS A 1 422 ? 9.311 38.258 22.058 1.00 15.38 422 CYS A N 1
ATOM 3243 C CA . CYS A 1 422 ? 9.573 39.484 21.248 1.00 13.10 422 CYS A CA 1
ATOM 3244 C C . CYS A 1 422 ? 10.979 39.306 20.702 1.00 13.23 422 CYS A C 1
ATOM 3245 O O . CYS A 1 422 ? 11.704 38.404 21.171 1.00 10.90 422 CYS A O 1
ATOM 3248 N N . SER A 1 423 ? 11.409 40.167 19.766 1.00 11.70 423 SER A N 1
ATOM 3249 C CA . SER A 1 423 ? 12.809 39.975 19.251 1.00 11.97 423 SER A CA 1
ATOM 3250 C C . SER A 1 423 ? 13.846 40.362 20.315 1.00 11.62 423 SER A C 1
ATOM 3251 O O . SER A 1 423 ? 15.007 39.950 20.223 1.00 12.10 423 SER A O 1
ATOM 3254 N N . ASP A 1 424 ? 13.432 41.243 21.203 1.00 12.36 424 ASP A N 1
ATOM 3255 C CA . ASP A 1 424 ? 14.324 41.872 22.170 1.00 14.85 424 ASP A CA 1
ATOM 3256 C C . ASP A 1 424 ? 14.886 40.870 23.199 1.00 14.10 424 ASP A C 1
ATOM 3257 O O . ASP A 1 424 ? 15.759 41.235 23.973 1.00 14.92 424 ASP A O 1
ATOM 3262 N N . ILE A 1 425 ? 14.358 39.633 23.265 1.00 12.99 425 ILE A N 1
ATOM 3263 C CA . ILE A 1 425 ? 14.841 38.605 24.245 1.00 12.83 425 ILE A CA 1
ATOM 3264 C C . ILE A 1 425 ? 15.216 37.363 23.471 1.00 12.02 425 ILE A C 1
ATOM 3265 O O . ILE A 1 425 ? 15.487 36.256 24.031 1.00 11.61 425 ILE A O 1
ATOM 3270 N N . ALA A 1 426 ? 15.295 37.527 22.149 1.00 11.83 426 ALA A N 1
ATOM 3271 C CA . ALA A 1 426 ? 15.640 36.385 21.285 1.00 10.94 426 ALA A CA 1
ATOM 3272 C C . ALA A 1 426 ? 17.138 35.980 21.365 1.00 12.89 426 ALA A C 1
ATOM 3273 O O . ALA A 1 426 ? 17.991 36.763 21.815 1.00 13.85 426 ALA A O 1
ATOM 3275 N N . ALA A 1 427 ? 17.452 34.770 20.888 1.00 13.82 427 ALA A N 1
ATOM 3276 C CA . ALA A 1 427 ? 18.829 34.317 20.806 1.00 14.59 427 ALA A CA 1
ATOM 3277 C C . ALA A 1 427 ? 19.309 34.572 19.349 1.00 13.97 427 ALA A C 1
ATOM 3278 O O . ALA A 1 427 ? 19.620 35.708 19.038 1.00 14.15 427 ALA A O 1
ATOM 3280 N N . GLU A 1 428 ? 19.370 33.596 18.457 1.00 15.44 428 GLU A N 1
ATOM 3281 C CA . GLU A 1 428 ? 19.698 33.995 17.051 1.00 16.91 428 GLU A CA 1
ATOM 3282 C C . GLU A 1 428 ? 18.605 34.946 16.547 1.00 15.99 428 GLU A C 1
ATOM 3283 O O . GLU A 1 428 ? 17.420 34.768 16.869 1.00 13.30 428 GLU A O 1
ATOM 3289 N N . GLY A 1 429 ? 19.011 35.976 15.807 1.00 14.56 429 GLY A N 1
ATOM 3290 C CA . GLY A 1 429 ? 18.063 36.920 15.303 1.00 13.87 429 GLY A CA 1
ATOM 3291 C C . GLY A 1 429 ? 17.682 37.998 16.298 1.00 13.08 429 GLY A C 1
ATOM 3292 O O . GLY A 1 429 ? 16.882 38.817 15.983 1.00 12.93 429 GLY A O 1
ATOM 3293 N N . TYR A 1 430 ? 18.292 38.022 17.503 1.00 10.88 430 TYR A N 1
ATOM 3294 C CA . TYR A 1 430 ? 18.099 39.047 18.530 1.00 11.16 430 TYR A CA 1
ATOM 3295 C C . TYR A 1 430 ? 17.900 40.426 17.942 1.00 13.20 430 TYR A C 1
ATOM 3296 O O . TYR A 1 430 ? 18.771 40.863 17.147 1.00 13.02 430 TYR A O 1
ATOM 3305 N N . GLN A 1 431 ? 16.779 41.114 18.284 1.00 11.28 431 GLN A N 1
ATOM 3306 C CA . GLN A 1 431 ? 16.526 42.529 17.955 1.00 12.12 431 GLN A CA 1
ATOM 3307 C C . GLN A 1 431 ? 15.931 42.734 16.533 1.00 13.17 431 GLN A C 1
ATOM 3308 O O . GLN A 1 431 ? 15.578 43.873 16.169 1.00 13.78 431 GLN A O 1
ATOM 3314 N N . HIS A 1 432 ? 15.853 41.662 15.774 1.00 14.51 432 HIS A N 1
ATOM 3315 C CA . HIS A 1 432 ? 15.416 41.666 14.364 1.00 15.25 432 HIS A CA 1
ATOM 3316 C C . HIS A 1 432 ? 14.142 40.827 14.153 1.00 16.76 432 HIS A C 1
ATOM 3317 O O . HIS A 1 432 ? 13.796 39.932 14.976 1.00 13.65 432 HIS A O 1
ATOM 3324 N N . VAL A 1 433 ? 13.492 41.024 12.985 1.00 14.54 433 VAL A N 1
ATOM 3325 C CA . VAL A 1 433 ? 12.316 40.223 12.665 1.00 14.09 433 VAL A CA 1
ATOM 3326 C C . VAL A 1 433 ? 12.541 38.691 12.786 1.00 12.64 433 VAL A C 1
ATOM 3327 O O . VAL A 1 433 ? 11.654 37.975 13.276 1.00 13.17 433 VAL A O 1
ATOM 3331 N N . ASP A 1 434 ? 13.700 38.172 12.333 1.00 12.80 434 ASP A N 1
ATOM 3332 C CA . ASP A 1 434 ? 14.009 36.748 12.438 1.00 13.16 434 ASP A CA 1
ATOM 3333 C C . ASP A 1 434 ? 13.961 36.243 13.906 1.00 13.35 434 ASP A C 1
ATOM 3334 O O . ASP A 1 434 ? 13.520 35.107 14.172 1.00 11.79 434 ASP A O 1
ATOM 3339 N N . GLY A 1 435 ? 14.432 37.105 14.833 1.00 14.34 435 GLY A N 1
ATOM 3340 C CA . GLY A 1 435 ? 14.391 36.786 16.300 1.00 15.46 435 GLY A CA 1
ATOM 3341 C C . GLY A 1 435 ? 12.973 36.901 16.833 1.00 15.87 435 GLY A C 1
ATOM 3342 O O . GLY A 1 435 ? 12.595 36.079 17.689 1.00 14.10 435 GLY A O 1
ATOM 3343 N N . ALA A 1 436 ? 12.173 37.857 16.325 1.00 13.79 436 ALA A N 1
ATOM 3344 C CA . ALA A 1 436 ? 10.756 37.873 16.723 1.00 14.94 436 ALA A CA 1
ATOM 3345 C C . ALA A 1 436 ? 10.053 36.571 16.289 1.00 14.90 436 ALA A C 1
ATOM 3346 O O . ALA A 1 436 ? 9.279 35.926 17.068 1.00 14.22 436 ALA A O 1
ATOM 3348 N N . VAL A 1 437 ? 10.314 36.180 15.066 1.00 14.33 437 VAL A N 1
ATOM 3349 C CA . VAL A 1 437 ? 9.749 34.925 14.525 1.00 16.12 437 VAL A CA 1
ATOM 3350 C C . VAL A 1 437 ? 10.157 33.686 15.333 1.00 17.69 437 VAL A C 1
ATOM 3351 O O . VAL A 1 437 ? 9.275 32.880 15.762 1.00 15.44 437 VAL A O 1
ATOM 3355 N N . ARG A 1 438 ? 11.475 33.487 15.488 1.00 16.09 438 ARG A N 1
ATOM 3356 C CA . ARG A 1 438 ? 11.998 32.403 16.347 1.00 15.42 438 ARG A CA 1
ATOM 3357 C C . ARG A 1 438 ? 11.396 32.325 17.722 1.00 15.28 438 ARG A C 1
ATOM 3358 O O . ARG A 1 438 ? 11.089 31.218 18.180 1.00 14.45 438 ARG A O 1
ATOM 3366 N N . MET A 1 439 ? 11.257 33.487 18.372 1.00 14.14 439 MET A N 1
ATOM 3367 C CA . MET A 1 439 ? 10.753 33.547 19.743 1.00 15.99 439 MET A CA 1
ATOM 3368 C C . MET A 1 439 ? 9.254 33.191 19.726 1.00 16.39 439 MET A C 1
ATOM 3369 O O . MET A 1 439 ? 8.755 32.461 20.617 1.00 16.12 439 MET A O 1
ATOM 3374 N N . GLY A 1 440 ? 8.556 33.621 18.672 1.00 16.64 440 GLY A N 1
ATOM 3375 C CA . GLY A 1 440 ? 7.132 33.294 18.598 1.00 15.46 440 GLY A CA 1
ATOM 3376 C C . GLY A 1 440 ? 6.932 31.812 18.422 1.00 15.32 440 GLY A C 1
ATOM 3377 O O . GLY A 1 440 ? 6.095 31.207 19.128 1.00 15.16 440 GLY A O 1
ATOM 3378 N N . GLN A 1 441 ? 7.715 31.193 17.545 1.00 15.08 441 GLN A N 1
ATOM 3379 C CA . GLN A 1 441 ? 7.710 29.770 17.374 1.00 16.62 441 GLN A CA 1
ATOM 3380 C C . GLN A 1 441 ? 8.165 28.952 18.634 1.00 19.74 441 GLN A C 1
ATOM 3381 O O . GLN A 1 441 ? 7.574 27.879 18.999 1.00 17.80 441 GLN A O 1
ATOM 3387 N N . ARG A 1 442 ? 9.216 29.419 19.277 1.00 18.69 442 ARG A N 1
ATOM 3388 C CA . ARG A 1 442 ? 9.650 28.802 20.524 1.00 19.95 442 ARG A CA 1
ATOM 3389 C C . ARG A 1 442 ? 8.582 28.876 21.602 1.00 17.89 442 ARG A C 1
ATOM 3390 O O . ARG A 1 442 ? 8.368 27.863 22.249 1.00 20.48 442 ARG A O 1
ATOM 3398 N N . THR A 1 443 ? 7.882 29.996 21.749 1.00 18.97 443 THR A N 1
ATOM 3399 C CA . THR A 1 443 ? 6.844 30.150 22.753 1.00 20.43 443 THR A CA 1
ATOM 3400 C C . THR A 1 443 ? 5.615 29.218 22.446 1.00 22.52 443 THR A C 1
ATOM 3401 O O . THR A 1 443 ? 5.126 28.472 23.358 1.00 22.40 443 THR A O 1
ATOM 3405 N N . ALA A 1 444 ? 5.171 29.211 21.169 1.00 22.76 444 ALA A N 1
ATOM 3406 C CA . ALA A 1 444 ? 4.172 28.235 20.701 1.00 23.94 444 ALA A CA 1
ATOM 3407 C C . ALA A 1 444 ? 4.522 26.799 21.094 1.00 24.24 444 ALA A C 1
ATOM 3408 O O . ALA A 1 444 ? 3.633 26.113 21.645 1.00 24.27 444 ALA A O 1
ATOM 3410 N N . ALA A 1 445 ? 5.745 26.324 20.789 1.00 24.55 445 ALA A N 1
ATOM 3411 C CA . ALA A 1 445 ? 6.131 24.909 21.071 1.00 25.68 445 ALA A CA 1
ATOM 3412 C C . ALA A 1 445 ? 6.159 24.627 22.560 1.00 25.18 445 ALA A C 1
ATOM 3413 O O . ALA A 1 445 ? 5.927 23.478 22.974 1.00 24.68 445 ALA A O 1
ATOM 3415 N N . ASP A 1 446 ? 6.531 25.650 23.342 1.00 25.16 446 ASP A N 1
ATOM 3416 C CA . ASP A 1 446 ? 6.508 25.573 24.836 1.00 26.69 446 ASP A CA 1
ATOM 3417 C C . ASP A 1 446 ? 5.045 25.308 25.326 1.00 26.43 446 ASP A C 1
ATOM 3418 O O . ASP A 1 446 ? 4.769 24.308 25.999 1.00 25.15 446 ASP A O 1
ATOM 3423 N N . ILE A 1 447 ? 4.145 26.216 24.954 1.00 26.57 447 ILE A N 1
ATOM 3424 C CA . ILE A 1 447 ? 2.711 26.102 25.217 1.00 26.61 447 ILE A CA 1
ATOM 3425 C C . ILE A 1 447 ? 2.089 24.775 24.717 1.00 28.33 447 ILE A C 1
ATOM 3426 O O . ILE A 1 447 ? 1.409 24.067 25.482 1.00 28.19 447 ILE A O 1
ATOM 3431 N N . ILE A 1 448 ? 2.372 24.423 23.474 1.00 28.79 448 ILE A N 1
ATOM 3432 C CA . ILE A 1 448 ? 1.969 23.150 22.935 1.00 30.30 448 ILE A CA 1
ATOM 3433 C C . ILE A 1 448 ? 2.408 21.980 23.798 1.00 32.23 448 ILE A C 1
ATOM 3434 O O . ILE A 1 448 ? 1.581 21.112 24.080 1.00 33.41 448 ILE A O 1
ATOM 3439 N N . ALA A 1 449 ? 3.680 21.920 24.196 1.00 32.76 449 ALA A N 1
ATOM 3440 C CA . ALA A 1 449 ? 4.149 20.778 24.978 1.00 34.42 449 ALA A CA 1
ATOM 3441 C C . ALA A 1 449 ? 3.517 20.794 26.362 1.00 35.04 449 ALA A C 1
ATOM 3442 O O . ALA A 1 449 ? 3.199 19.723 26.883 1.00 36.40 449 ALA A O 1
ATOM 3444 N N . ARG A 1 450 ? 3.308 21.968 26.932 1.00 35.79 450 ARG A N 1
ATOM 3445 C CA . ARG A 1 450 ? 2.591 22.120 28.176 1.00 36.56 450 ARG A CA 1
ATOM 3446 C C . ARG A 1 450 ? 1.199 21.486 28.075 1.00 38.01 450 ARG A C 1
ATOM 3447 O O . ARG A 1 450 ? 0.850 20.599 28.838 1.00 38.05 450 ARG A O 1
ATOM 3455 N N . SER A 1 451 ? 0.430 21.908 27.094 1.00 38.01 451 SER A N 1
ATOM 3456 C CA . SER A 1 451 ? -0.750 21.168 26.685 1.00 38.95 451 SER A CA 1
ATOM 3457 C C . SER A 1 451 ? -0.412 19.765 26.178 1.00 39.19 451 SER A C 1
ATOM 3458 O O . SER A 1 451 ? -0.649 18.765 26.802 1.00 40.05 451 SER A O 1
#